Protein AF-A0A497CN53-F1 (afdb_monomer_lite)

Sequence (743 aa):
MKRIVLYFISVIVLCSIPRISYSQIAINSDGIKPDSSAMLDVQSATQGLLLPRLTTDQRDAIQQPADGLMIFNTDTKILEAFSGNTWTDLNRKKTSAIICGVSTIDFGGITYNTVMHNGRCWLDRNIGATQVATAINDSQGFGYYFQWGRADDGHQHPANGTTSTVANTSTPGHSSFILPSSPPYDWQDPQHVDLWGIHEYKNNPCPEGWKVPNIIEWNEAFSTWNNSTDAFDSPLKLPEGGHRSYIDGSFATNSAAYWTSSTNGSGSKMVFFDNASVGNYKKYRARGFPIRCIETVANEPFSFLSRAYGGTDDDRAFSLDQASDGSFVLAGMTASYGAGSNDFLLLKVDATGNLDFGKSYDEAAANNDCYSAKLTSDNGYILTGGTGTDVYNLKLDAQGNIDWEERTSYGGYEKNRDVIQDMDGGFVFVGYTDGFGLGGSDNLVTKRDASGNNVWGYAIGNTGNEYGYGIIKDTDGGYAICGASNSSGVGGYDLQFQKLDAGGNSLWGWYMGGTENDYGRDITLSHDSGYVIAGYTYSFGSGGADLYIRKVNKDGSTGWGSVLGGADEDFGFSIVLAEDHGFAIVGQTKSFGAGEGDVWLVKLDSTGNFEWSWAFGGTDHESGESVILGDDGCYYVAGYTRTFGGGGGTDDALFVKFAPDGSACLGYFVGLPDVSSNMTFAKDDQFTATPISKLSFQRARGKGKSTKMKNRRLPNPSGGSRGILTTTVTDITPTTTTICEEE

pLDDT: mean 82.18, std 18.32, range [23.27, 98.56]

Secondary structure (DSSP, 8-state):
--SHHHHHHHHHHHT---------EEEESS-PPPPTT-SEEEE-SS------EE-HHHHHT-SSPPTT-EEEETTT--EEEEETTEEEETT--------TTT-EEEETTEEEEEEEETTEEEESS-TT-SS--SSTT-TTTS---EETT--SSSTTSTTS-EE---BSSS--SS-PEE---STT--SBSS--S-TTSTTT-TT--SPTTEE---HHHHHHHTTT--SHHHHHHSTT----B-EE-TTT--EE-SBEEEEEEEEETTEEEEEEE-SS-EEEEEE-TTSEE----EESS---S---EEEEE--SS-EEEEEEEE-TTS-EEEEEEESSSSSSS-EEEEEEE-TT--EEEEEEE--TT--EEEEEEEE-TTS-EEEEEEETTEEEEEEE-TTS-EEEEEEE--SS-EEEEEEEE-TTS-EEEEEEESSSSSSS-EEEEEEE-TTS-EEEEEEEE-SS-EEEEEEEE-TTS-EEEEEEESSSSSSS-EEEEEEE-TTS-EEEEEEE--SS-EEEEEEEE-TTS-EEEEEEESSSSSSS-EEEEEEE-TTS-EEEEEEEE-SS-EEEEEEEE-TTS-EEEEEEESSSSSSSBEEEEEEE-TTS-EEEEEEEE-SSBEEEEEEEE-TTS-EEEEEEESSSSSSSSS-EEEEEEE-TTSS-------------SS----EE---EEEE-S--EEEE---PPEEEPPEEEEPPPSS------------------PPPPP--

Radius of gyration: 32.59 Å; chains: 1; bounding box: 115×66×93 Å

Structure (mmCIF, N/CA/C/O backbone):
data_AF-A0A497CN53-F1
#
_entry.id   AF-A0A497CN53-F1
#
loop_
_atom_site.group_PDB
_atom_site.id
_atom_site.type_symbol
_atom_site.label_atom_id
_atom_site.label_alt_id
_atom_site.label_comp_id
_atom_site.label_asym_id
_atom_site.label_entity_id
_atom_site.label_seq_id
_atom_site.pdbx_PDB_ins_code
_atom_site.Cartn_x
_atom_site.Cartn_y
_atom_site.Cartn_z
_atom_site.occupancy
_atom_site.B_iso_or_equiv
_atom_site.auth_seq_id
_atom_site.auth_comp_id
_atom_site.auth_asym_id
_atom_site.auth_atom_id
_atom_site.pdbx_PDB_model_num
ATOM 1 N N . MET A 1 1 ? -74.945 17.218 0.239 1.00 52.75 1 MET A N 1
ATOM 2 C CA . MET A 1 1 ? -74.466 15.937 -0.335 1.00 52.75 1 MET A CA 1
ATOM 3 C C . MET A 1 1 ? -73.908 16.002 -1.768 1.00 52.75 1 MET A C 1
ATOM 5 O O . MET A 1 1 ? -73.471 14.972 -2.248 1.00 52.75 1 MET A O 1
ATOM 9 N N . LYS A 1 2 ? -73.827 17.159 -2.458 1.00 48.75 2 LYS A N 1
ATOM 10 C CA . LYS A 1 2 ? -73.232 17.232 -3.819 1.00 48.75 2 LYS A CA 1
ATOM 11 C C . LYS A 1 2 ? -71.769 17.713 -3.889 1.00 48.75 2 LYS A C 1
ATOM 13 O O . LYS A 1 2 ? -71.146 17.559 -4.927 1.00 48.75 2 LYS A O 1
ATOM 18 N N . ARG A 1 3 ? -71.199 18.253 -2.800 1.00 51.62 3 ARG A N 1
ATOM 19 C CA . ARG A 1 3 ? -69.797 18.732 -2.763 1.00 51.62 3 ARG A CA 1
ATOM 20 C C . ARG A 1 3 ? -68.776 17.725 -2.207 1.00 51.62 3 ARG A C 1
ATOM 22 O O . ARG A 1 3 ? -67.594 17.894 -2.452 1.00 51.62 3 ARG A O 1
ATOM 29 N N . ILE A 1 4 ? -69.219 16.657 -1.536 1.00 54.59 4 ILE A N 1
ATOM 30 C CA . ILE A 1 4 ? -68.333 15.592 -1.015 1.00 54.59 4 ILE A CA 1
ATOM 31 C C . ILE A 1 4 ? -68.003 14.547 -2.098 1.00 54.59 4 ILE A C 1
ATOM 33 O O . ILE A 1 4 ? -66.915 13.987 -2.106 1.00 54.59 4 ILE A O 1
ATOM 37 N N . VAL A 1 5 ? -68.897 14.349 -3.074 1.00 54.84 5 VAL A N 1
ATOM 38 C CA . VAL A 1 5 ? -68.705 13.362 -4.151 1.00 54.84 5 VAL A CA 1
ATOM 39 C C . VAL A 1 5 ? -67.630 13.800 -5.157 1.00 54.84 5 VAL A C 1
ATOM 41 O O . VAL A 1 5 ? -66.913 12.951 -5.671 1.00 54.84 5 VAL A O 1
ATOM 44 N N . LEU A 1 6 ? -67.438 15.108 -5.388 1.00 47.69 6 LEU A N 1
ATOM 45 C CA . LEU A 1 6 ? -66.375 15.575 -6.290 1.00 47.69 6 LEU A CA 1
ATOM 46 C C . LEU A 1 6 ? -64.966 15.395 -5.704 1.00 47.69 6 LEU A C 1
ATOM 48 O O . LEU A 1 6 ? -64.064 15.042 -6.449 1.00 47.69 6 LEU A O 1
ATOM 52 N N . TYR A 1 7 ? -64.769 15.564 -4.392 1.00 51.06 7 TYR A N 1
ATOM 53 C CA . TYR A 1 7 ? -63.450 15.351 -3.778 1.00 51.06 7 TYR A CA 1
ATOM 54 C C . TYR A 1 7 ? -63.058 13.868 -3.720 1.00 51.06 7 TYR A C 1
ATOM 56 O O . TYR A 1 7 ? -61.887 13.542 -3.883 1.00 51.06 7 TYR A O 1
ATOM 64 N N . PHE A 1 8 ? -64.029 12.963 -3.568 1.00 51.97 8 PHE A N 1
ATOM 65 C CA . PHE A 1 8 ? -63.764 11.521 -3.577 1.00 51.97 8 PHE A CA 1
ATOM 66 C C . PHE A 1 8 ? -63.358 11.000 -4.967 1.00 51.97 8 PHE A C 1
ATOM 68 O O . PHE A 1 8 ? -62.525 10.104 -5.068 1.00 51.97 8 PHE A O 1
ATOM 75 N N . ILE A 1 9 ? -63.891 11.591 -6.042 1.00 53.06 9 ILE A N 1
ATOM 76 C CA . ILE A 1 9 ? -63.537 11.214 -7.419 1.00 53.06 9 ILE A CA 1
ATOM 77 C C . ILE A 1 9 ? -62.141 11.744 -7.794 1.00 53.06 9 ILE A C 1
ATOM 79 O O . ILE A 1 9 ? -61.382 11.035 -8.449 1.00 53.06 9 ILE A O 1
ATOM 83 N N . SER A 1 10 ? -61.742 12.923 -7.305 1.00 51.12 10 SER A N 1
ATOM 84 C CA . SER A 1 10 ? -60.396 13.469 -7.546 1.00 51.12 10 SER A CA 1
ATOM 85 C C . SER A 1 10 ? -59.278 12.681 -6.848 1.00 51.12 10 SER A C 1
ATOM 87 O O . SER A 1 10 ? -58.187 12.558 -7.398 1.00 51.12 10 SER A O 1
ATOM 89 N N . VAL A 1 11 ? -59.534 12.114 -5.662 1.00 53.16 11 VAL A N 1
ATOM 90 C CA . VAL A 1 11 ? -58.539 11.318 -4.911 1.00 53.16 11 VAL A CA 1
ATOM 91 C C . VAL A 1 11 ? -58.359 9.914 -5.506 1.00 53.16 11 VAL A C 1
ATOM 93 O O . VAL A 1 11 ? -57.248 9.389 -5.509 1.00 53.16 11 VAL A O 1
ATOM 96 N N . ILE A 1 12 ? -59.413 9.328 -6.084 1.00 52.78 12 ILE A N 1
ATOM 97 C CA . ILE A 1 12 ? -59.334 8.014 -6.745 1.00 52.78 12 ILE A CA 1
ATOM 98 C C . ILE A 1 12 ? -58.589 8.104 -8.086 1.00 52.78 12 ILE A C 1
ATOM 100 O O . ILE A 1 12 ? -57.832 7.195 -8.412 1.00 52.78 12 ILE A O 1
ATOM 104 N N . VAL A 1 13 ? -58.715 9.214 -8.823 1.00 49.62 13 VAL A N 1
ATOM 105 C CA . VAL A 1 13 ? -57.995 9.411 -10.098 1.00 49.62 13 VAL A CA 1
ATOM 106 C C . VAL A 1 13 ? -56.506 9.743 -9.889 1.00 49.62 13 VAL A C 1
ATOM 108 O O . VAL A 1 13 ? -55.690 9.395 -10.739 1.00 49.62 13 VAL A O 1
ATOM 111 N N . LEU A 1 14 ? -56.110 10.320 -8.743 1.00 46.00 14 LEU A N 1
ATOM 112 C CA . LEU A 1 14 ? -54.688 10.495 -8.391 1.00 46.00 14 LEU A CA 1
ATOM 113 C C . LEU A 1 14 ? -54.003 9.215 -7.867 1.00 46.00 14 LEU A C 1
ATOM 115 O O . LEU A 1 14 ? -52.777 9.152 -7.868 1.00 46.00 14 LEU A O 1
ATOM 119 N N . CYS A 1 15 ? -54.756 8.186 -7.457 1.00 46.94 15 CYS A N 1
ATOM 120 C CA . CYS A 1 15 ? -54.202 6.902 -6.990 1.00 46.94 15 CYS A CA 1
ATOM 121 C C . CYS A 1 15 ? -54.089 5.826 -8.086 1.00 46.94 15 CYS A C 1
ATOM 123 O O . CYS A 1 15 ? -53.661 4.710 -7.801 1.00 46.94 15 CYS A O 1
ATOM 125 N N . SER A 1 16 ? -54.453 6.139 -9.331 1.00 45.44 16 SER A N 1
ATOM 126 C CA . SER A 1 16 ? -54.412 5.208 -10.466 1.00 45.44 16 SER A CA 1
ATOM 127 C C . SER A 1 16 ? -53.434 5.644 -11.558 1.00 45.44 16 SER A C 1
ATOM 129 O O . SER A 1 16 ? -53.702 5.453 -12.743 1.00 45.44 16 SER A O 1
ATOM 131 N N . ILE A 1 17 ? -52.297 6.234 -11.179 1.00 53.75 17 ILE A N 1
ATOM 132 C CA . ILE A 1 17 ? -51.144 6.295 -12.081 1.00 53.75 17 ILE A CA 1
ATOM 133 C C . ILE A 1 17 ? -50.564 4.874 -12.100 1.00 53.75 17 ILE A C 1
ATOM 135 O O . ILE A 1 17 ? -50.122 4.408 -11.045 1.00 53.75 17 ILE A O 1
ATOM 139 N N . PRO A 1 18 ? -50.582 4.142 -13.230 1.00 47.97 18 PRO A N 1
ATOM 140 C CA . PRO A 1 18 ? -49.849 2.891 -13.308 1.00 47.97 18 PRO A CA 1
ATOM 141 C C . PRO A 1 18 ? -48.387 3.209 -13.000 1.00 47.97 18 PRO A C 1
ATOM 143 O O . PRO A 1 18 ? -47.751 3.986 -13.712 1.00 47.97 18 PRO A O 1
ATOM 146 N N . ARG A 1 19 ? -47.856 2.640 -11.912 1.00 47.94 19 ARG A N 1
ATOM 147 C CA . ARG A 1 19 ? -46.407 2.568 -11.743 1.00 47.94 19 ARG A CA 1
ATOM 148 C C . ARG A 1 19 ? -45.896 1.838 -12.976 1.00 47.94 19 ARG A C 1
ATOM 150 O O . ARG A 1 19 ? -46.278 0.692 -13.208 1.00 47.94 19 ARG A O 1
ATOM 157 N N . ILE A 1 20 ? -45.096 2.519 -13.787 1.00 48.03 20 ILE A N 1
ATOM 158 C CA . ILE A 1 20 ? -44.327 1.874 -14.844 1.00 48.03 20 ILE A CA 1
ATOM 159 C C . ILE A 1 20 ? -43.300 1.017 -14.106 1.00 48.03 20 ILE A C 1
ATOM 161 O O . ILE A 1 20 ? -42.240 1.489 -13.713 1.00 48.03 20 ILE A O 1
ATOM 165 N N . SER A 1 21 ? -43.667 -0.222 -13.799 1.00 52.97 21 SER A N 1
ATOM 166 C CA . SER A 1 21 ? -42.701 -1.233 -13.404 1.00 52.97 21 SER A CA 1
ATOM 167 C C . SER A 1 21 ? -41.930 -1.583 -14.668 1.00 52.97 21 SER A C 1
ATOM 169 O O . SER A 1 21 ? -42.497 -2.174 -15.586 1.00 52.97 21 SER A O 1
ATOM 171 N N . TYR A 1 22 ? -40.664 -1.176 -14.747 1.00 54.97 22 TYR A N 1
ATOM 172 C CA . TYR A 1 22 ? -39.763 -1.701 -15.765 1.00 54.97 22 TYR A CA 1
ATOM 173 C C . TYR A 1 22 ? -39.703 -3.217 -15.575 1.00 54.97 22 TYR A C 1
ATOM 175 O O . TYR A 1 22 ? -39.364 -3.696 -14.492 1.00 54.97 22 TYR A O 1
ATOM 183 N N . SER A 1 23 ? -40.130 -3.980 -16.579 1.00 67.62 23 SER A N 1
ATOM 184 C CA . SER A 1 23 ? -39.987 -5.429 -16.526 1.00 67.62 23 SER A CA 1
ATOM 185 C C . SER A 1 23 ? -38.511 -5.756 -16.705 1.00 67.62 23 SER A C 1
ATOM 187 O O . SER A 1 23 ? -37.974 -5.525 -17.789 1.00 67.62 23 SER A O 1
ATOM 189 N N . GLN A 1 24 ? -37.876 -6.299 -15.668 1.00 84.94 24 GLN A N 1
ATOM 190 C CA . GLN A 1 24 ? -36.592 -6.971 -15.827 1.00 84.94 24 GLN A CA 1
ATOM 191 C C . GLN A 1 24 ? -36.765 -8.113 -16.836 1.00 84.94 24 GLN A C 1
ATOM 193 O O . GLN A 1 24 ? -37.788 -8.809 -16.833 1.00 84.94 24 GLN A O 1
ATOM 198 N N . ILE A 1 25 ? -35.787 -8.288 -17.715 1.00 88.25 25 ILE A N 1
ATOM 199 C CA . ILE A 1 25 ? -35.811 -9.315 -18.754 1.00 88.25 25 ILE A CA 1
ATOM 200 C C . ILE A 1 25 ? -34.838 -10.414 -18.348 1.00 88.25 25 ILE A C 1
ATOM 202 O O . ILE A 1 25 ? -33.656 -10.148 -18.182 1.00 88.25 25 ILE A O 1
ATOM 206 N N . ALA A 1 26 ? -35.326 -11.648 -18.236 1.00 87.88 26 ALA A N 1
ATOM 207 C CA . ALA A 1 26 ? -34.471 -12.828 -18.188 1.00 87.88 26 ALA A CA 1
ATOM 208 C C . ALA A 1 26 ? -34.520 -13.563 -19.532 1.00 87.88 26 ALA A C 1
ATOM 210 O O . ALA A 1 26 ? -35.599 -13.781 -20.089 1.00 87.88 26 ALA A O 1
ATOM 211 N N . ILE A 1 27 ? -33.357 -13.959 -20.041 1.00 90.00 27 ILE A N 1
ATOM 212 C CA . ILE A 1 27 ? -33.194 -14.840 -21.197 1.00 90.00 27 ILE A CA 1
ATOM 213 C C . ILE A 1 27 ? -32.469 -16.089 -20.704 1.00 90.00 27 ILE A C 1
ATOM 215 O O . ILE A 1 27 ? -31.241 -16.145 -20.669 1.00 90.00 27 ILE A O 1
ATOM 219 N N . ASN A 1 28 ? -33.245 -17.088 -20.300 1.00 85.06 28 ASN A N 1
ATOM 220 C CA . ASN A 1 28 ? -32.740 -18.357 -19.795 1.00 85.06 28 ASN A CA 1
ATOM 221 C C . ASN A 1 28 ? -33.665 -19.515 -20.193 1.00 85.06 28 ASN A C 1
ATOM 223 O O . ASN A 1 28 ? -34.793 -19.317 -20.648 1.00 85.06 28 ASN A O 1
ATOM 227 N N . SER A 1 29 ? -33.156 -20.742 -20.086 1.00 83.00 29 SER A N 1
ATOM 228 C CA . SER A 1 29 ? -33.907 -21.961 -20.422 1.00 83.00 29 SER A CA 1
ATOM 229 C C . SER A 1 29 ? -34.581 -22.622 -19.217 1.00 83.00 29 SER A C 1
ATOM 231 O O . SER A 1 29 ? -35.341 -23.572 -19.392 1.00 83.00 29 SER A O 1
ATOM 233 N N . ASP A 1 30 ? -34.280 -22.163 -18.005 1.00 83.12 30 ASP A N 1
ATOM 234 C CA . ASP A 1 30 ? -34.751 -22.721 -16.732 1.00 83.12 30 ASP A CA 1
ATOM 235 C C . ASP A 1 30 ? -35.918 -21.931 -16.112 1.00 83.12 30 ASP A C 1
ATOM 237 O O . ASP A 1 30 ? -36.554 -22.413 -15.174 1.00 83.12 30 ASP A O 1
ATOM 241 N N . GLY A 1 31 ? -36.253 -20.759 -16.664 1.00 82.94 31 GLY A N 1
ATOM 242 C CA . GLY A 1 31 ? -37.384 -19.940 -16.230 1.00 82.94 31 GLY A CA 1
ATOM 243 C C . GLY A 1 31 ? -37.148 -19.219 -14.903 1.00 82.94 31 GLY A C 1
ATOM 244 O O . GLY A 1 31 ? -38.111 -18.759 -14.280 1.00 82.94 31 GLY A O 1
ATOM 245 N N . ILE A 1 32 ? -35.893 -19.132 -14.455 1.00 86.06 32 ILE A N 1
ATOM 246 C CA . ILE A 1 32 ? -35.519 -18.380 -13.259 1.00 86.06 32 ILE A CA 1
ATOM 247 C C . ILE A 1 32 ? -35.774 -16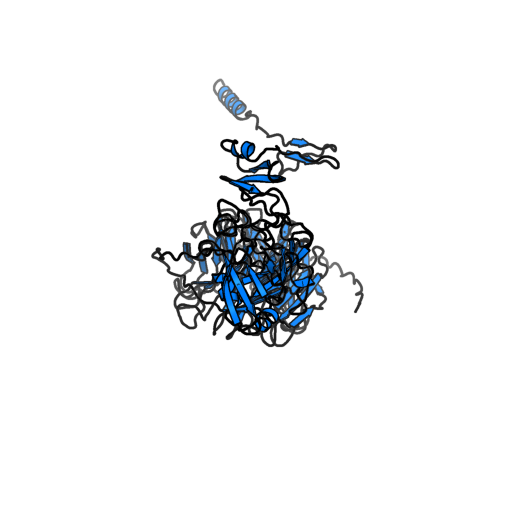.888 -13.515 1.00 86.06 32 ILE A C 1
ATOM 249 O O . ILE A 1 32 ? -35.581 -16.376 -14.619 1.00 86.06 32 ILE A O 1
ATOM 253 N N . LYS A 1 33 ? -36.281 -16.185 -12.500 1.00 85.44 33 LYS A N 1
ATOM 254 C CA . LYS A 1 33 ? -36.489 -14.735 -12.586 1.00 85.44 33 LYS A CA 1
ATOM 255 C C . LYS A 1 33 ? -35.134 -14.022 -12.634 1.00 85.44 33 LYS A C 1
ATOM 257 O O . LYS A 1 33 ? -34.220 -14.494 -11.968 1.00 85.44 33 LYS A O 1
ATOM 262 N N . PRO A 1 34 ? -35.031 -12.891 -13.349 1.00 85.62 34 PRO A N 1
ATOM 263 C CA . PRO A 1 34 ? -33.798 -12.113 -13.361 1.00 85.62 34 PRO A CA 1
ATOM 264 C C . PRO A 1 34 ? -33.431 -11.684 -11.938 1.00 85.62 34 PRO A C 1
ATOM 266 O O . PRO A 1 34 ? -34.327 -11.441 -11.117 1.00 85.62 34 PRO A O 1
ATOM 269 N N . ASP A 1 35 ? -32.133 -11.597 -11.653 1.00 84.00 35 ASP A N 1
ATOM 270 C CA . ASP A 1 35 ? -31.645 -11.089 -10.370 1.00 84.00 35 ASP A CA 1
ATOM 271 C C . ASP A 1 35 ? -32.262 -9.715 -10.044 1.00 84.00 35 ASP A C 1
ATOM 273 O O . ASP A 1 35 ? -32.482 -8.879 -10.922 1.00 84.00 35 ASP A O 1
ATOM 277 N N . SER A 1 36 ? -32.544 -9.453 -8.765 1.00 82.56 36 SER A N 1
ATOM 278 C CA . SER A 1 36 ? -33.167 -8.195 -8.325 1.00 82.56 36 SER A CA 1
ATOM 279 C C . SER A 1 36 ? -32.355 -6.932 -8.651 1.00 82.56 36 SER A C 1
ATOM 281 O O . SER A 1 36 ? -32.926 -5.844 -8.700 1.00 82.56 36 SER A O 1
ATOM 283 N N . SER A 1 37 ? -31.055 -7.076 -8.909 1.00 76.25 37 SER A N 1
ATOM 284 C CA . SER A 1 37 ? -30.150 -6.004 -9.328 1.00 76.25 37 SER A CA 1
ATOM 285 C C . SER A 1 37 ? -30.039 -5.840 -10.853 1.00 76.25 37 SER A C 1
ATOM 287 O O . SER A 1 37 ? -29.539 -4.817 -11.320 1.00 76.25 37 SER A O 1
ATOM 289 N N . ALA A 1 38 ? -30.530 -6.796 -11.653 1.00 76.94 38 ALA A N 1
ATOM 290 C CA . ALA A 1 38 ? -30.318 -6.833 -13.099 1.00 76.94 38 ALA A CA 1
ATOM 291 C C . ALA A 1 38 ? -31.556 -6.382 -13.891 1.00 76.94 38 ALA A C 1
ATOM 293 O O . ALA A 1 38 ? -32.663 -6.874 -13.688 1.00 76.94 38 ALA A O 1
ATOM 294 N N . MET A 1 39 ? -31.389 -5.470 -14.854 1.00 85.75 39 MET A N 1
ATOM 295 C CA . MET A 1 39 ? -32.465 -5.141 -15.807 1.00 85.75 39 MET A CA 1
ATOM 296 C C . MET A 1 39 ? -32.534 -6.147 -16.971 1.00 85.75 39 MET A C 1
ATOM 298 O O . MET A 1 39 ? -33.607 -6.378 -17.532 1.00 85.75 39 MET A O 1
ATOM 302 N N . LEU A 1 40 ? -31.398 -6.766 -17.303 1.00 87.94 40 LEU A N 1
ATOM 303 C CA . LEU A 1 40 ? -31.255 -7.853 -18.266 1.00 87.94 40 LEU A CA 1
ATOM 304 C C . LEU A 1 40 ? -30.369 -8.941 -17.645 1.00 87.94 40 LEU A C 1
ATOM 306 O O . LEU A 1 40 ? -29.230 -8.662 -17.286 1.00 87.94 40 LEU A O 1
ATOM 310 N N . ASP A 1 41 ? -30.888 -10.160 -17.556 1.00 87.44 41 ASP A N 1
ATOM 311 C CA . ASP A 1 41 ? -30.195 -11.347 -17.051 1.00 87.44 41 ASP A CA 1
ATOM 312 C C . ASP A 1 41 ? -30.183 -12.417 -18.152 1.00 87.44 41 ASP A C 1
ATOM 314 O O . ASP A 1 41 ? -31.230 -12.751 -18.713 1.00 87.44 41 ASP A O 1
ATOM 318 N N . VAL A 1 42 ? -29.007 -12.917 -18.529 1.00 90.44 42 VAL A N 1
ATOM 319 C CA . VAL A 1 42 ? -28.853 -13.906 -19.606 1.00 90.44 42 VAL A CA 1
ATOM 320 C C . VAL A 1 42 ? -28.090 -15.103 -19.064 1.00 90.44 42 VAL A C 1
ATOM 322 O O . VAL A 1 42 ? -26.903 -15.004 -18.766 1.00 90.44 42 VAL A O 1
ATOM 325 N N . GLN A 1 43 ? -28.752 -16.258 -19.011 1.00 84.88 43 GLN A N 1
ATOM 326 C CA . GLN A 1 43 ? -28.165 -17.493 -18.504 1.00 84.88 43 GLN A CA 1
ATOM 327 C C . GLN A 1 43 ? -28.316 -18.611 -19.537 1.00 84.88 43 GLN A C 1
ATOM 329 O O . GLN A 1 43 ? -29.419 -18.993 -19.929 1.00 84.88 43 GLN A O 1
ATOM 334 N N . SER A 1 44 ? -27.193 -19.171 -19.981 1.00 83.81 44 SER A N 1
ATOM 335 C CA . SER A 1 44 ? -27.173 -20.334 -20.865 1.00 83.81 44 SER A CA 1
ATOM 336 C C . SER A 1 44 ? -25.923 -21.171 -20.627 1.00 83.81 44 SER A C 1
ATOM 338 O O . SER A 1 44 ? -24.828 -20.644 -20.471 1.00 83.81 44 SER A O 1
ATOM 340 N N . ALA A 1 45 ? -26.086 -22.494 -20.629 1.00 82.44 45 ALA A N 1
ATOM 341 C CA . ALA A 1 45 ? -24.975 -23.438 -20.505 1.00 82.44 45 ALA A CA 1
ATOM 342 C C . ALA A 1 45 ? -24.277 -23.735 -21.847 1.00 82.44 45 ALA A C 1
ATOM 344 O O . ALA A 1 45 ? -23.256 -24.416 -21.872 1.00 82.44 45 ALA A O 1
ATOM 345 N N . THR A 1 46 ? -24.852 -23.294 -22.973 1.00 84.06 46 THR A N 1
ATOM 346 C CA . THR A 1 46 ? -24.392 -23.683 -24.324 1.00 84.06 46 THR A CA 1
ATOM 347 C C . THR A 1 46 ? -24.295 -22.523 -25.313 1.00 84.06 46 THR A C 1
ATOM 349 O O . THR A 1 46 ? -23.770 -22.700 -26.411 1.00 84.06 46 THR A O 1
ATOM 352 N N . GLN A 1 47 ? -24.799 -21.342 -24.956 1.00 81.69 47 GLN A N 1
ATOM 353 C CA . GLN A 1 47 ? -24.835 -20.161 -25.815 1.00 81.69 47 GLN A CA 1
ATOM 354 C C . GLN A 1 47 ? -24.334 -18.944 -25.031 1.00 81.69 47 GLN A C 1
ATOM 356 O O . GLN A 1 47 ? -24.476 -18.893 -23.815 1.00 81.69 47 GLN A O 1
ATOM 361 N N . GLY A 1 48 ? -23.748 -17.970 -25.725 1.00 80.06 48 GLY A N 1
ATOM 362 C CA . GLY A 1 48 ? -23.267 -16.721 -25.129 1.00 80.06 48 GLY A CA 1
ATOM 363 C C . GLY A 1 48 ? -24.034 -15.500 -25.632 1.00 80.06 48 GLY A C 1
ATOM 364 O O . GLY A 1 48 ? -24.859 -15.599 -26.543 1.00 80.06 48 GLY A O 1
ATOM 365 N N . LEU A 1 49 ? -23.727 -14.336 -25.061 1.00 87.62 49 LEU A N 1
ATOM 366 C CA . LEU A 1 49 ? -24.221 -13.046 -25.537 1.00 87.62 49 LEU A CA 1
ATOM 367 C C . LEU A 1 49 ? -23.300 -12.510 -26.639 1.00 87.62 49 LEU A C 1
ATOM 369 O O . LEU A 1 49 ? -22.093 -12.389 -26.443 1.00 87.62 49 LEU A O 1
ATOM 373 N N . LEU A 1 50 ? -23.869 -12.169 -27.795 1.00 85.31 50 LEU A N 1
ATOM 374 C CA . LEU A 1 50 ? -23.131 -11.539 -28.888 1.00 85.31 50 LEU A CA 1
ATOM 375 C C . LEU A 1 50 ? -23.423 -10.037 -28.896 1.00 85.31 50 LEU A C 1
ATOM 377 O O . LEU A 1 50 ? -24.539 -9.620 -29.201 1.00 85.31 50 LEU A O 1
ATOM 381 N N . LEU A 1 51 ? -22.415 -9.237 -28.554 1.00 88.94 51 LEU A N 1
ATOM 382 C CA . LEU A 1 51 ? -22.490 -7.775 -28.580 1.00 88.94 51 LEU A CA 1
ATOM 383 C C . LEU A 1 51 ? -22.409 -7.235 -30.020 1.00 88.94 51 LEU A C 1
ATOM 385 O O . LEU A 1 51 ? -21.925 -7.946 -30.911 1.00 88.94 51 LEU A O 1
ATOM 389 N N . PRO A 1 52 ? -22.864 -5.993 -30.284 1.00 95.62 52 PRO A N 1
ATOM 390 C CA . PRO A 1 52 ? -22.706 -5.365 -31.593 1.00 95.62 52 PRO A CA 1
ATOM 391 C C . PRO A 1 52 ? -21.251 -5.425 -32.073 1.00 95.62 52 PRO A C 1
ATOM 393 O O . PRO A 1 52 ? -20.333 -5.071 -31.339 1.00 95.62 52 PRO A O 1
ATOM 396 N N . ARG A 1 53 ? -21.046 -5.897 -33.308 1.00 95.00 53 ARG A N 1
ATOM 397 C CA . ARG A 1 53 ? -19.721 -6.059 -33.921 1.00 95.00 53 ARG A CA 1
ATOM 398 C C . ARG A 1 53 ? -19.506 -4.970 -34.955 1.00 95.00 53 ARG A C 1
ATOM 400 O O . ARG A 1 53 ? -20.221 -4.960 -35.955 1.00 95.00 53 ARG A O 1
ATOM 407 N N . LEU A 1 54 ? -18.548 -4.090 -34.708 1.00 95.06 54 LEU A N 1
ATOM 408 C CA . LEU A 1 54 ? -18.299 -2.904 -35.524 1.00 95.06 54 LEU A CA 1
ATOM 409 C C . LEU A 1 54 ? -16.822 -2.835 -35.906 1.00 95.06 54 LEU A C 1
ATOM 411 O O . LEU A 1 54 ? -15.972 -3.233 -35.116 1.00 95.06 54 LEU A O 1
ATOM 415 N N . THR A 1 55 ? -16.509 -2.316 -37.091 1.00 93.75 55 THR A N 1
ATOM 416 C CA . THR A 1 55 ? -15.148 -1.837 -37.382 1.00 93.75 55 THR A CA 1
ATOM 417 C C . THR A 1 55 ? -14.855 -0.573 -36.571 1.00 93.75 55 THR A C 1
ATOM 419 O O . THR A 1 55 ? -15.774 0.070 -36.056 1.00 93.75 55 THR A O 1
ATOM 422 N N . THR A 1 56 ? -13.588 -0.178 -36.491 1.00 85.75 56 THR A N 1
ATOM 423 C CA . THR A 1 56 ? -13.155 1.050 -35.804 1.00 85.75 56 THR A CA 1
ATOM 424 C C . THR A 1 56 ? -13.865 2.270 -36.396 1.00 85.75 56 THR A C 1
ATOM 426 O O . THR A 1 56 ? -14.500 3.030 -35.671 1.00 85.75 56 THR A O 1
ATOM 429 N N . ASP A 1 57 ? -13.904 2.370 -37.728 1.00 89.44 57 ASP A N 1
ATOM 430 C CA . ASP A 1 57 ? -14.618 3.440 -38.437 1.00 89.44 57 ASP A CA 1
ATOM 431 C C . ASP A 1 57 ? -16.129 3.454 -38.140 1.00 89.44 57 ASP A C 1
ATOM 433 O O . ASP A 1 57 ? -16.746 4.514 -38.042 1.00 89.44 57 ASP A O 1
ATOM 437 N N . GLN A 1 58 ? -16.757 2.280 -37.997 1.00 91.94 58 GLN A N 1
ATOM 438 C CA . GLN A 1 58 ? -18.188 2.170 -37.689 1.00 91.94 58 GLN A CA 1
ATOM 439 C C . GLN A 1 58 ? -18.502 2.547 -36.240 1.00 91.94 58 GLN A C 1
ATOM 441 O O . GLN A 1 58 ? -19.547 3.145 -35.985 1.00 91.94 58 GLN A O 1
ATOM 446 N N . ARG A 1 59 ? -17.615 2.205 -35.302 1.00 95.00 59 ARG A N 1
ATOM 447 C CA . ARG A 1 59 ? -17.696 2.622 -33.900 1.00 95.00 59 ARG A CA 1
ATOM 448 C C . ARG A 1 59 ? -17.539 4.138 -33.777 1.00 95.00 59 ARG A C 1
ATOM 450 O O . ARG A 1 59 ? -18.364 4.776 -33.129 1.00 95.00 59 ARG A O 1
ATOM 457 N N . ASP A 1 60 ? -16.541 4.719 -34.438 1.00 91.12 60 ASP A N 1
ATOM 458 C CA . ASP A 1 60 ? -16.261 6.163 -34.382 1.00 91.12 60 ASP A CA 1
ATOM 459 C C . ASP A 1 60 ? -17.334 7.004 -35.088 1.00 91.12 60 ASP A C 1
ATOM 461 O O . ASP A 1 60 ? -17.510 8.187 -34.799 1.00 91.12 60 ASP A O 1
ATOM 465 N N . ALA A 1 61 ? -18.115 6.383 -35.975 1.00 93.38 61 ALA A N 1
ATOM 466 C CA . ALA A 1 61 ? -19.285 6.999 -36.585 1.00 93.38 61 ALA A CA 1
ATOM 467 C C . ALA A 1 61 ? -20.506 7.098 -35.644 1.00 93.38 61 ALA A C 1
ATOM 469 O O . ALA A 1 61 ? -21.477 7.779 -35.994 1.00 93.38 61 ALA A O 1
ATOM 470 N N . ILE A 1 62 ? -20.495 6.453 -34.468 1.00 90.81 62 ILE A N 1
ATOM 471 C CA . ILE A 1 62 ? -21.585 6.556 -33.488 1.00 90.81 62 ILE A CA 1
ATOM 472 C C . ILE A 1 62 ? -21.601 7.975 -32.910 1.00 90.81 62 ILE A C 1
ATOM 474 O O . ILE A 1 62 ? -20.698 8.395 -32.193 1.00 90.81 62 ILE A O 1
ATOM 478 N N . GLN A 1 63 ? -22.658 8.725 -33.213 1.00 90.81 63 GLN A N 1
ATOM 479 C CA . GLN A 1 63 ? -22.869 10.063 -32.666 1.00 90.81 63 GLN A CA 1
ATOM 480 C C . GLN A 1 63 ? -23.441 9.960 -31.249 1.00 90.81 63 GLN A C 1
ATOM 482 O O . GLN A 1 63 ? -24.480 9.331 -31.065 1.00 90.81 63 GLN A O 1
ATOM 487 N N . GLN A 1 64 ? -22.792 10.613 -30.279 1.00 85.25 64 GLN A N 1
ATOM 488 C CA . GLN A 1 64 ? -23.221 10.661 -28.870 1.00 85.25 64 GLN A CA 1
ATOM 489 C C . GLN A 1 64 ? -23.496 9.267 -28.262 1.00 85.25 64 GLN A C 1
ATOM 491 O O . GLN A 1 64 ? -24.623 8.993 -27.841 1.00 85.25 64 GLN A O 1
ATOM 496 N N . PRO A 1 65 ? -22.501 8.360 -28.240 1.00 87.19 65 PRO A N 1
ATOM 497 C CA . PRO A 1 65 ? -22.652 7.077 -27.562 1.00 87.19 65 PRO A CA 1
ATOM 498 C C . PRO A 1 65 ? -22.993 7.292 -26.079 1.00 87.19 65 PRO A C 1
ATOM 500 O O . PRO A 1 65 ? -22.528 8.239 -25.450 1.00 87.19 65 PRO A O 1
ATOM 503 N N . ALA A 1 66 ? -23.848 6.425 -25.541 1.00 86.44 66 ALA A N 1
ATOM 504 C CA . ALA A 1 66 ? -24.225 6.466 -24.134 1.00 86.44 66 ALA A CA 1
ATOM 505 C C . ALA A 1 66 ? -23.128 5.846 -23.259 1.00 86.44 66 ALA A C 1
ATOM 507 O O . ALA A 1 66 ? -22.470 4.890 -23.676 1.00 86.44 66 ALA A O 1
ATOM 508 N N . ASP A 1 67 ? -22.986 6.342 -22.033 1.00 83.12 67 ASP A N 1
ATOM 509 C CA . ASP A 1 67 ? -22.095 5.746 -21.038 1.00 83.12 67 ASP A CA 1
ATOM 510 C C . ASP A 1 67 ? -22.466 4.281 -20.785 1.00 83.12 67 ASP A C 1
ATOM 512 O O . ASP A 1 67 ? -23.639 3.929 -20.631 1.00 83.12 67 ASP A O 1
ATOM 516 N N . GLY A 1 68 ? -21.455 3.412 -20.785 1.00 79.00 68 GLY A N 1
ATOM 517 C CA . GLY A 1 68 ? -21.616 1.965 -20.660 1.00 79.00 68 GLY A CA 1
ATOM 518 C C . GLY A 1 68 ? -22.017 1.250 -21.956 1.00 79.00 68 GLY A C 1
ATOM 519 O O . GLY A 1 68 ? -22.288 0.048 -21.921 1.00 79.00 68 GLY A O 1
ATOM 520 N N . LEU A 1 69 ? -22.056 1.935 -23.109 1.00 91.75 69 LEU A N 1
ATOM 521 C CA . LEU A 1 69 ? -22.299 1.283 -24.398 1.00 91.75 69 LEU A CA 1
ATOM 522 C C . LEU A 1 69 ? -21.148 0.328 -24.738 1.00 91.75 69 LEU A C 1
ATOM 524 O O . LEU A 1 69 ? -20.026 0.775 -24.941 1.00 91.75 69 LEU A O 1
ATOM 528 N N . MET A 1 70 ? -21.441 -0.970 -24.850 1.00 93.75 70 MET A N 1
ATOM 529 C CA . MET A 1 70 ? -20.455 -2.020 -25.131 1.00 93.75 70 MET A CA 1
ATOM 530 C C . MET A 1 70 ? -20.539 -2.542 -26.570 1.00 93.75 70 MET A C 1
ATOM 532 O O . MET A 1 70 ? -21.630 -2.838 -27.070 1.00 93.75 70 MET A O 1
ATOM 536 N N . ILE A 1 71 ? -19.386 -2.717 -27.218 1.00 94.69 71 ILE A N 1
ATOM 537 C CA . ILE A 1 71 ? -19.245 -3.268 -28.576 1.00 94.69 71 ILE A CA 1
ATOM 538 C C . ILE A 1 71 ? -18.050 -4.219 -28.658 1.00 94.69 71 ILE A C 1
ATOM 540 O O . ILE A 1 71 ? -17.127 -4.146 -27.858 1.00 94.69 71 ILE A O 1
ATOM 544 N N . PHE A 1 72 ? -18.037 -5.103 -29.653 1.00 91.19 72 PHE A N 1
ATOM 545 C CA . PHE A 1 72 ? -16.844 -5.863 -30.028 1.00 91.19 72 PHE A CA 1
ATOM 546 C C . PHE A 1 72 ? -16.252 -5.278 -31.312 1.00 91.19 72 PHE A C 1
ATOM 548 O O . PHE A 1 72 ? -16.883 -5.339 -32.373 1.00 91.19 72 PHE A O 1
ATOM 555 N N . ASN A 1 73 ? -15.046 -4.720 -31.232 1.00 89.62 73 ASN A N 1
ATOM 556 C CA . ASN A 1 73 ? -14.388 -4.110 -32.379 1.00 89.62 73 ASN A CA 1
ATOM 557 C C . ASN A 1 73 ? -13.751 -5.199 -33.254 1.00 89.62 73 ASN A C 1
ATOM 559 O O . ASN A 1 73 ? -12.916 -5.992 -32.818 1.00 89.62 73 ASN A O 1
ATOM 563 N N . THR A 1 74 ? -14.166 -5.279 -34.516 1.00 87.81 74 THR A N 1
ATOM 564 C CA . THR A 1 74 ? -13.741 -6.341 -35.428 1.00 87.81 74 THR A CA 1
ATOM 565 C C . THR A 1 74 ? -12.384 -6.106 -36.070 1.00 87.81 74 THR A C 1
ATOM 567 O O . THR A 1 74 ? -11.835 -7.078 -36.593 1.00 87.81 74 THR A O 1
ATOM 570 N N . ASP A 1 75 ? -11.848 -4.888 -36.044 1.00 77.12 75 ASP A N 1
ATOM 571 C CA . ASP A 1 75 ? -10.507 -4.604 -36.570 1.00 77.12 75 ASP A CA 1
ATOM 572 C C . ASP A 1 75 ? -9.454 -4.932 -35.514 1.00 77.12 75 ASP A C 1
ATOM 574 O O . ASP A 1 75 ? -8.506 -5.662 -35.794 1.00 77.12 75 ASP A O 1
ATOM 578 N N . THR A 1 76 ? -9.677 -4.468 -34.282 1.00 73.62 76 THR A N 1
ATOM 579 C CA . THR A 1 76 ? -8.774 -4.678 -33.140 1.00 73.62 76 THR A CA 1
ATOM 580 C C . THR A 1 76 ? -8.994 -6.017 -32.434 1.00 73.62 76 THR A C 1
ATOM 582 O O . THR A 1 76 ? -8.107 -6.489 -31.733 1.00 73.62 76 THR A O 1
ATOM 585 N N . LYS A 1 77 ? -10.143 -6.674 -32.653 1.00 78.06 77 LYS A N 1
ATOM 586 C CA . LYS A 1 77 ? -10.556 -7.939 -32.009 1.00 78.06 77 LYS A CA 1
ATOM 587 C C . LYS A 1 77 ? -10.734 -7.843 -30.489 1.00 78.06 77 LYS A C 1
ATOM 589 O O . LYS A 1 77 ? -10.637 -8.866 -29.809 1.00 78.06 77 LYS A O 1
ATOM 594 N N . ILE A 1 78 ? -11.037 -6.657 -29.967 1.00 81.38 78 ILE A N 1
ATOM 595 C CA . ILE A 1 78 ? -11.217 -6.421 -28.528 1.00 81.38 78 ILE A CA 1
ATOM 596 C C . ILE A 1 78 ? -12.659 -6.038 -28.180 1.00 81.38 78 ILE A C 1
ATOM 598 O O . ILE A 1 78 ? -13.440 -5.604 -29.031 1.00 81.38 78 ILE A O 1
ATOM 602 N N . LEU A 1 79 ? -13.013 -6.241 -26.912 1.00 86.69 79 LEU A N 1
ATOM 603 C CA . LEU A 1 79 ? -14.268 -5.783 -26.333 1.00 86.69 79 LEU A CA 1
ATOM 604 C C . LEU A 1 79 ? -14.077 -4.346 -25.839 1.00 86.69 79 LEU A C 1
ATOM 606 O O . LEU A 1 79 ? -13.163 -4.101 -25.066 1.00 86.69 79 LEU A O 1
ATOM 610 N N . GLU A 1 80 ? -14.927 -3.410 -26.249 1.00 90.75 80 GLU A N 1
ATOM 611 C CA . GLU A 1 80 ? -14.803 -1.992 -25.895 1.00 90.75 80 GLU A CA 1
ATOM 612 C C . GLU A 1 80 ? -16.083 -1.477 -25.221 1.00 90.75 80 GLU A C 1
ATOM 614 O O . GLU A 1 80 ? -17.185 -1.911 -25.568 1.00 90.75 80 GLU A O 1
ATOM 619 N N . ALA A 1 81 ? -15.951 -0.527 -24.293 1.00 91.12 81 ALA A N 1
ATOM 620 C CA . ALA A 1 81 ? -17.064 0.218 -23.704 1.00 91.12 81 ALA A CA 1
ATOM 621 C C . ALA A 1 81 ? -16.848 1.728 -23.803 1.00 91.12 81 ALA A C 1
ATOM 623 O O . ALA A 1 81 ? -15.724 2.203 -23.665 1.00 91.12 81 ALA A O 1
ATOM 624 N N . PHE A 1 82 ? -17.918 2.489 -24.015 1.00 88.19 82 PHE A N 1
ATOM 625 C CA . PHE A 1 82 ? -17.861 3.947 -23.981 1.00 88.19 82 PHE A CA 1
ATOM 626 C C . PHE A 1 82 ? -18.008 4.474 -22.547 1.00 88.19 82 PHE A C 1
ATOM 628 O O . PHE A 1 82 ? -18.925 4.073 -21.830 1.00 88.19 82 PHE A O 1
ATOM 635 N N . SER A 1 83 ? -17.127 5.385 -22.140 1.00 77.38 83 SER A N 1
ATOM 636 C CA . SER A 1 83 ? -17.144 6.051 -20.834 1.00 77.38 83 SER A CA 1
ATOM 637 C C . SER A 1 83 ? -17.008 7.557 -21.032 1.00 77.38 83 SER A C 1
ATOM 639 O O . SER A 1 83 ? -15.898 8.033 -21.270 1.00 77.38 83 SER A O 1
ATOM 641 N N . GLY A 1 84 ? -18.127 8.291 -20.997 1.00 73.88 84 GLY A N 1
ATOM 642 C CA . GLY A 1 84 ? -18.249 9.755 -21.042 1.00 73.88 84 GLY A CA 1
ATOM 643 C C . GLY A 1 84 ? -17.831 10.403 -22.361 1.00 73.88 84 GLY A C 1
ATOM 644 O O . GLY A 1 84 ? -18.572 11.150 -23.000 1.00 73.88 84 GLY A O 1
ATOM 645 N N . ASN A 1 85 ? -16.590 10.156 -22.749 1.00 75.62 85 ASN A N 1
ATOM 646 C CA . ASN A 1 85 ? -15.847 10.845 -23.787 1.00 75.62 85 ASN A CA 1
ATOM 647 C C . ASN A 1 85 ? -14.854 9.936 -24.532 1.00 75.62 85 ASN A C 1
ATOM 649 O O . ASN A 1 85 ? -14.267 10.394 -25.512 1.00 75.62 85 ASN A O 1
ATOM 653 N N . THR A 1 86 ? -14.676 8.669 -24.139 1.00 79.94 86 THR A N 1
ATOM 654 C CA . THR A 1 86 ? -13.751 7.749 -24.824 1.00 79.94 86 THR A CA 1
ATOM 655 C C . THR A 1 86 ? -14.263 6.310 -24.902 1.00 79.94 86 THR A C 1
ATOM 657 O O . THR A 1 86 ? -15.072 5.883 -24.082 1.00 79.94 86 THR A O 1
ATOM 660 N N . TRP A 1 87 ? -13.764 5.552 -25.884 1.00 83.88 87 TRP A N 1
ATOM 661 C CA . TRP A 1 87 ? -13.914 4.097 -25.957 1.00 83.88 87 TRP A CA 1
ATOM 662 C C . TRP A 1 87 ? -12.735 3.421 -25.243 1.00 83.88 87 TRP A C 1
ATOM 664 O O . TRP A 1 87 ? -11.575 3.719 -25.530 1.00 83.88 87 TRP A O 1
ATOM 674 N N . THR A 1 88 ? -13.027 2.510 -24.319 1.00 79.19 88 THR A N 1
ATOM 675 C CA . THR A 1 88 ? -12.053 1.816 -23.466 1.00 79.19 88 THR A CA 1
ATOM 676 C C . THR A 1 88 ? -12.071 0.316 -23.736 1.00 79.19 88 THR A C 1
ATOM 678 O O . THR A 1 88 ? -13.142 -0.281 -23.785 1.00 79.19 88 THR A O 1
ATOM 681 N N . ASP A 1 89 ? -10.894 -0.302 -23.870 1.00 80.38 89 ASP A N 1
ATOM 682 C CA . ASP A 1 89 ? -10.738 -1.759 -23.968 1.00 80.38 89 ASP A CA 1
ATOM 683 C C . ASP A 1 89 ? -11.043 -2.441 -22.623 1.00 80.38 89 ASP A C 1
ATOM 685 O O . ASP A 1 89 ? -10.383 -2.183 -21.617 1.00 80.38 89 ASP A O 1
ATOM 689 N N . LEU A 1 90 ? -12.030 -3.334 -22.622 1.00 71.75 90 LEU A N 1
ATOM 690 C CA . LEU A 1 90 ? -12.446 -4.135 -21.472 1.00 71.75 90 LEU A CA 1
ATOM 691 C C . LEU A 1 90 ? -11.650 -5.441 -21.324 1.00 71.75 90 LEU A C 1
ATOM 693 O O . LEU A 1 90 ? -11.702 -6.071 -20.271 1.00 71.75 90 LEU A O 1
ATOM 697 N N . ASN A 1 91 ? -10.910 -5.856 -22.357 1.00 59.28 91 ASN A N 1
ATOM 698 C CA . ASN A 1 91 ? -9.986 -6.992 -22.309 1.00 59.28 91 ASN A CA 1
ATOM 699 C C . ASN A 1 91 ? -8.584 -6.594 -21.861 1.00 59.28 91 ASN A C 1
ATOM 701 O O . ASN A 1 91 ? -7.693 -7.452 -21.827 1.00 59.28 91 ASN A O 1
ATOM 705 N N . ARG A 1 92 ? -8.374 -5.326 -21.500 1.00 48.25 92 ARG A N 1
ATOM 706 C CA . ARG A 1 92 ? -7.135 -4.896 -20.876 1.00 48.25 92 ARG A CA 1
ATOM 707 C C . ARG A 1 92 ? -7.004 -5.655 -19.555 1.00 48.25 92 ARG A C 1
ATOM 709 O O . ARG A 1 92 ? -7.463 -5.208 -18.509 1.00 48.25 92 ARG A O 1
ATOM 716 N N . LYS A 1 93 ? -6.309 -6.800 -19.580 1.00 39.59 93 LYS A N 1
ATOM 717 C CA . LYS A 1 93 ? -5.461 -7.146 -18.444 1.00 39.59 93 LYS A CA 1
ATOM 718 C C . LYS A 1 93 ? -4.662 -5.881 -18.222 1.00 39.59 93 LYS A C 1
ATOM 720 O O . LYS A 1 93 ? -3.991 -5.438 -19.156 1.00 39.59 93 LYS A O 1
ATOM 725 N N . LYS A 1 94 ? -4.788 -5.278 -17.040 1.00 40.78 94 LYS A N 1
ATOM 726 C CA . LYS A 1 94 ? -3.779 -4.344 -16.558 1.00 40.78 94 LYS A CA 1
ATOM 727 C C . LYS A 1 94 ? -2.463 -5.024 -16.907 1.00 40.78 94 LYS A C 1
ATOM 729 O O . LYS A 1 94 ? -2.239 -6.153 -16.467 1.00 40.78 94 LYS A O 1
ATOM 734 N N . THR A 1 95 ? -1.729 -4.484 -17.879 1.00 37.00 95 THR A N 1
ATOM 735 C CA . THR A 1 95 ? -0.451 -5.069 -18.261 1.00 37.00 95 THR A CA 1
ATOM 736 C C . THR A 1 95 ? 0.322 -5.051 -16.967 1.00 37.00 95 THR A C 1
ATOM 738 O O . THR A 1 95 ? 0.582 -3.962 -16.457 1.00 37.00 95 THR A O 1
ATOM 741 N N . SER A 1 96 ? 0.556 -6.229 -16.379 1.00 42.41 96 SER A N 1
ATOM 742 C CA . SER A 1 96 ? 1.446 -6.347 -15.237 1.00 42.41 96 SER A CA 1
ATOM 743 C C . SER A 1 96 ? 2.679 -5.552 -15.624 1.00 42.41 96 SER A C 1
ATOM 745 O O . SER A 1 96 ? 3.207 -5.770 -16.721 1.00 42.41 96 SER A O 1
ATOM 747 N N . ALA A 1 97 ? 3.031 -4.556 -14.811 1.00 48.69 97 ALA A N 1
ATOM 748 C CA . ALA A 1 97 ? 4.187 -3.727 -15.090 1.00 48.69 97 ALA A CA 1
ATOM 749 C C . ALA A 1 97 ? 5.366 -4.655 -15.408 1.00 48.69 97 ALA A C 1
ATOM 751 O O . ALA A 1 97 ? 5.504 -5.726 -14.803 1.00 48.69 97 ALA A O 1
ATOM 752 N N . ILE A 1 98 ? 6.144 -4.322 -16.436 1.00 51.72 98 ILE A N 1
ATOM 753 C CA . ILE A 1 98 ? 7.344 -5.086 -16.752 1.00 51.72 98 ILE A CA 1
ATOM 754 C C . ILE A 1 98 ? 8.303 -4.848 -15.585 1.00 51.72 98 ILE A C 1
ATOM 756 O O . ILE A 1 98 ? 8.980 -3.830 -15.510 1.00 51.72 98 ILE A O 1
ATOM 760 N N . ILE A 1 99 ? 8.350 -5.798 -14.655 1.00 56.50 99 ILE A N 1
ATOM 761 C CA . ILE A 1 99 ? 9.258 -5.768 -13.519 1.00 56.50 99 ILE A CA 1
ATOM 762 C C . ILE A 1 99 ? 10.623 -6.159 -14.053 1.00 56.50 99 ILE A C 1
ATOM 764 O O . ILE A 1 99 ? 10.902 -7.333 -14.320 1.00 56.50 99 ILE A O 1
ATOM 768 N N . CYS A 1 100 ? 11.480 -5.171 -14.253 1.00 64.44 100 CYS A N 1
ATOM 769 C CA . CYS A 1 100 ? 12.772 -5.439 -14.841 1.00 64.44 100 CYS A CA 1
ATOM 770 C C . CYS A 1 100 ? 13.622 -6.369 -13.962 1.00 64.44 100 CYS A C 1
ATOM 772 O O . CYS A 1 100 ? 13.858 -6.089 -12.789 1.00 64.44 100 CYS A O 1
ATOM 774 N N . GLY A 1 101 ? 14.110 -7.471 -14.531 1.00 65.44 101 GLY A N 1
ATOM 775 C CA . GLY A 1 101 ? 14.815 -8.525 -13.793 1.00 65.44 101 GLY A CA 1
ATOM 776 C C . GLY A 1 101 ? 13.928 -9.694 -13.361 1.00 65.44 101 GLY A C 1
ATOM 777 O O . GLY A 1 101 ? 14.459 -10.719 -12.939 1.00 65.44 101 GLY A O 1
ATOM 778 N N . VAL A 1 102 ? 12.602 -9.573 -13.487 1.00 66.12 102 VAL A N 1
ATOM 779 C CA . VAL A 1 102 ? 11.627 -10.600 -13.075 1.00 66.12 102 VAL A CA 1
ATOM 780 C C . VAL A 1 102 ? 10.701 -10.974 -14.231 1.00 66.12 102 VAL A C 1
ATOM 782 O O . VAL A 1 102 ? 10.476 -12.155 -14.493 1.00 66.12 102 VAL A O 1
ATOM 785 N N . SER A 1 103 ? 10.183 -9.981 -14.954 1.00 71.12 103 SER A N 1
ATOM 786 C CA . SER A 1 103 ? 9.277 -10.192 -16.078 1.00 71.12 103 SER A CA 1
ATOM 787 C C . SER A 1 103 ? 9.985 -10.836 -17.265 1.00 71.12 103 SER A C 1
ATOM 789 O O . SER A 1 103 ? 11.155 -10.561 -17.558 1.00 71.12 103 SER A O 1
ATOM 791 N N . THR A 1 104 ? 9.222 -11.654 -17.986 1.00 82.12 104 THR A N 1
ATOM 792 C CA . THR A 1 104 ? 9.614 -12.243 -19.266 1.00 82.12 104 THR A CA 1
ATOM 793 C C . THR A 1 104 ? 8.753 -11.685 -20.392 1.00 82.12 104 THR A C 1
ATOM 795 O O . THR A 1 104 ? 7.613 -11.279 -20.171 1.00 82.12 104 THR A O 1
ATOM 798 N N . ILE A 1 105 ? 9.319 -11.632 -21.597 1.00 83.31 105 ILE A N 1
ATOM 799 C CA . ILE A 1 105 ? 8.684 -11.087 -22.797 1.00 83.31 105 ILE A CA 1
ATOM 800 C C . ILE A 1 105 ? 8.718 -12.150 -23.889 1.00 83.31 105 ILE A C 1
ATOM 802 O O . ILE A 1 105 ? 9.794 -12.558 -24.324 1.00 83.31 105 ILE A O 1
ATOM 806 N N . ASP A 1 106 ? 7.550 -12.571 -24.364 1.00 86.00 106 ASP A N 1
ATOM 807 C CA . ASP A 1 106 ? 7.437 -13.478 -25.505 1.00 86.00 106 ASP A CA 1
ATOM 808 C C . ASP A 1 106 ? 7.416 -12.683 -26.813 1.00 86.00 106 ASP A C 1
ATOM 810 O O . ASP A 1 106 ? 6.503 -11.900 -27.075 1.00 86.00 106 ASP A O 1
ATOM 814 N N . PHE A 1 107 ? 8.423 -12.888 -27.662 1.00 87.06 107 PHE A N 1
ATOM 815 C CA . PHE A 1 107 ? 8.548 -12.183 -28.936 1.00 87.06 107 PHE A CA 1
ATOM 816 C C . PHE A 1 107 ? 9.219 -13.049 -30.005 1.00 87.06 107 PHE A C 1
ATOM 818 O O . PHE A 1 107 ? 10.244 -13.685 -29.767 1.00 87.06 107 PHE A O 1
ATOM 825 N N . GLY A 1 108 ? 8.639 -13.102 -31.208 1.00 80.69 108 GLY A N 1
ATOM 826 C CA . GLY A 1 108 ? 9.201 -13.883 -32.319 1.00 80.69 108 GLY A CA 1
ATOM 827 C C . GLY A 1 108 ? 9.355 -15.386 -32.026 1.00 80.69 108 GLY A C 1
ATOM 828 O O . GLY A 1 108 ? 10.236 -16.030 -32.590 1.00 80.69 108 GLY A O 1
ATOM 829 N N . GLY A 1 109 ? 8.533 -15.942 -31.124 1.00 82.69 109 GLY A N 1
ATOM 830 C CA . GLY A 1 109 ? 8.615 -17.343 -30.686 1.00 82.69 109 GLY A CA 1
ATOM 831 C C . GLY A 1 109 ? 9.730 -17.638 -29.674 1.00 82.69 109 GLY A C 1
ATOM 832 O O . GLY A 1 109 ? 10.032 -18.807 -29.439 1.00 82.69 109 GLY A O 1
ATOM 833 N N . ILE A 1 110 ? 10.345 -16.604 -29.094 1.00 85.31 110 ILE A N 1
ATOM 834 C CA . ILE A 1 110 ? 11.387 -16.701 -28.067 1.00 85.31 110 ILE A CA 1
ATOM 835 C C . ILE A 1 110 ? 10.911 -15.959 -26.815 1.00 85.31 110 ILE A C 1
ATOM 837 O O . ILE A 1 110 ? 10.395 -14.847 -26.915 1.00 85.31 110 ILE A O 1
ATOM 841 N N . THR A 1 111 ? 11.132 -16.557 -25.645 1.00 90.81 111 THR A N 1
ATOM 842 C CA . THR A 1 111 ? 10.925 -15.912 -24.343 1.00 90.81 111 THR A CA 1
ATOM 843 C C . THR A 1 111 ? 12.223 -15.242 -23.895 1.00 90.81 111 THR A C 1
ATOM 845 O O . THR A 1 111 ? 13.238 -15.908 -23.669 1.00 90.81 111 THR A O 1
ATOM 848 N N . TYR A 1 112 ? 12.198 -13.919 -23.784 1.00 93.00 112 TYR A N 1
ATOM 849 C CA . TYR A 1 112 ? 13.298 -13.091 -23.291 1.00 93.00 112 TYR A CA 1
ATOM 850 C C . TYR A 1 112 ? 13.096 -12.812 -21.805 1.00 93.00 112 TYR A C 1
ATOM 852 O O . TYR A 1 112 ? 11.972 -12.537 -21.390 1.00 93.00 112 TYR A O 1
ATOM 860 N N . ASN A 1 113 ? 14.166 -12.816 -21.008 1.00 91.69 113 ASN A N 1
ATOM 861 C CA . ASN A 1 113 ? 14.102 -12.188 -19.686 1.00 91.69 113 ASN A CA 1
ATOM 862 C C . ASN A 1 113 ? 14.456 -10.704 -19.808 1.00 91.69 113 ASN A C 1
ATOM 864 O O . ASN A 1 113 ? 14.969 -10.240 -20.833 1.00 91.69 113 ASN A O 1
ATOM 868 N N . THR A 1 114 ? 14.218 -9.967 -18.733 1.00 89.31 114 THR A N 1
ATOM 869 C CA . THR A 1 114 ? 14.573 -8.553 -18.616 1.00 89.31 114 THR A CA 1
ATOM 870 C C . THR A 1 114 ? 15.739 -8.368 -17.648 1.00 89.31 114 THR A C 1
ATOM 872 O O . THR A 1 114 ? 15.950 -9.187 -16.756 1.00 89.31 114 THR A O 1
ATOM 875 N N . VAL A 1 115 ? 16.540 -7.320 -17.838 1.00 87.31 115 VAL A N 1
ATOM 876 C CA . VAL A 1 115 ? 17.708 -7.017 -17.002 1.00 87.31 115 VAL A CA 1
ATOM 877 C C . VAL A 1 115 ? 17.870 -5.511 -16.806 1.00 87.31 115 VAL A C 1
ATOM 879 O O . VAL A 1 115 ? 17.817 -4.735 -17.762 1.00 87.31 115 VAL A O 1
ATOM 882 N N . MET A 1 116 ? 18.083 -5.096 -15.555 1.00 80.31 116 MET A N 1
ATOM 883 C CA . MET A 1 116 ? 18.369 -3.704 -15.207 1.00 80.31 116 MET A CA 1
ATOM 884 C C . MET A 1 116 ? 19.836 -3.366 -15.460 1.00 80.31 116 MET A C 1
ATOM 886 O O . MET A 1 116 ? 20.735 -4.093 -15.034 1.00 80.31 116 MET A O 1
ATOM 890 N N . HIS A 1 117 ? 20.083 -2.223 -16.100 1.00 80.31 117 HIS A N 1
ATOM 891 C CA . HIS A 1 117 ? 21.424 -1.663 -16.260 1.00 80.31 117 HIS A CA 1
ATOM 892 C C . HIS A 1 117 ? 21.371 -0.135 -16.328 1.00 80.31 117 HIS A C 1
ATOM 894 O O . HIS A 1 117 ? 20.676 0.428 -17.175 1.00 80.31 117 HIS A O 1
ATOM 900 N N . ASN A 1 118 ? 22.120 0.528 -15.440 1.00 72.88 118 ASN A N 1
ATOM 901 C CA . ASN A 1 118 ? 22.189 1.990 -15.304 1.00 72.88 118 ASN A CA 1
ATOM 902 C C . ASN A 1 118 ? 20.811 2.663 -15.256 1.00 72.88 118 ASN A C 1
ATOM 904 O O . ASN A 1 118 ? 20.524 3.588 -16.010 1.00 72.88 118 ASN A O 1
ATOM 908 N N . GLY A 1 119 ? 19.942 2.150 -14.386 1.00 63.75 119 GLY A N 1
ATOM 909 C CA . GLY A 1 119 ? 18.596 2.676 -14.196 1.00 63.75 119 GLY A CA 1
ATOM 910 C C . GLY A 1 119 ? 17.600 2.241 -15.261 1.00 63.75 119 GLY A C 1
ATOM 911 O O . GLY A 1 119 ? 16.426 2.315 -14.981 1.00 63.75 119 GLY A O 1
ATOM 912 N N . ARG A 1 120 ? 18.001 1.701 -16.419 1.00 74.25 120 ARG A N 1
ATOM 913 C CA . ARG A 1 120 ? 17.069 1.331 -17.502 1.00 74.25 120 ARG A CA 1
ATOM 914 C C . ARG A 1 120 ? 16.847 -0.172 -17.614 1.00 74.25 120 ARG A C 1
ATOM 916 O O . ARG A 1 120 ? 17.746 -0.956 -17.304 1.00 74.25 120 ARG A O 1
ATOM 923 N N . CYS A 1 121 ? 15.677 -0.559 -18.123 1.00 84.12 121 CYS A N 1
ATOM 924 C CA . CYS A 1 121 ? 15.360 -1.953 -18.397 1.00 84.12 121 CYS A CA 1
ATOM 925 C C . CYS A 1 121 ? 15.707 -2.376 -19.827 1.00 84.12 121 CYS A C 1
ATOM 927 O O . CYS A 1 121 ? 15.321 -1.723 -20.799 1.00 84.12 121 CYS A O 1
ATOM 929 N N . TRP A 1 122 ? 16.418 -3.495 -19.954 1.00 93.12 122 TRP A N 1
ATOM 930 C CA . TRP A 1 122 ? 16.899 -4.055 -21.216 1.00 93.12 122 TRP A CA 1
ATOM 931 C C . TRP A 1 122 ? 16.439 -5.503 -21.374 1.00 93.12 122 TRP A C 1
ATOM 933 O O . TRP A 1 122 ? 16.218 -6.205 -20.390 1.00 93.12 122 TRP A O 1
ATOM 943 N N . LEU A 1 123 ? 16.351 -5.986 -22.614 1.00 94.94 123 LEU A N 1
ATOM 944 C CA . LEU A 1 123 ? 16.248 -7.430 -22.839 1.00 94.94 123 LEU A CA 1
ATOM 945 C C . LEU A 1 123 ? 17.575 -8.114 -22.485 1.00 94.94 123 LEU A C 1
ATOM 947 O O . LEU A 1 123 ? 18.656 -7.600 -22.790 1.00 94.94 123 LEU A O 1
ATOM 951 N N . ASP A 1 124 ? 17.504 -9.303 -21.891 1.00 94.44 124 ASP A N 1
ATOM 952 C CA . ASP A 1 124 ? 18.670 -10.072 -21.433 1.00 94.44 124 ASP A CA 1
ATOM 953 C C . ASP A 1 124 ? 19.565 -10.597 -22.573 1.00 94.44 124 ASP A C 1
ATOM 955 O O . ASP A 1 124 ? 20.744 -10.895 -22.364 1.00 94.44 124 ASP A O 1
ATOM 959 N N . ARG A 1 125 ? 19.053 -10.632 -23.809 1.00 96.12 125 ARG A N 1
ATOM 960 C CA . ARG A 1 125 ? 19.784 -11.034 -25.023 1.00 96.12 125 ARG A CA 1
ATOM 961 C C . ARG A 1 125 ? 19.377 -10.223 -26.260 1.00 96.12 125 ARG A C 1
ATOM 963 O O . ARG A 1 125 ? 18.397 -9.482 -26.251 1.00 96.12 125 ARG A O 1
ATOM 970 N N . ASN A 1 126 ? 20.170 -10.339 -27.327 1.00 96.31 126 ASN A N 1
ATOM 971 C CA . ASN A 1 126 ? 19.881 -9.692 -28.611 1.00 96.31 126 ASN A CA 1
ATOM 972 C C . ASN A 1 126 ? 18.622 -10.297 -29.241 1.00 96.31 126 ASN A C 1
ATOM 974 O O . ASN A 1 126 ? 18.366 -11.490 -29.076 1.00 96.31 126 ASN A O 1
ATOM 978 N N . ILE A 1 127 ? 17.877 -9.514 -30.023 1.00 95.31 127 ILE A N 1
ATOM 979 C CA . ILE A 1 127 ? 16.716 -10.045 -30.750 1.00 95.31 127 ILE A CA 1
ATOM 980 C C . ILE A 1 127 ? 17.154 -11.188 -31.674 1.00 95.31 127 ILE A C 1
ATOM 982 O O . ILE A 1 127 ? 18.088 -11.047 -32.469 1.00 95.31 127 ILE A O 1
ATOM 986 N N . GLY A 1 128 ? 16.477 -12.329 -31.547 1.00 92.88 128 GLY A N 1
ATOM 987 C CA . GLY A 1 128 ? 16.760 -13.564 -32.276 1.00 92.88 128 GLY A CA 1
ATOM 988 C C . GLY A 1 128 ? 17.790 -14.486 -31.626 1.00 92.88 128 GLY A C 1
ATOM 989 O O . GLY A 1 128 ? 18.047 -15.560 -32.163 1.00 92.88 128 GLY A O 1
ATOM 990 N N . ALA A 1 129 ? 18.403 -14.095 -30.505 1.00 94.88 129 ALA A N 1
ATOM 991 C CA . ALA A 1 129 ? 19.329 -14.959 -29.779 1.00 94.88 129 ALA A CA 1
ATOM 992 C C . ALA A 1 129 ? 18.561 -16.033 -28.995 1.00 94.88 129 ALA A C 1
ATOM 994 O O . ALA A 1 129 ? 17.589 -15.737 -28.299 1.00 94.88 129 ALA A O 1
ATOM 995 N N . THR A 1 130 ? 19.015 -17.283 -29.067 1.00 93.12 130 THR A N 1
ATOM 996 C CA . THR A 1 130 ? 18.350 -18.413 -28.398 1.00 93.12 130 THR A CA 1
ATOM 997 C C . THR A 1 130 ? 18.723 -18.521 -26.920 1.00 93.12 130 THR A C 1
ATOM 999 O O . THR A 1 130 ? 17.981 -19.123 -26.146 1.00 93.12 130 THR A O 1
ATOM 1002 N N . GLN A 1 131 ? 19.828 -17.897 -26.500 1.00 94.50 131 GLN A N 1
ATOM 1003 C CA . GLN A 1 131 ? 20.279 -17.844 -25.107 1.00 94.50 131 GLN A CA 1
ATOM 1004 C C . GLN A 1 131 ? 20.954 -16.509 -24.768 1.00 94.50 131 GLN A C 1
ATOM 1006 O O . GLN A 1 131 ? 21.410 -15.787 -25.658 1.00 94.50 131 GLN A O 1
ATOM 1011 N N . VAL A 1 132 ? 21.039 -16.191 -23.473 1.00 96.25 132 VAL A N 1
ATOM 1012 C CA . VAL A 1 132 ? 21.986 -15.176 -22.986 1.00 96.25 132 VAL A CA 1
ATOM 1013 C C . VAL A 1 132 ? 23.395 -15.674 -23.289 1.00 96.25 132 VAL A C 1
ATOM 1015 O O . VAL A 1 132 ? 23.699 -16.841 -23.042 1.00 96.25 132 VAL A O 1
ATOM 1018 N N . ALA A 1 133 ? 24.246 -14.807 -23.836 1.00 96.19 133 ALA A N 1
ATOM 1019 C CA . ALA A 1 133 ? 25.591 -15.189 -24.238 1.00 96.19 133 ALA A CA 1
ATOM 1020 C C . ALA A 1 133 ? 26.398 -15.712 -23.038 1.00 96.19 133 ALA A C 1
ATOM 1022 O O . ALA A 1 133 ? 26.568 -15.012 -22.038 1.00 96.19 133 ALA A O 1
ATOM 1023 N N . THR A 1 134 ? 26.931 -16.931 -23.147 1.00 96.31 134 THR A N 1
ATOM 1024 C CA . THR A 1 134 ? 27.761 -17.536 -22.086 1.00 96.31 134 THR A CA 1
ATOM 1025 C C . THR A 1 134 ? 29.255 -17.270 -22.267 1.00 96.31 134 THR A C 1
ATOM 1027 O O . THR A 1 134 ? 30.046 -17.521 -21.363 1.00 96.31 134 THR A O 1
ATOM 1030 N N . ALA A 1 135 ? 29.651 -16.769 -23.437 1.00 95.12 135 ALA A N 1
ATOM 1031 C CA . ALA A 1 135 ? 31.001 -16.323 -23.762 1.00 95.12 135 ALA A CA 1
ATOM 1032 C C . ALA A 1 135 ? 30.933 -15.169 -24.772 1.00 95.12 135 ALA A C 1
ATOM 1034 O O . ALA A 1 135 ? 29.961 -15.051 -25.521 1.00 95.12 135 ALA A O 1
ATOM 1035 N N . ILE A 1 136 ? 31.985 -14.352 -24.844 1.00 92.25 136 ILE A N 1
ATOM 1036 C CA . ILE A 1 136 ? 32.035 -13.192 -25.748 1.00 92.25 136 ILE A CA 1
ATOM 1037 C C . ILE A 1 136 ? 31.844 -13.572 -27.228 1.00 92.25 136 ILE A C 1
ATOM 1039 O O . ILE A 1 136 ? 31.290 -12.803 -28.006 1.00 92.25 136 ILE A O 1
ATOM 1043 N N . ASN A 1 137 ? 32.237 -14.787 -27.613 1.00 92.44 137 ASN A N 1
ATOM 1044 C CA . ASN A 1 137 ? 32.122 -15.343 -28.962 1.00 92.44 137 ASN A CA 1
ATOM 1045 C C . ASN A 1 137 ? 31.003 -16.397 -29.095 1.00 92.44 137 ASN A C 1
ATOM 1047 O O . ASN A 1 137 ? 31.051 -17.242 -29.992 1.00 92.44 137 ASN A O 1
ATOM 1051 N N . ASP A 1 138 ? 30.006 -16.376 -28.209 1.00 94.62 138 ASP A N 1
ATOM 1052 C CA . ASP A 1 138 ? 28.886 -17.315 -28.233 1.00 94.62 138 ASP A CA 1
ATOM 1053 C C . ASP A 1 138 ? 27.910 -17.022 -29.381 1.00 94.62 138 ASP A C 1
ATOM 1055 O O . ASP A 1 138 ? 27.066 -16.127 -29.302 1.00 94.62 138 ASP A O 1
ATOM 1059 N N . SER A 1 139 ? 27.986 -17.839 -30.434 1.00 93.12 139 SER A N 1
ATOM 1060 C CA . SER A 1 139 ? 27.128 -17.710 -31.616 1.00 93.12 139 SER A CA 1
ATOM 1061 C C . SER A 1 139 ? 25.626 -17.803 -31.336 1.00 93.12 139 SER A C 1
ATOM 1063 O O . SER A 1 139 ? 24.841 -17.237 -32.095 1.00 93.12 139 SER A O 1
ATOM 1065 N N . GLN A 1 140 ? 25.211 -18.459 -30.246 1.00 94.12 140 GLN A N 1
ATOM 1066 C CA . GLN A 1 140 ? 23.797 -18.539 -29.863 1.00 94.12 140 GLN A CA 1
ATOM 1067 C C . GLN A 1 140 ? 23.293 -17.243 -29.205 1.00 94.12 140 GLN A C 1
ATOM 1069 O O . GLN A 1 140 ? 22.086 -17.004 -29.159 1.00 94.12 140 GLN A O 1
ATOM 1074 N N . GLY A 1 141 ? 24.213 -16.389 -28.743 1.00 93.12 141 GLY A N 1
ATOM 1075 C CA . GLY A 1 141 ? 23.938 -15.075 -28.162 1.00 93.12 141 GLY A CA 1
ATOM 1076 C C . GLY A 1 141 ? 23.973 -13.911 -29.161 1.00 93.12 141 GLY A C 1
ATOM 1077 O O . GLY A 1 141 ? 23.596 -12.794 -28.806 1.00 93.12 141 GLY A O 1
ATOM 1078 N N . PHE A 1 142 ? 24.426 -14.125 -30.404 1.00 93.69 142 PHE A N 1
ATOM 1079 C CA . PHE A 1 142 ? 24.636 -13.034 -31.372 1.00 93.69 142 PHE A CA 1
ATOM 1080 C C . PHE A 1 142 ? 23.334 -12.375 -31.835 1.00 93.69 142 PHE A C 1
ATOM 1082 O O . PHE A 1 142 ? 23.299 -11.156 -32.013 1.00 93.69 142 PHE A O 1
ATOM 1089 N N . GLY A 1 143 ? 22.266 -13.161 -31.977 1.00 94.12 143 GLY A N 1
ATOM 1090 C CA . GLY A 1 143 ? 20.984 -12.704 -32.508 1.00 94.12 143 GLY A CA 1
ATOM 1091 C C . GLY A 1 143 ? 20.997 -12.485 -34.023 1.00 94.12 143 GLY A C 1
ATOM 1092 O O . GLY A 1 143 ? 21.843 -13.015 -34.747 1.00 94.12 143 GLY A O 1
ATOM 1093 N N . TYR A 1 144 ? 20.019 -11.724 -34.510 1.00 94.88 144 TYR A N 1
ATOM 1094 C CA . TYR A 1 144 ? 19.834 -11.437 -35.934 1.00 94.88 144 TYR A CA 1
ATOM 1095 C C . TYR A 1 144 ? 20.456 -10.103 -36.375 1.00 94.88 144 TYR A C 1
ATOM 1097 O O . TYR A 1 144 ? 20.780 -9.252 -35.553 1.00 94.88 144 TYR A O 1
ATOM 1105 N N . TYR A 1 145 ? 20.607 -9.897 -37.691 1.00 96.06 145 TYR A N 1
ATOM 1106 C CA . TYR A 1 145 ? 21.335 -8.752 -38.261 1.00 96.06 145 TYR A CA 1
ATOM 1107 C C . TYR A 1 145 ? 20.431 -7.824 -39.073 1.00 96.06 145 TYR A C 1
ATOM 1109 O O . TYR A 1 145 ? 20.201 -8.046 -40.261 1.00 96.06 145 TYR A O 1
ATOM 1117 N N . PHE A 1 146 ? 19.978 -6.741 -38.454 1.00 96.81 146 PHE A N 1
ATOM 1118 C CA . PHE A 1 146 ? 18.985 -5.836 -39.025 1.00 96.81 146 PHE A CA 1
ATOM 1119 C C . PHE A 1 146 ? 19.621 -4.725 -39.864 1.00 96.81 146 PHE A C 1
ATOM 1121 O O . PHE A 1 146 ? 20.645 -4.158 -39.473 1.00 96.81 146 PHE A O 1
ATOM 1128 N N . GLN A 1 147 ? 19.001 -4.367 -40.989 1.00 96.75 147 GLN A N 1
ATOM 1129 C CA . GLN A 1 147 ? 19.298 -3.122 -41.706 1.00 96.75 147 GLN A CA 1
ATOM 1130 C C . GLN A 1 147 ? 18.569 -1.968 -41.013 1.00 96.75 147 GLN A C 1
ATOM 1132 O O . GLN A 1 147 ? 17.416 -2.104 -40.602 1.00 96.75 147 GLN A O 1
ATOM 1137 N N . TRP A 1 148 ? 19.244 -0.832 -40.854 1.00 95.38 148 TRP A N 1
ATOM 1138 C CA . TRP A 1 148 ? 18.734 0.259 -40.025 1.00 95.38 148 TRP A CA 1
ATOM 1139 C C . TRP A 1 148 ? 17.398 0.793 -40.548 1.00 95.38 148 TRP A C 1
ATOM 1141 O O . TRP A 1 148 ? 17.308 1.156 -41.716 1.00 95.38 148 TRP A O 1
ATOM 1151 N N . GLY A 1 149 ? 16.384 0.901 -39.693 1.00 91.44 149 GLY A N 1
ATOM 1152 C CA . GLY A 1 149 ? 15.062 1.422 -40.055 1.00 91.44 149 GLY A CA 1
ATOM 1153 C C . GLY A 1 149 ? 14.093 0.388 -40.639 1.00 91.44 149 GLY A C 1
ATOM 1154 O O . GLY A 1 149 ? 12.957 0.739 -40.954 1.00 91.44 149 GLY A O 1
ATOM 1155 N N . ARG A 1 150 ? 14.494 -0.878 -40.793 1.00 92.50 150 ARG A N 1
ATOM 1156 C CA . ARG A 1 150 ? 13.573 -1.952 -41.188 1.00 92.50 150 ARG A CA 1
ATOM 1157 C C . ARG A 1 150 ? 12.833 -2.541 -39.994 1.00 92.50 150 ARG A C 1
ATOM 1159 O O . ARG A 1 150 ? 13.397 -2.629 -38.906 1.00 92.50 150 ARG A O 1
ATOM 1166 N N . ALA A 1 151 ? 11.599 -2.977 -40.234 1.00 90.12 151 ALA A N 1
ATOM 1167 C CA . ALA A 1 151 ? 10.851 -3.806 -39.296 1.00 90.12 151 ALA A CA 1
ATOM 1168 C C . ALA A 1 151 ? 11.421 -5.237 -39.254 1.00 90.12 151 ALA A C 1
ATOM 1170 O O . ALA A 1 151 ? 12.243 -5.619 -40.096 1.00 90.12 151 ALA A O 1
ATOM 1171 N N . ASP A 1 152 ? 10.956 -6.039 -38.296 1.00 89.25 152 ASP A N 1
ATOM 1172 C CA . ASP A 1 152 ? 11.158 -7.490 -38.304 1.00 89.25 152 ASP A CA 1
ATOM 1173 C C . ASP A 1 152 ? 10.307 -8.131 -39.425 1.00 89.25 152 ASP A C 1
ATOM 1175 O O . ASP A 1 152 ? 9.192 -8.601 -39.213 1.00 89.25 152 ASP A O 1
ATOM 1179 N N . ASP A 1 153 ? 10.815 -8.068 -40.660 1.00 89.00 153 ASP A N 1
ATOM 1180 C CA . ASP A 1 153 ? 10.191 -8.624 -41.875 1.00 89.00 153 ASP A CA 1
ATOM 1181 C C . ASP A 1 153 ? 10.884 -9.914 -42.368 1.00 89.00 153 ASP A C 1
ATOM 1183 O O . ASP A 1 153 ? 10.600 -10.430 -43.454 1.00 89.00 153 ASP A O 1
ATOM 1187 N N . GLY A 1 154 ? 11.828 -10.431 -41.577 1.00 90.94 154 GLY A N 1
ATOM 1188 C CA . GLY A 1 154 ? 12.630 -11.614 -41.868 1.00 90.94 154 GLY A CA 1
ATOM 1189 C C . GLY A 1 154 ? 13.986 -11.340 -42.527 1.00 90.94 154 GLY A C 1
ATOM 1190 O O . GLY A 1 154 ? 14.828 -12.241 -42.529 1.00 90.94 154 GLY A O 1
ATOM 1191 N N . HIS A 1 155 ? 14.270 -10.143 -43.054 1.00 94.38 155 HIS A N 1
ATOM 1192 C CA . HIS A 1 155 ? 15.573 -9.831 -43.681 1.00 94.38 155 HIS A CA 1
ATOM 1193 C C . HIS A 1 155 ? 16.787 -10.071 -42.776 1.00 94.38 155 HIS A C 1
ATOM 1195 O O . HIS A 1 155 ? 17.884 -10.386 -43.251 1.00 94.38 155 HIS A O 1
ATOM 1201 N N . GLN A 1 156 ? 16.589 -9.930 -41.470 1.00 94.25 156 GLN A N 1
ATOM 1202 C CA . GLN A 1 156 ? 17.612 -10.074 -40.449 1.00 94.25 156 GLN A CA 1
ATOM 1203 C C . GLN A 1 156 ? 18.098 -11.518 -40.273 1.00 94.25 156 GLN A C 1
ATOM 1205 O O . GLN A 1 156 ? 19.197 -11.740 -39.754 1.00 94.25 156 GLN A O 1
ATOM 1210 N N . HIS A 1 157 ? 17.287 -12.499 -40.691 1.00 91.12 157 HIS A N 1
ATOM 1211 C CA . HIS A 1 157 ? 17.563 -13.910 -40.469 1.00 91.12 157 HIS A CA 1
ATOM 1212 C C . HIS A 1 157 ? 18.683 -14.399 -41.411 1.00 91.12 157 HIS A C 1
ATOM 1214 O O . HIS A 1 157 ? 18.564 -14.250 -42.634 1.00 91.12 157 HIS A O 1
ATOM 1220 N N . PRO A 1 158 ? 19.755 -15.039 -40.901 1.00 82.12 158 PRO A N 1
ATOM 1221 C CA . PRO A 1 158 ? 20.899 -15.448 -41.722 1.00 82.12 158 PRO A CA 1
ATOM 1222 C C . PRO A 1 158 ? 20.565 -16.416 -42.862 1.00 82.12 158 PRO A C 1
ATOM 1224 O O . PRO A 1 158 ? 21.225 -16.394 -43.897 1.00 82.12 158 PRO A O 1
ATOM 1227 N N . ALA A 1 159 ? 19.531 -17.246 -42.685 1.00 85.50 159 ALA A N 1
ATOM 1228 C CA . ALA A 1 159 ? 19.082 -18.192 -43.711 1.00 85.50 159 ALA A CA 1
ATOM 1229 C C . ALA A 1 159 ? 18.350 -17.533 -44.894 1.00 85.50 159 ALA A C 1
ATOM 1231 O O . ALA A 1 159 ? 18.184 -18.173 -45.932 1.00 85.50 159 ALA A O 1
ATOM 1232 N N . ASN A 1 160 ? 17.909 -16.277 -44.759 1.00 88.88 160 ASN A N 1
ATOM 1233 C CA . ASN A 1 160 ? 17.208 -15.581 -45.831 1.00 88.88 160 ASN A CA 1
ATOM 1234 C C . ASN A 1 160 ? 18.198 -14.964 -46.830 1.00 88.88 160 ASN A C 1
ATOM 1236 O O . ASN A 1 160 ? 19.261 -14.443 -46.467 1.00 88.88 160 ASN A O 1
ATOM 1240 N N . GLY A 1 161 ? 17.836 -15.060 -48.113 1.00 92.38 161 GLY A N 1
ATOM 1241 C CA . GLY A 1 161 ? 18.675 -14.658 -49.241 1.00 92.38 161 GLY A CA 1
ATOM 1242 C C . GLY A 1 161 ? 18.932 -13.152 -49.328 1.00 92.38 161 GLY A C 1
ATOM 1243 O O . GLY A 1 161 ? 18.424 -12.352 -48.541 1.00 92.38 161 GLY A O 1
ATOM 1244 N N . THR A 1 162 ? 19.728 -12.759 -50.318 1.00 96.19 162 THR A N 1
ATOM 1245 C CA . THR A 1 162 ? 20.068 -11.360 -50.594 1.00 96.19 162 THR A CA 1
ATOM 1246 C C . THR A 1 162 ? 19.433 -10.884 -51.899 1.00 96.19 162 THR A C 1
ATOM 1248 O O . THR A 1 162 ? 19.100 -11.683 -52.774 1.00 96.19 162 THR A O 1
ATOM 1251 N N . THR A 1 163 ? 19.266 -9.572 -52.042 1.00 96.00 163 THR A N 1
ATOM 1252 C CA . THR A 1 163 ? 18.843 -8.931 -53.295 1.00 96.00 163 THR A CA 1
ATOM 1253 C C . THR A 1 163 ? 19.608 -7.630 -53.502 1.00 96.00 163 THR A C 1
ATOM 1255 O O . THR A 1 163 ? 19.952 -6.958 -52.537 1.00 96.00 163 THR A O 1
ATOM 1258 N N . SER A 1 164 ? 19.883 -7.252 -54.747 1.00 95.19 164 SER A N 1
ATOM 1259 C CA . SER A 1 164 ? 20.450 -5.937 -55.082 1.00 95.19 164 SER A CA 1
ATOM 1260 C C . SER A 1 164 ? 19.379 -4.895 -55.426 1.00 95.19 164 SER A C 1
ATOM 1262 O O . SER A 1 164 ? 19.701 -3.728 -55.648 1.00 95.19 164 SER A O 1
ATOM 1264 N N . THR A 1 165 ? 18.104 -5.292 -55.477 1.00 95.50 165 THR A N 1
ATOM 1265 C CA . THR A 1 165 ? 16.983 -4.386 -55.745 1.00 95.50 165 THR A CA 1
ATOM 1266 C C . THR A 1 165 ? 16.691 -3.542 -54.511 1.00 95.50 165 THR A C 1
ATOM 1268 O O . THR A 1 165 ? 16.229 -4.071 -53.507 1.00 95.50 165 THR A O 1
ATOM 1271 N N . VAL A 1 166 ? 16.957 -2.237 -54.596 1.00 95.38 166 VAL A N 1
ATOM 1272 C CA . VAL A 1 166 ? 16.661 -1.252 -53.542 1.00 95.38 166 VAL A CA 1
ATOM 1273 C C . VAL A 1 166 ? 15.148 -1.048 -53.427 1.00 95.38 166 VAL A C 1
ATOM 1275 O O . VAL A 1 166 ? 14.452 -0.968 -54.440 1.00 95.38 166 VAL A O 1
ATOM 1278 N N . ALA A 1 167 ? 14.637 -0.980 -52.197 1.00 94.56 167 ALA A N 1
ATOM 1279 C CA . ALA A 1 167 ? 13.216 -0.776 -51.938 1.00 94.56 167 ALA A CA 1
ATOM 1280 C C . ALA A 1 167 ? 12.800 0.673 -52.227 1.00 94.56 167 ALA A C 1
ATOM 1282 O O . ALA A 1 167 ? 13.563 1.604 -51.990 1.00 94.56 167 ALA A O 1
ATOM 1283 N N . ASN A 1 168 ? 11.566 0.874 -52.684 1.00 93.31 168 ASN A N 1
ATOM 1284 C CA . ASN A 1 168 ? 10.969 2.201 -52.880 1.00 93.31 168 ASN A CA 1
ATOM 1285 C C . ASN A 1 168 ? 9.918 2.555 -51.810 1.00 93.31 168 ASN A C 1
ATOM 1287 O O . ASN A 1 168 ? 9.350 3.644 -51.834 1.00 93.31 168 ASN A O 1
ATOM 1291 N N . THR A 1 169 ? 9.664 1.646 -50.866 1.00 90.81 169 THR A N 1
ATOM 1292 C CA . THR A 1 169 ? 8.747 1.813 -49.733 1.00 90.81 169 THR A CA 1
ATOM 1293 C C . THR A 1 169 ? 9.416 1.337 -48.446 1.00 90.81 169 THR A C 1
ATOM 1295 O O . THR A 1 169 ? 10.352 0.533 -48.475 1.00 90.81 169 THR A O 1
ATOM 1298 N N . SER A 1 170 ? 8.898 1.786 -47.301 1.00 88.69 170 SER A N 1
ATOM 1299 C CA . SER A 1 170 ? 9.383 1.357 -45.982 1.00 88.69 170 SER A CA 1
ATOM 1300 C C . SER A 1 170 ? 8.954 -0.074 -45.614 1.00 88.69 170 SER A C 1
ATOM 1302 O O . SER A 1 170 ? 9.319 -0.567 -44.549 1.00 88.69 170 SER A O 1
ATOM 1304 N N . THR A 1 171 ? 8.194 -0.733 -46.498 1.00 88.38 171 THR A N 1
ATOM 1305 C CA . THR A 1 171 ? 7.680 -2.106 -46.397 1.00 88.38 171 THR A CA 1
ATOM 1306 C C . THR A 1 171 ? 7.906 -2.841 -47.733 1.00 88.38 171 THR A C 1
ATOM 1308 O O . THR A 1 171 ? 7.010 -2.924 -48.574 1.00 88.38 171 THR A O 1
ATOM 1311 N N . PRO A 1 172 ? 9.113 -3.386 -47.963 1.00 88.56 172 PRO A N 1
ATOM 1312 C CA . PRO A 1 172 ? 9.526 -3.975 -49.248 1.00 88.56 172 PRO A CA 1
ATOM 1313 C C . PRO A 1 172 ? 8.713 -5.195 -49.709 1.00 88.56 172 PRO A C 1
ATOM 1315 O O . PRO A 1 172 ? 8.820 -5.601 -50.865 1.00 88.56 172 PRO A O 1
ATOM 1318 N N . GLY A 1 173 ? 7.947 -5.820 -48.808 1.00 88.94 173 GLY A N 1
ATOM 1319 C CA . GLY A 1 173 ? 7.121 -6.995 -49.106 1.00 88.94 173 GLY A CA 1
ATOM 1320 C C . GLY A 1 173 ? 7.903 -8.304 -49.275 1.00 88.94 173 GLY A C 1
ATOM 1321 O O . GLY A 1 173 ? 7.355 -9.274 -49.794 1.00 88.94 173 GLY A O 1
ATOM 1322 N N . HIS A 1 174 ? 9.173 -8.350 -48.862 1.00 91.38 174 HIS A N 1
ATOM 1323 C CA . HIS A 1 174 ? 10.012 -9.546 -48.922 1.00 91.38 174 HIS A CA 1
ATOM 1324 C C . HIS A 1 174 ? 11.035 -9.590 -47.780 1.00 91.38 174 HIS A C 1
ATOM 1326 O O . HIS A 1 174 ? 11.501 -8.554 -47.311 1.00 91.38 174 HIS A O 1
ATOM 1332 N N . SER A 1 175 ? 11.498 -10.793 -47.442 1.00 94.38 175 SER A N 1
ATOM 1333 C CA . SER A 1 175 ? 12.485 -11.048 -46.384 1.00 94.38 175 SER A CA 1
ATOM 1334 C C . SER A 1 175 ? 13.940 -11.101 -46.877 1.00 94.38 175 SER A C 1
ATOM 1336 O O . SER A 1 175 ? 14.810 -11.623 -46.189 1.00 94.38 175 SER A O 1
ATOM 1338 N N . SER A 1 176 ? 14.249 -10.633 -48.092 1.00 96.25 176 SER A N 1
ATOM 1339 C CA . SER A 1 176 ? 15.636 -10.580 -48.581 1.00 96.25 176 SER A CA 1
ATOM 1340 C C . SER A 1 176 ? 16.420 -9.390 -48.023 1.00 96.25 176 SER A C 1
ATOM 1342 O O . SER A 1 176 ? 15.918 -8.265 -47.995 1.00 96.25 176 SER A O 1
ATOM 1344 N N . PHE A 1 177 ? 17.683 -9.628 -47.663 1.00 97.25 177 PHE A N 1
ATOM 1345 C CA . PHE A 1 177 ? 18.628 -8.597 -47.228 1.00 97.25 177 PHE A CA 1
ATOM 1346 C C . PHE A 1 177 ? 19.147 -7.792 -48.432 1.00 97.25 177 PHE A C 1
ATOM 1348 O O . PHE A 1 177 ? 19.655 -8.378 -49.393 1.00 97.25 177 PHE A O 1
ATOM 1355 N N . ILE A 1 178 ? 19.023 -6.462 -48.405 1.00 97.56 178 ILE A N 1
ATOM 1356 C CA . ILE A 1 178 ? 19.315 -5.616 -49.576 1.00 97.56 178 ILE A CA 1
ATOM 1357 C C . ILE A 1 178 ? 20.790 -5.200 -49.629 1.00 97.56 178 ILE A C 1
ATOM 1359 O O . ILE A 1 178 ? 21.318 -4.637 -48.673 1.00 97.56 178 ILE A O 1
ATOM 1363 N N . LEU A 1 179 ? 21.433 -5.417 -50.776 1.00 97.12 179 LEU A N 1
ATOM 1364 C CA . LEU A 1 179 ? 22.832 -5.106 -51.077 1.00 97.12 179 LEU A CA 1
ATOM 1365 C C . LEU A 1 179 ? 22.915 -3.964 -52.115 1.00 97.12 179 LEU A C 1
ATOM 1367 O O . LEU A 1 179 ? 23.059 -4.230 -53.313 1.00 97.12 179 LEU A O 1
ATOM 1371 N N . PRO A 1 180 ? 22.774 -2.687 -51.709 1.00 95.44 180 PRO A N 1
ATOM 1372 C CA . PRO A 1 180 ? 22.815 -1.564 -52.643 1.00 95.44 180 PRO A CA 1
ATOM 1373 C C . PRO A 1 180 ? 24.218 -1.380 -53.238 1.00 95.44 180 PRO A C 1
ATOM 1375 O O . PRO A 1 180 ? 25.220 -1.392 -52.523 1.00 95.44 180 PRO A O 1
ATOM 1378 N N . SER A 1 181 ? 24.290 -1.129 -54.547 1.00 93.19 181 SER A N 1
ATOM 1379 C CA . SER A 1 181 ? 25.555 -0.959 -55.279 1.00 93.19 181 SER A CA 1
ATOM 1380 C C . SER A 1 181 ? 26.021 0.495 -55.421 1.00 93.19 181 SER A C 1
ATOM 1382 O O . SER A 1 181 ? 27.067 0.741 -56.021 1.00 93.19 181 SER A O 1
ATOM 1384 N N . SER A 1 182 ? 25.263 1.471 -54.910 1.00 91.50 182 SER A N 1
ATOM 1385 C CA . SER A 1 182 ? 25.566 2.902 -55.050 1.00 91.50 182 SER A CA 1
ATOM 1386 C C . SER A 1 182 ? 25.277 3.713 -53.777 1.00 91.50 182 SER A C 1
ATOM 1388 O O . SER A 1 182 ? 24.382 3.355 -53.006 1.00 91.50 182 SER A O 1
ATOM 1390 N N . PRO A 1 183 ? 26.000 4.832 -53.548 1.00 89.81 183 PRO A N 1
ATOM 1391 C CA . PRO A 1 183 ? 25.709 5.765 -52.459 1.00 89.81 183 PRO A CA 1
ATOM 1392 C C . PRO A 1 183 ? 24.252 6.271 -52.499 1.00 89.81 183 PRO A C 1
ATOM 1394 O O . PRO A 1 183 ? 23.731 6.466 -53.596 1.00 89.81 183 PRO A O 1
ATOM 1397 N N . PRO A 1 184 ? 23.607 6.524 -51.340 1.00 92.81 184 PRO A N 1
ATOM 1398 C CA . PRO A 1 184 ? 24.177 6.578 -49.987 1.00 92.81 184 PRO A CA 1
ATOM 1399 C C . PRO A 1 184 ? 24.342 5.219 -49.274 1.00 92.81 184 PRO A C 1
ATOM 1401 O O . PRO A 1 184 ? 24.668 5.214 -48.087 1.00 92.81 184 PRO A O 1
ATOM 1404 N N . TYR A 1 185 ? 24.182 4.092 -49.982 1.00 94.94 185 TYR A N 1
ATOM 1405 C CA . TYR A 1 185 ? 24.199 2.731 -49.424 1.00 94.94 185 TYR A CA 1
ATOM 1406 C C . TYR A 1 185 ? 23.115 2.530 -48.358 1.00 94.94 185 TYR A C 1
ATOM 1408 O O . TYR A 1 185 ? 23.366 2.163 -47.205 1.00 94.94 185 TYR A O 1
ATOM 1416 N N . ASP A 1 186 ? 21.887 2.797 -48.783 1.00 94.62 186 ASP A N 1
ATOM 1417 C CA . ASP A 1 186 ? 20.667 2.525 -48.040 1.00 94.62 186 ASP A CA 1
ATOM 1418 C C . ASP A 1 186 ? 19.911 1.368 -48.706 1.00 94.62 186 ASP A C 1
ATOM 1420 O O . ASP A 1 186 ? 20.053 1.129 -49.905 1.00 94.62 186 ASP A O 1
ATOM 1424 N N . TRP A 1 187 ? 19.137 0.625 -47.924 1.00 94.50 187 TRP A N 1
ATOM 1425 C CA . TRP A 1 187 ? 18.254 -0.413 -48.443 1.00 94.50 187 TRP A CA 1
ATOM 1426 C C . TRP A 1 187 ? 17.004 0.179 -49.112 1.00 94.50 187 TRP A C 1
ATOM 1428 O O . TRP A 1 187 ? 16.309 -0.557 -49.816 1.00 94.50 187 TRP A O 1
ATOM 1438 N N . GLN A 1 188 ? 16.731 1.477 -48.921 1.00 93.31 188 GLN A N 1
ATOM 1439 C CA . GLN A 1 188 ? 15.603 2.199 -49.515 1.00 93.31 188 GLN A CA 1
ATOM 1440 C C . GLN A 1 188 ? 16.028 3.469 -50.275 1.00 93.31 188 GLN A C 1
ATOM 1442 O O . GLN A 1 188 ? 16.929 4.191 -49.845 1.00 93.31 188 GLN A O 1
ATOM 1447 N N . ASP A 1 189 ? 15.321 3.772 -51.367 1.00 92.06 189 ASP A N 1
ATOM 1448 C CA . ASP A 1 189 ? 15.364 5.045 -52.095 1.00 92.06 189 ASP A CA 1
ATOM 1449 C C . ASP A 1 189 ? 13.923 5.508 -52.427 1.00 92.06 189 ASP A C 1
ATOM 1451 O O . ASP A 1 189 ? 13.225 4.807 -53.168 1.00 92.06 189 ASP A O 1
ATOM 1455 N N . PRO A 1 190 ? 13.428 6.642 -51.884 1.00 91.44 190 PRO A N 1
ATOM 1456 C CA . PRO A 1 190 ? 14.149 7.639 -51.087 1.00 91.44 190 PRO A CA 1
ATOM 1457 C C . PRO A 1 190 ? 14.496 7.173 -49.666 1.00 91.44 190 PRO A C 1
ATOM 1459 O O . PRO A 1 190 ? 13.794 6.373 -49.053 1.00 91.44 190 PRO A O 1
ATOM 1462 N N . GLN A 1 191 ? 15.592 7.717 -49.132 1.00 89.31 191 GLN A N 1
ATOM 1463 C CA . GLN A 1 191 ? 16.063 7.451 -47.772 1.00 89.31 191 GLN A CA 1
ATOM 1464 C C . GLN A 1 191 ? 15.152 8.116 -46.719 1.00 89.31 191 GLN A C 1
ATOM 1466 O O . GLN A 1 191 ? 14.906 9.321 -46.781 1.00 89.31 191 GLN A O 1
ATOM 1471 N N . HIS A 1 192 ? 14.752 7.361 -45.691 1.00 87.12 192 HIS A N 1
ATOM 1472 C CA . HIS A 1 192 ? 13.973 7.851 -44.544 1.00 87.12 192 HIS A CA 1
ATOM 1473 C C . HIS A 1 192 ? 14.784 7.841 -43.241 1.00 87.12 192 HIS A C 1
ATOM 1475 O O . HIS A 1 192 ? 15.631 6.974 -43.025 1.00 87.12 192 HIS A O 1
ATOM 1481 N N . VAL A 1 193 ? 14.545 8.828 -42.372 1.00 83.94 193 VAL A N 1
ATOM 1482 C CA . VAL A 1 193 ? 15.301 9.060 -41.119 1.00 83.94 193 VAL A CA 1
ATOM 1483 C C . VAL A 1 193 ? 14.470 8.835 -39.854 1.00 83.94 193 VAL A C 1
ATOM 1485 O O . VAL A 1 193 ? 15.015 8.852 -38.757 1.00 83.94 193 VAL A O 1
ATOM 1488 N N . ASP A 1 194 ? 13.165 8.620 -39.992 1.00 81.62 194 ASP A N 1
ATOM 1489 C CA . ASP A 1 194 ? 12.179 8.569 -38.907 1.00 81.62 194 ASP A CA 1
ATOM 1490 C C . ASP A 1 194 ? 11.670 7.148 -38.605 1.00 81.62 194 ASP A C 1
ATOM 1492 O O . ASP A 1 194 ? 10.798 6.972 -37.763 1.00 81.62 194 ASP A O 1
ATOM 1496 N N . LEU A 1 195 ? 12.232 6.117 -39.248 1.00 85.56 195 LEU A N 1
ATOM 1497 C CA . LEU A 1 195 ? 11.688 4.752 -39.208 1.00 85.56 195 LEU A CA 1
ATOM 1498 C C . LEU A 1 195 ? 11.803 4.052 -37.837 1.00 85.56 195 LEU A C 1
ATOM 1500 O O . LEU A 1 195 ? 10.906 3.302 -37.463 1.00 85.56 195 LEU A O 1
ATOM 1504 N N . TRP A 1 196 ? 12.870 4.317 -37.076 1.00 86.88 196 TRP A N 1
ATOM 1505 C CA . TRP A 1 196 ? 13.042 3.855 -35.684 1.00 86.88 196 TRP A CA 1
ATOM 1506 C C . TRP A 1 196 ? 12.937 5.005 -34.654 1.00 86.88 196 TRP A C 1
ATOM 1508 O O . TRP A 1 196 ? 13.270 4.815 -33.489 1.00 86.88 196 TRP A O 1
ATOM 1518 N N . GLY A 1 197 ? 12.543 6.214 -35.083 1.00 62.03 197 GLY A N 1
ATOM 1519 C CA . GLY A 1 197 ? 12.616 7.452 -34.292 1.00 62.03 197 GLY A CA 1
ATOM 1520 C C . GLY A 1 197 ? 11.470 7.693 -33.292 1.00 62.03 197 GLY A C 1
ATOM 1521 O O . GLY A 1 197 ? 10.482 6.967 -33.247 1.00 62.03 197 GLY A O 1
ATOM 1522 N N . ILE A 1 198 ? 11.613 8.778 -32.517 1.00 46.62 198 ILE A N 1
ATOM 1523 C CA . ILE A 1 198 ? 10.907 9.102 -31.256 1.00 46.62 198 ILE A CA 1
ATOM 1524 C C . ILE A 1 198 ? 9.405 9.442 -31.332 1.00 46.62 198 ILE A C 1
ATOM 1526 O O . ILE A 1 198 ? 8.822 9.718 -30.289 1.00 46.62 198 ILE A O 1
ATOM 1530 N N . HIS A 1 199 ? 8.766 9.451 -32.506 1.00 42.50 199 HIS A N 1
ATOM 1531 C CA . HIS A 1 199 ? 7.392 9.971 -32.615 1.00 42.50 199 HIS A CA 1
ATOM 1532 C C . HIS A 1 199 ? 6.338 9.069 -33.247 1.00 42.50 199 HIS A C 1
ATOM 1534 O O . HIS A 1 199 ? 5.218 9.527 -33.363 1.00 42.50 199 HIS A O 1
ATOM 1540 N N . GLU A 1 200 ? 6.623 7.803 -33.570 1.00 49.22 200 GLU A N 1
ATOM 1541 C CA . GLU A 1 200 ? 5.559 6.860 -33.992 1.00 49.22 200 GLU A CA 1
ATOM 1542 C C . GLU A 1 200 ? 6.016 5.389 -34.108 1.00 49.22 200 GLU A C 1
ATOM 1544 O O . GLU A 1 200 ? 5.210 4.538 -34.463 1.00 49.22 200 GLU A O 1
ATOM 1549 N N . TYR A 1 201 ? 7.294 5.060 -33.844 1.00 61.84 201 TYR A N 1
ATOM 1550 C CA . TYR A 1 201 ? 7.822 3.681 -33.889 1.00 61.84 201 TYR A CA 1
ATOM 1551 C C . TYR A 1 201 ? 7.485 2.891 -35.176 1.00 61.84 201 TYR A C 1
ATOM 1553 O O . TYR A 1 201 ? 7.360 1.669 -35.136 1.00 61.84 201 TYR A O 1
ATOM 1561 N N . LYS A 1 202 ? 7.372 3.572 -36.329 1.00 70.50 202 LYS A N 1
ATOM 1562 C CA . LYS A 1 202 ? 6.783 3.033 -37.575 1.00 70.50 202 LYS A CA 1
ATOM 1563 C C . LYS A 1 202 ? 7.305 1.656 -38.004 1.00 70.50 202 LYS A C 1
ATOM 1565 O O . LYS A 1 202 ? 6.523 0.849 -38.487 1.00 70.50 202 LYS A O 1
ATOM 1570 N N . ASN A 1 203 ? 8.603 1.397 -37.836 1.00 87.25 203 ASN A N 1
ATOM 1571 C CA . ASN A 1 203 ? 9.254 0.129 -38.185 1.00 87.25 203 ASN A CA 1
ATOM 1572 C C . ASN A 1 203 ? 10.022 -0.473 -36.995 1.00 87.25 203 ASN A C 1
ATOM 1574 O O . ASN A 1 203 ? 11.102 -1.038 -37.174 1.00 87.25 203 ASN A O 1
ATOM 1578 N N . ASN A 1 204 ? 9.522 -0.308 -35.770 1.00 87.31 204 ASN A N 1
ATOM 1579 C CA . ASN A 1 204 ? 10.183 -0.829 -34.576 1.00 87.31 204 ASN A CA 1
ATOM 1580 C C . ASN A 1 204 ? 10.348 -2.365 -34.640 1.00 87.31 204 ASN A C 1
ATOM 1582 O O . ASN A 1 204 ? 9.350 -3.073 -34.741 1.00 87.31 204 ASN A O 1
ATOM 1586 N N . PRO A 1 205 ? 11.586 -2.892 -34.590 1.00 91.75 205 PRO A N 1
ATOM 1587 C CA . PRO A 1 205 ? 11.852 -4.328 -34.616 1.00 91.75 205 PRO A CA 1
ATOM 1588 C C . PRO A 1 205 ? 11.826 -4.964 -33.215 1.00 91.75 205 PRO A C 1
ATOM 1590 O O . PRO A 1 205 ? 12.068 -6.161 -33.089 1.00 91.75 205 PRO A O 1
ATOM 1593 N N . CYS A 1 206 ? 11.607 -4.172 -32.162 1.00 91.56 206 CYS A N 1
ATOM 1594 C CA . CYS A 1 206 ? 11.502 -4.643 -30.785 1.00 91.56 206 CYS A CA 1
ATOM 1595 C C . CYS A 1 206 ? 10.051 -5.020 -30.424 1.00 91.56 206 CYS A C 1
ATOM 1597 O O . CYS A 1 206 ? 9.124 -4.575 -31.105 1.00 91.56 206 CYS A O 1
ATOM 1599 N N . PRO A 1 207 ? 9.844 -5.804 -29.347 1.00 88.25 207 PRO A N 1
ATOM 1600 C CA . PRO A 1 207 ? 8.509 -6.084 -28.821 1.00 88.25 207 PRO A CA 1
ATOM 1601 C C . PRO A 1 207 ? 7.724 -4.802 -28.497 1.00 88.25 207 PRO A C 1
ATOM 1603 O O . PRO A 1 207 ? 8.306 -3.741 -28.267 1.00 88.25 207 PRO A O 1
ATOM 1606 N N . GLU A 1 208 ? 6.397 -4.902 -28.428 1.00 80.31 208 GLU A N 1
ATOM 1607 C CA . GLU A 1 208 ? 5.549 -3.798 -27.966 1.00 80.31 208 GLU A CA 1
ATOM 1608 C C . GLU A 1 208 ? 5.965 -3.344 -26.554 1.00 80.31 208 GLU A C 1
ATOM 1610 O O . GLU A 1 208 ? 6.252 -4.171 -25.692 1.00 80.31 208 GLU A O 1
ATOM 1615 N N . GLY A 1 209 ? 6.061 -2.028 -26.330 1.00 77.31 209 GLY A N 1
ATOM 1616 C CA . GLY A 1 209 ? 6.606 -1.446 -25.093 1.00 77.31 209 GLY A CA 1
ATOM 1617 C C . GLY A 1 209 ? 8.137 -1.313 -25.062 1.00 77.31 209 GLY A C 1
ATOM 1618 O O . GLY A 1 209 ? 8.671 -0.625 -24.191 1.00 77.31 209 GLY A O 1
ATOM 1619 N N . TRP A 1 210 ? 8.847 -1.863 -26.051 1.00 87.44 210 TRP A N 1
ATOM 1620 C CA . TRP A 1 210 ? 10.308 -1.818 -26.182 1.00 87.44 210 TRP A CA 1
ATOM 1621 C C . TRP A 1 210 ? 10.731 -1.103 -27.463 1.00 87.44 210 TRP A C 1
ATOM 1623 O O . TRP A 1 210 ? 9.977 -1.035 -28.426 1.00 87.44 210 TRP A O 1
ATOM 1633 N N . LYS A 1 211 ? 11.954 -0.575 -27.514 1.00 89.75 211 LYS A N 1
ATOM 1634 C CA . LYS A 1 211 ? 12.495 0.152 -28.672 1.00 89.75 211 LYS A CA 1
ATOM 1635 C C . LYS A 1 211 ? 13.976 -0.127 -28.898 1.00 89.75 211 LYS A C 1
ATOM 1637 O O . LYS A 1 211 ? 14.686 -0.616 -28.019 1.00 89.75 211 LYS A O 1
ATOM 1642 N N . VAL A 1 212 ? 14.458 0.253 -30.083 1.00 93.12 212 VAL A N 1
ATOM 1643 C CA . VAL A 1 212 ? 15.897 0.340 -30.364 1.00 93.12 212 VAL A CA 1
ATOM 1644 C C . VAL A 1 212 ? 16.474 1.545 -29.602 1.00 93.12 212 VAL A C 1
ATOM 1646 O O . VAL A 1 212 ? 16.023 2.674 -29.843 1.00 93.12 212 VAL A O 1
ATOM 1649 N N . PRO A 1 213 ? 17.480 1.353 -28.729 1.00 91.81 213 PRO A N 1
ATOM 1650 C CA . PRO A 1 213 ? 18.018 2.431 -27.915 1.00 91.81 213 PRO A CA 1
ATOM 1651 C C . PRO A 1 213 ? 18.626 3.539 -28.774 1.00 91.81 213 PRO A C 1
ATOM 1653 O O . PRO A 1 213 ? 19.271 3.287 -29.799 1.00 91.81 213 PRO A O 1
ATOM 1656 N N . ASN A 1 214 ? 18.431 4.786 -28.366 1.00 88.81 214 ASN A N 1
ATOM 1657 C CA . ASN A 1 214 ? 19.066 5.938 -28.992 1.00 88.81 214 ASN A CA 1
ATOM 1658 C C . ASN A 1 214 ? 20.515 6.101 -28.494 1.00 88.81 214 ASN A C 1
ATOM 1660 O O . ASN A 1 214 ? 20.997 5.361 -27.639 1.00 88.81 214 ASN A O 1
ATOM 1664 N N . ILE A 1 215 ? 21.259 7.053 -29.062 1.00 87.94 215 ILE A N 1
ATOM 1665 C CA . ILE A 1 215 ? 22.669 7.227 -28.698 1.00 87.94 215 ILE A CA 1
ATOM 1666 C C . ILE A 1 215 ? 22.881 7.731 -27.263 1.00 87.94 215 ILE A C 1
ATOM 1668 O O . ILE A 1 215 ? 23.919 7.438 -26.686 1.00 87.94 215 ILE A O 1
ATOM 1672 N N . ILE A 1 216 ? 21.936 8.480 -26.695 1.00 84.50 216 ILE A N 1
ATOM 1673 C CA . ILE A 1 216 ? 22.019 8.968 -25.311 1.00 84.50 216 ILE A CA 1
ATOM 1674 C C . ILE A 1 216 ? 21.905 7.775 -24.357 1.00 84.50 216 ILE A C 1
ATOM 1676 O O . ILE A 1 216 ? 22.804 7.563 -23.553 1.00 84.50 216 ILE A O 1
ATOM 1680 N N . GLU A 1 217 ? 20.890 6.930 -24.552 1.00 87.81 217 GLU A N 1
ATOM 1681 C CA . GLU A 1 217 ? 20.659 5.704 -23.767 1.00 87.81 217 GLU A CA 1
ATOM 1682 C C . GLU A 1 217 ? 21.850 4.735 -23.852 1.00 87.81 217 GLU A C 1
ATOM 1684 O O . GLU A 1 217 ? 22.266 4.135 -22.864 1.00 87.81 217 GLU A O 1
ATOM 1689 N N . TRP A 1 218 ? 22.460 4.616 -25.033 1.00 91.69 218 TRP A N 1
ATOM 1690 C CA . TRP A 1 218 ? 23.683 3.837 -25.190 1.00 91.69 218 TRP A CA 1
ATOM 1691 C C . TRP A 1 218 ? 24.883 4.454 -24.461 1.00 91.69 218 TRP A C 1
ATOM 1693 O O . TRP A 1 218 ? 25.608 3.724 -23.789 1.00 91.69 218 TRP A O 1
ATOM 1703 N N . ASN A 1 219 ? 25.100 5.769 -24.573 1.00 87.88 219 ASN A N 1
ATOM 1704 C CA . ASN A 1 219 ? 26.195 6.451 -23.872 1.00 87.88 219 ASN A CA 1
ATOM 1705 C C . ASN A 1 219 ? 26.078 6.291 -22.347 1.00 87.88 219 ASN A C 1
ATOM 1707 O O . ASN A 1 219 ? 27.095 6.158 -21.672 1.00 87.88 219 ASN A O 1
ATOM 1711 N N . GLU A 1 220 ? 24.854 6.282 -21.814 1.00 85.50 220 GLU A N 1
ATOM 1712 C CA . GLU A 1 220 ? 24.586 5.966 -20.407 1.00 85.50 220 GLU A CA 1
ATOM 1713 C C . GLU A 1 220 ? 25.017 4.531 -20.080 1.00 85.50 220 GLU A C 1
ATOM 1715 O O . GLU A 1 220 ? 25.759 4.320 -19.117 1.00 85.50 220 GLU A O 1
ATOM 1720 N N . ALA A 1 221 ? 24.624 3.553 -20.904 1.00 86.69 221 ALA A N 1
ATOM 1721 C CA . ALA A 1 221 ? 24.929 2.138 -20.692 1.00 86.69 221 ALA A CA 1
ATOM 1722 C C . ALA A 1 221 ? 26.436 1.837 -20.646 1.00 86.69 221 ALA A C 1
ATOM 1724 O O . ALA A 1 221 ? 26.876 1.097 -19.768 1.00 86.69 221 ALA A O 1
ATOM 1725 N N . PHE A 1 222 ? 27.236 2.414 -21.546 1.00 87.44 222 PHE A N 1
ATOM 1726 C CA . PHE A 1 222 ? 28.673 2.121 -21.627 1.00 87.44 222 PHE A CA 1
ATOM 1727 C C . PHE A 1 222 ? 29.577 3.145 -20.929 1.00 87.44 222 PHE A C 1
ATOM 1729 O O . PHE A 1 222 ? 30.791 3.111 -21.111 1.00 87.44 222 PHE A O 1
ATOM 1736 N N . SER A 1 223 ? 29.018 4.043 -20.113 1.00 85.12 223 SER A N 1
ATOM 1737 C CA . SER A 1 223 ? 29.764 5.119 -19.437 1.00 85.12 223 SER A CA 1
ATOM 1738 C C . SER A 1 223 ? 30.960 4.646 -18.592 1.00 85.12 223 SER A C 1
ATOM 1740 O O . SER A 1 223 ? 31.898 5.415 -18.385 1.00 85.12 223 SER A O 1
ATOM 1742 N N . THR A 1 224 ? 30.958 3.389 -18.138 1.00 83.94 224 THR A N 1
ATOM 1743 C CA . THR A 1 224 ? 32.029 2.767 -17.340 1.00 83.94 224 THR A CA 1
ATOM 1744 C C . THR A 1 224 ? 32.867 1.736 -18.105 1.00 83.94 224 THR A C 1
ATOM 1746 O O . THR A 1 224 ? 33.784 1.155 -17.526 1.00 83.94 224 THR A O 1
ATOM 1749 N N . TRP A 1 225 ? 32.575 1.485 -19.385 1.00 91.56 225 TRP A N 1
ATOM 1750 C CA . TRP A 1 225 ? 33.218 0.429 -20.173 1.00 91.56 225 TRP A CA 1
ATOM 1751 C C . TRP A 1 225 ? 34.386 0.965 -21.000 1.00 91.56 225 TRP A C 1
ATOM 1753 O O . TRP A 1 225 ? 34.291 2.015 -21.634 1.00 91.56 225 TRP A O 1
ATOM 1763 N N . ASN A 1 226 ? 35.467 0.193 -21.067 1.00 91.62 226 ASN A N 1
ATOM 1764 C CA . ASN A 1 226 ? 36.678 0.527 -21.815 1.00 91.62 226 ASN A CA 1
ATOM 1765 C C . ASN A 1 226 ? 36.903 -0.384 -23.027 1.00 91.62 226 ASN A C 1
ATOM 1767 O O . ASN A 1 226 ? 37.637 -0.008 -23.939 1.00 91.62 226 ASN A O 1
ATOM 1771 N N . ASN A 1 227 ? 36.299 -1.573 -23.051 1.00 91.88 227 ASN A N 1
ATOM 1772 C CA . ASN A 1 227 ? 36.493 -2.579 -24.098 1.00 91.88 227 ASN A CA 1
ATOM 1773 C C . ASN A 1 227 ? 35.311 -3.575 -24.159 1.00 91.88 227 ASN A C 1
ATOM 1775 O O . ASN A 1 227 ? 34.349 -3.478 -23.393 1.00 91.88 227 ASN A O 1
ATOM 1779 N N . SER A 1 228 ? 35.384 -4.541 -25.077 1.00 91.25 228 SER A N 1
ATOM 1780 C CA . SER A 1 228 ? 34.364 -5.579 -25.269 1.00 91.25 228 SER A CA 1
ATOM 1781 C C . SER A 1 228 ? 34.242 -6.567 -24.099 1.00 91.25 228 SER A C 1
ATOM 1783 O O . SER A 1 228 ? 33.153 -7.098 -23.883 1.00 91.25 228 SER A O 1
ATOM 1785 N N . THR A 1 229 ? 35.296 -6.764 -23.300 1.00 92.62 229 THR A N 1
ATOM 1786 C CA . THR A 1 229 ? 35.228 -7.559 -22.061 1.00 92.62 229 THR A CA 1
ATOM 1787 C C . THR A 1 229 ? 34.333 -6.878 -21.032 1.00 92.62 229 THR A C 1
ATOM 1789 O O . THR A 1 229 ? 33.446 -7.530 -20.500 1.00 92.62 229 THR A O 1
ATOM 1792 N N . ASP A 1 230 ? 34.473 -5.565 -20.820 1.00 93.06 230 ASP A N 1
ATOM 1793 C CA . ASP A 1 230 ? 33.623 -4.818 -19.876 1.00 93.06 230 ASP A CA 1
ATOM 1794 C C . ASP A 1 230 ? 32.138 -4.885 -20.286 1.00 93.06 230 ASP A C 1
ATOM 1796 O O . ASP A 1 230 ? 31.252 -5.099 -19.454 1.00 93.06 230 ASP A O 1
ATOM 1800 N N . ALA A 1 231 ? 31.861 -4.771 -21.590 1.00 91.75 231 ALA A N 1
ATOM 1801 C CA . ALA A 1 231 ? 30.513 -4.906 -22.141 1.00 91.75 231 ALA A CA 1
ATOM 1802 C C . ALA A 1 231 ? 29.928 -6.318 -21.928 1.00 91.75 231 ALA A C 1
ATOM 1804 O O . ALA A 1 231 ? 28.738 -6.459 -21.627 1.00 91.75 231 ALA A O 1
ATOM 1805 N N . PHE A 1 232 ? 30.752 -7.362 -22.059 1.00 94.06 232 PHE A N 1
ATOM 1806 C CA . PHE A 1 232 ? 30.351 -8.747 -21.815 1.00 94.06 232 PHE A CA 1
ATOM 1807 C C . PHE A 1 232 ? 30.219 -9.077 -20.321 1.00 94.06 232 PHE A C 1
ATOM 1809 O O . PHE A 1 232 ? 29.337 -9.842 -19.935 1.00 94.06 232 PHE A O 1
ATOM 1816 N N . ASP A 1 233 ? 31.056 -8.505 -19.463 1.00 93.19 233 ASP A N 1
ATOM 1817 C CA . ASP A 1 233 ? 31.008 -8.745 -18.021 1.00 93.19 233 ASP A CA 1
ATOM 1818 C C . ASP A 1 233 ? 29.845 -8.004 -17.352 1.00 93.19 233 ASP A C 1
ATOM 1820 O O . ASP A 1 233 ? 29.335 -8.476 -16.332 1.00 93.19 233 ASP A O 1
ATOM 1824 N N . SER A 1 234 ? 29.349 -6.931 -17.977 1.00 91.94 234 SER A N 1
ATOM 1825 C CA . SER A 1 234 ? 28.146 -6.206 -17.559 1.00 91.94 234 SER A CA 1
ATOM 1826 C C . SER A 1 234 ? 26.887 -7.093 -17.466 1.00 91.94 234 SER A C 1
ATOM 1828 O O . SER A 1 234 ? 26.829 -8.169 -18.076 1.00 91.94 234 SER A O 1
ATOM 1830 N N . PRO A 1 235 ? 25.823 -6.631 -16.779 1.00 89.88 235 PRO A N 1
ATOM 1831 C CA . PRO A 1 235 ? 24.526 -7.313 -16.774 1.00 89.88 235 PRO A CA 1
ATOM 1832 C C . PRO A 1 235 ? 23.945 -7.573 -18.174 1.00 89.88 235 PRO A C 1
ATOM 1834 O O . PRO A 1 235 ? 23.200 -8.531 -18.355 1.00 89.88 235 PRO A O 1
ATOM 1837 N N . LEU A 1 236 ? 24.309 -6.766 -19.180 1.00 93.38 236 LEU A N 1
ATOM 1838 C CA . LEU A 1 236 ? 23.784 -6.889 -20.545 1.00 93.38 236 LEU A CA 1
ATOM 1839 C C . LEU A 1 236 ? 24.381 -8.060 -21.343 1.00 93.38 236 LEU A C 1
ATOM 1841 O O . LEU A 1 236 ? 23.826 -8.417 -22.387 1.00 93.38 236 LEU A O 1
ATOM 1845 N N . LYS A 1 237 ? 25.495 -8.654 -20.882 1.00 94.94 237 LYS A N 1
ATOM 1846 C CA . LYS A 1 237 ? 26.170 -9.799 -21.526 1.00 94.94 237 LYS A CA 1
ATOM 1847 C C . LYS A 1 237 ? 26.317 -9.631 -23.042 1.00 94.94 237 LYS A C 1
ATOM 1849 O O . LYS A 1 237 ? 25.906 -10.504 -23.804 1.00 94.94 237 LYS A O 1
ATOM 1854 N N . LEU A 1 238 ? 26.848 -8.494 -23.504 1.00 94.56 238 LEU A N 1
ATOM 1855 C CA . LEU A 1 238 ? 26.919 -8.177 -24.937 1.00 94.56 238 LEU A CA 1
ATOM 1856 C C . LEU A 1 238 ? 28.036 -8.977 -25.640 1.00 94.56 238 LEU A C 1
ATOM 1858 O O . LEU A 1 238 ? 29.209 -8.727 -25.362 1.00 94.56 238 LEU A O 1
ATOM 1862 N N . PRO A 1 239 ? 27.724 -9.901 -26.573 1.00 94.81 239 PRO A N 1
ATOM 1863 C CA . PRO A 1 239 ? 28.751 -10.644 -27.304 1.00 94.81 239 PRO A CA 1
ATOM 1864 C C . PRO A 1 239 ? 29.310 -9.873 -28.513 1.00 94.81 239 PRO A C 1
ATOM 1866 O O . PRO A 1 239 ? 28.713 -8.912 -29.012 1.00 94.81 239 PRO A O 1
ATOM 1869 N N . GLU A 1 240 ? 30.421 -10.363 -29.064 1.00 93.19 240 GLU A N 1
ATOM 1870 C CA . GLU A 1 240 ? 31.047 -9.912 -30.315 1.00 93.19 240 GLU A CA 1
ATOM 1871 C C . GLU A 1 240 ? 30.341 -10.478 -31.563 1.00 93.19 240 GLU A C 1
ATOM 1873 O O . GLU A 1 240 ? 30.946 -11.071 -32.457 1.00 93.19 240 GLU A O 1
ATOM 1878 N N . GLY A 1 241 ? 29.023 -10.265 -31.651 1.00 87.75 241 GLY A N 1
ATOM 1879 C CA . GLY A 1 241 ? 28.203 -10.752 -32.767 1.00 87.75 241 GLY A CA 1
ATOM 1880 C C . GLY A 1 241 ? 28.512 -10.101 -34.120 1.00 87.75 241 GLY A C 1
ATOM 1881 O O . GLY A 1 241 ? 28.147 -10.639 -35.161 1.00 87.75 241 GLY A O 1
ATOM 1882 N N . GLY A 1 242 ? 29.217 -8.971 -34.141 1.00 91.50 242 GLY A N 1
ATOM 1883 C CA . GLY A 1 242 ? 29.704 -8.311 -35.347 1.00 91.50 242 GLY A CA 1
ATOM 1884 C C . GLY A 1 242 ? 28.608 -7.870 -36.321 1.00 91.50 242 GLY A C 1
ATOM 1885 O O . GLY A 1 242 ? 27.674 -7.183 -35.918 1.00 91.50 242 GLY A O 1
ATOM 1886 N N . HIS A 1 243 ? 28.743 -8.155 -37.622 1.00 93.88 243 HIS A N 1
ATOM 1887 C CA . HIS A 1 243 ? 27.853 -7.590 -38.648 1.00 93.88 243 HIS A CA 1
ATOM 1888 C C . HIS A 1 243 ? 27.654 -8.460 -39.892 1.00 93.88 243 HIS A C 1
ATOM 1890 O O . HIS A 1 243 ? 28.510 -9.274 -40.238 1.00 93.88 243 HIS A O 1
ATOM 1896 N N . ARG A 1 244 ? 26.565 -8.180 -40.622 1.00 95.00 244 ARG A N 1
ATOM 1897 C CA . ARG A 1 244 ? 26.304 -8.658 -41.988 1.00 95.00 244 ARG A CA 1
ATOM 1898 C C . ARG A 1 244 ? 26.645 -7.567 -43.007 1.00 95.00 244 ARG A C 1
ATOM 1900 O O . ARG A 1 244 ? 26.191 -6.423 -42.907 1.00 95.00 244 ARG A O 1
ATOM 1907 N N . SER A 1 245 ? 27.489 -7.902 -43.972 1.00 94.56 245 SER A N 1
ATOM 1908 C CA . SER A 1 245 ? 28.009 -7.001 -45.001 1.00 94.56 245 SER A CA 1
ATOM 1909 C C . SER A 1 245 ? 26.942 -6.649 -46.041 1.00 94.56 245 SER A C 1
ATOM 1911 O O . SER A 1 245 ? 26.275 -7.524 -46.579 1.00 94.56 245 SER A O 1
ATOM 1913 N N . TYR A 1 246 ? 26.823 -5.361 -46.381 1.00 93.69 246 TYR A N 1
ATOM 1914 C CA . TYR A 1 246 ? 25.946 -4.891 -47.464 1.00 93.69 246 TYR A CA 1
ATOM 1915 C C . TYR A 1 246 ? 26.563 -5.060 -48.865 1.00 93.69 246 TYR A C 1
ATOM 1917 O O . TYR A 1 246 ? 25.904 -4.767 -49.855 1.00 93.69 246 TYR A O 1
ATOM 1925 N N . ILE A 1 247 ? 27.826 -5.497 -48.952 1.00 94.75 247 ILE A N 1
ATOM 1926 C CA . ILE A 1 247 ? 28.538 -5.688 -50.225 1.00 94.75 247 ILE A CA 1
ATOM 1927 C C . ILE A 1 247 ? 28.197 -7.058 -50.817 1.00 94.75 247 ILE A C 1
ATOM 1929 O O . ILE A 1 247 ? 27.930 -7.179 -52.007 1.00 94.75 247 ILE A O 1
ATOM 1933 N N . ASP A 1 248 ? 28.216 -8.089 -49.976 1.00 93.88 248 ASP A N 1
ATOM 1934 C CA . ASP A 1 248 ? 28.161 -9.493 -50.389 1.00 93.88 248 ASP A CA 1
ATOM 1935 C C . ASP A 1 248 ? 27.297 -10.370 -49.466 1.00 93.88 248 ASP A C 1
ATOM 1937 O O . ASP A 1 248 ? 27.146 -11.563 -49.712 1.00 93.88 248 ASP A O 1
ATOM 1941 N N . GLY A 1 249 ? 26.716 -9.803 -48.403 1.00 92.88 249 GLY A N 1
ATOM 1942 C CA . GLY A 1 249 ? 25.907 -10.539 -47.432 1.00 92.88 249 GLY A CA 1
ATOM 1943 C C . GLY A 1 249 ? 26.703 -11.394 -46.442 1.00 92.88 249 GLY A C 1
ATOM 1944 O O . GLY A 1 249 ? 26.072 -12.105 -45.658 1.00 92.88 249 GLY A O 1
ATOM 1945 N N . SER A 1 250 ? 28.043 -11.338 -46.462 1.00 94.25 250 SER A N 1
ATOM 1946 C CA . SER A 1 250 ? 28.917 -12.109 -45.564 1.00 94.25 250 SER A CA 1
ATOM 1947 C C . SER A 1 250 ? 28.826 -11.648 -44.104 1.00 94.25 250 SER A C 1
ATOM 1949 O O . SER A 1 250 ? 28.480 -10.498 -43.826 1.00 94.25 250 SER A O 1
ATOM 1951 N N . PHE A 1 251 ? 29.144 -12.541 -43.162 1.00 91.56 251 PHE A N 1
ATOM 1952 C CA . PHE A 1 251 ? 29.143 -12.260 -41.723 1.00 91.56 251 PHE A CA 1
ATOM 1953 C C . PHE A 1 251 ? 30.573 -12.123 -41.190 1.00 91.56 251 PHE A C 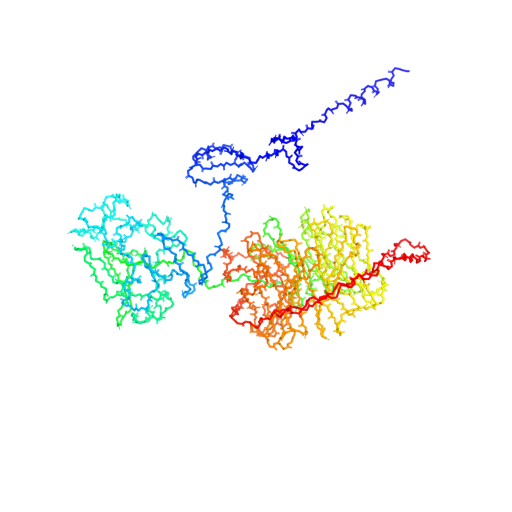1
ATOM 1955 O O . PHE A 1 251 ? 31.450 -12.905 -41.557 1.00 91.56 251 PHE A O 1
ATOM 1962 N N . ALA A 1 252 ? 30.799 -11.167 -40.291 1.00 88.69 252 ALA A N 1
ATOM 1963 C CA . ALA A 1 252 ? 32.054 -11.011 -39.553 1.00 88.69 252 ALA A CA 1
ATOM 1964 C C . ALA A 1 252 ? 31.753 -10.829 -38.061 1.00 88.69 252 ALA A C 1
ATOM 1966 O O . ALA A 1 252 ? 30.959 -9.954 -37.738 1.00 88.69 252 ALA A O 1
ATOM 1967 N N . THR A 1 253 ? 32.387 -11.615 -37.180 1.00 79.75 253 THR A N 1
ATOM 1968 C CA . THR A 1 253 ? 32.023 -11.785 -35.749 1.00 79.75 253 THR A CA 1
ATOM 1969 C C . THR A 1 253 ? 33.198 -11.530 -34.791 1.00 79.75 253 THR A C 1
ATOM 1971 O O . THR A 1 253 ? 33.428 -12.277 -33.848 1.00 79.75 253 THR A O 1
ATOM 1974 N N . ASN A 1 254 ? 34.034 -10.541 -35.093 1.00 77.00 254 ASN A N 1
ATOM 1975 C CA . ASN A 1 254 ? 35.252 -10.217 -34.334 1.00 77.00 254 ASN A CA 1
ATOM 1976 C C . ASN A 1 254 ? 35.151 -8.878 -33.587 1.00 77.00 254 ASN A C 1
ATOM 1978 O O . ASN A 1 254 ? 36.162 -8.227 -33.339 1.00 77.00 254 ASN A O 1
ATOM 1982 N N . SER A 1 255 ? 33.929 -8.390 -33.384 1.00 80.19 255 SER A N 1
ATOM 1983 C CA . SER A 1 255 ? 33.660 -7.113 -32.727 1.00 80.19 255 SER A CA 1
ATOM 1984 C C . SER A 1 255 ? 32.223 -7.062 -32.238 1.00 80.19 255 SER A C 1
ATOM 1986 O O . SER A 1 255 ? 31.339 -7.701 -32.810 1.00 80.19 255 SER A O 1
ATOM 1988 N N . ALA A 1 256 ? 31.968 -6.287 -31.194 1.00 86.12 256 ALA A N 1
ATOM 1989 C CA . ALA A 1 256 ? 30.629 -6.076 -30.675 1.00 86.12 256 ALA A CA 1
ATOM 1990 C C . ALA A 1 256 ? 30.087 -4.780 -31.286 1.00 86.12 256 ALA A C 1
ATOM 1992 O O . ALA A 1 256 ? 30.654 -3.705 -31.104 1.00 86.12 256 ALA A O 1
ATOM 1993 N N . ALA A 1 257 ? 29.033 -4.888 -32.091 1.00 92.38 257 ALA A N 1
ATOM 1994 C CA . ALA A 1 257 ? 28.521 -3.785 -32.890 1.00 92.38 257 ALA A CA 1
ATOM 1995 C C . ALA A 1 257 ? 26.995 -3.786 -32.866 1.00 92.38 257 ALA A C 1
ATOM 1997 O O . ALA A 1 257 ? 26.387 -4.769 -33.271 1.00 92.38 257 ALA A O 1
ATOM 1998 N N . TYR A 1 258 ? 26.380 -2.689 -32.426 1.00 95.94 258 TYR A N 1
ATOM 1999 C CA . TYR A 1 258 ? 24.929 -2.613 -32.244 1.00 95.94 258 TYR A CA 1
ATOM 2000 C C . TYR A 1 258 ? 24.359 -1.361 -32.878 1.00 95.94 258 TYR A C 1
ATOM 2002 O O . TYR A 1 258 ? 24.972 -0.287 -32.858 1.00 95.94 258 TYR A O 1
ATOM 2010 N N . TRP A 1 259 ? 23.160 -1.488 -33.435 1.00 96.25 259 TRP A N 1
ATOM 2011 C CA . TRP A 1 259 ? 22.449 -0.321 -33.925 1.00 96.25 259 TRP A CA 1
ATOM 2012 C C . TRP A 1 259 ? 21.975 0.585 -32.788 1.00 96.25 259 TRP A C 1
ATOM 2014 O O . TRP A 1 259 ? 21.602 0.127 -31.708 1.00 96.25 259 TRP A O 1
ATOM 2024 N N . THR A 1 260 ? 21.931 1.886 -33.078 1.00 94.19 260 THR A N 1
ATOM 2025 C CA . THR A 1 260 ? 21.125 2.840 -32.315 1.00 94.19 260 THR A CA 1
ATOM 2026 C C . THR A 1 260 ? 19.989 3.361 -33.192 1.00 94.19 260 THR A C 1
ATOM 2028 O O . THR A 1 260 ? 20.089 3.355 -34.422 1.00 94.19 260 THR A O 1
ATOM 2031 N N . SER A 1 261 ? 18.915 3.869 -32.591 1.00 91.69 261 SER A N 1
ATOM 2032 C CA . SER A 1 261 ? 17.840 4.563 -33.319 1.00 91.69 261 SER A CA 1
ATOM 2033 C C . SER A 1 261 ? 18.242 5.965 -33.803 1.00 91.69 261 SER A C 1
ATOM 2035 O O . SER A 1 261 ? 17.480 6.627 -34.500 1.00 91.69 261 SER A O 1
ATOM 2037 N N . SER A 1 262 ? 19.449 6.445 -33.483 1.00 89.81 262 SER A N 1
ATOM 2038 C CA . SER A 1 262 ? 19.899 7.792 -33.847 1.00 89.81 262 SER A CA 1
ATOM 2039 C C . SER A 1 262 ? 20.516 7.857 -35.246 1.00 89.81 262 SER A C 1
ATOM 2041 O O . SER A 1 262 ? 21.428 7.107 -35.595 1.00 89.81 262 SER A O 1
ATOM 2043 N N . THR A 1 263 ? 20.091 8.835 -36.042 1.00 89.69 263 THR A N 1
ATOM 2044 C CA . THR A 1 263 ? 20.627 9.078 -37.391 1.00 89.69 263 THR A CA 1
ATOM 2045 C C . THR A 1 263 ? 21.885 9.955 -37.396 1.00 89.69 263 THR A C 1
ATOM 2047 O O . THR A 1 263 ? 22.126 10.723 -36.466 1.00 89.69 263 THR A O 1
ATOM 2050 N N . ASN A 1 264 ? 22.687 9.886 -38.466 1.00 87.56 264 ASN A N 1
ATOM 2051 C CA . ASN A 1 264 ? 23.818 10.792 -38.708 1.00 87.56 264 ASN A CA 1
ATOM 2052 C C . ASN A 1 264 ? 23.999 11.061 -40.217 1.00 87.56 264 ASN A C 1
ATOM 2054 O O . ASN A 1 264 ? 24.685 10.318 -40.934 1.00 87.56 264 ASN A O 1
ATOM 2058 N N . GLY A 1 265 ? 23.375 12.141 -40.700 1.00 86.88 265 GLY A N 1
ATOM 2059 C CA . GLY A 1 265 ? 23.349 12.508 -42.118 1.00 86.88 265 GLY A CA 1
ATOM 2060 C C . GLY A 1 265 ? 22.812 11.365 -42.984 1.00 86.88 265 GLY A C 1
ATOM 2061 O O . GLY A 1 265 ? 21.798 10.758 -42.655 1.00 86.88 265 GLY A O 1
ATOM 2062 N N . SER A 1 266 ? 23.547 11.021 -44.045 1.00 88.00 266 SER A N 1
ATOM 2063 C CA . SER A 1 266 ? 23.224 9.912 -44.960 1.00 88.00 266 SER A CA 1
ATOM 2064 C C . SER A 1 266 ? 23.327 8.495 -44.367 1.00 88.00 266 SER A C 1
ATOM 2066 O O . SER A 1 266 ? 23.142 7.516 -45.083 1.00 88.00 266 SER A O 1
ATOM 2068 N N . GLY A 1 267 ? 23.683 8.363 -43.087 1.00 90.69 267 GLY A N 1
ATOM 2069 C CA . GLY A 1 267 ? 23.801 7.082 -42.392 1.00 90.69 267 GLY A CA 1
ATOM 2070 C C . GLY A 1 267 ? 23.161 7.127 -41.009 1.00 90.69 267 GLY A C 1
ATOM 2071 O O . GLY A 1 267 ? 22.403 8.047 -40.686 1.00 90.69 267 GLY A O 1
ATOM 2072 N N . SER A 1 268 ? 23.494 6.148 -40.178 1.00 93.56 268 SER A N 1
ATOM 2073 C CA . SER A 1 268 ? 23.011 6.050 -38.798 1.00 93.56 268 SER A CA 1
ATOM 2074 C C . SER A 1 268 ? 24.147 5.779 -37.828 1.00 93.56 268 SER A C 1
ATOM 2076 O O . SER A 1 268 ? 25.235 5.352 -38.232 1.00 93.56 268 SER A O 1
ATOM 2078 N N . LYS A 1 269 ? 23.921 6.097 -36.554 1.00 93.38 269 LYS A N 1
ATOM 2079 C CA . LYS A 1 269 ? 24.879 5.810 -35.494 1.00 93.38 269 LYS A CA 1
ATOM 2080 C C . LYS A 1 269 ? 24.798 4.336 -35.112 1.00 93.38 269 LYS A C 1
ATOM 2082 O O . LYS A 1 269 ? 23.723 3.751 -35.055 1.00 93.38 269 LYS A O 1
ATOM 2087 N N . MET A 1 270 ? 25.955 3.759 -34.839 1.00 93.25 270 MET A N 1
ATOM 2088 C CA . MET A 1 270 ? 26.098 2.454 -34.209 1.00 93.25 270 MET A CA 1
ATOM 2089 C C . MET A 1 270 ? 27.092 2.568 -33.063 1.00 93.25 270 MET A C 1
ATOM 2091 O O . MET A 1 270 ? 27.978 3.428 -33.112 1.00 93.25 270 MET A O 1
ATOM 2095 N N . VAL A 1 271 ? 26.922 1.733 -32.047 1.00 93.94 271 VAL A N 1
ATOM 2096 C CA . VAL A 1 271 ? 27.906 1.562 -30.975 1.00 93.94 271 VAL A CA 1
ATOM 2097 C C . VAL A 1 271 ? 28.812 0.392 -31.306 1.00 93.94 271 VAL A C 1
ATOM 2099 O O . VAL A 1 271 ? 28.375 -0.595 -31.900 1.00 93.94 271 VAL A O 1
ATOM 2102 N N . PHE A 1 272 ? 30.083 0.537 -30.966 1.00 92.19 272 PHE A N 1
ATOM 2103 C CA . PHE A 1 272 ? 31.133 -0.412 -31.281 1.00 92.19 272 PHE A CA 1
ATOM 2104 C C . PHE A 1 272 ? 32.045 -0.591 -30.075 1.00 92.19 272 PHE A C 1
ATOM 2106 O O . PHE A 1 272 ? 32.474 0.396 -29.470 1.00 92.19 272 PHE A O 1
ATOM 2113 N N . PHE A 1 273 ? 32.357 -1.847 -29.781 1.00 89.19 273 PHE A N 1
ATOM 2114 C CA . PHE A 1 273 ? 33.270 -2.250 -28.727 1.00 89.19 273 PHE A CA 1
ATOM 2115 C C . PHE A 1 273 ? 34.256 -3.274 -29.302 1.00 89.19 273 PHE A C 1
ATOM 2117 O O . PHE A 1 273 ? 33.849 -4.254 -29.939 1.00 89.19 273 PHE A O 1
ATOM 2124 N N . ASP A 1 274 ? 35.545 -3.037 -29.083 1.00 87.31 274 ASP A N 1
ATOM 2125 C CA . ASP A 1 274 ? 36.622 -3.984 -29.370 1.00 87.31 274 ASP A CA 1
ATOM 2126 C C . ASP A 1 274 ? 37.516 -4.175 -28.140 1.00 87.31 274 ASP A C 1
ATOM 2128 O O . ASP A 1 274 ? 37.232 -3.668 -27.054 1.00 87.31 274 ASP A O 1
ATOM 2132 N N . ASN A 1 275 ? 38.607 -4.921 -28.294 1.00 85.44 275 ASN A N 1
ATOM 2133 C CA . ASN A 1 275 ? 39.519 -5.221 -27.192 1.00 85.44 275 ASN A CA 1
ATOM 2134 C C . ASN A 1 275 ? 40.271 -3.996 -26.631 1.00 85.44 275 ASN A C 1
ATOM 2136 O O . ASN A 1 275 ? 40.991 -4.144 -25.644 1.00 85.44 275 ASN A O 1
ATOM 2140 N N . ALA A 1 276 ? 40.145 -2.819 -27.248 1.00 85.56 276 ALA A N 1
ATOM 2141 C CA . ALA A 1 276 ? 40.919 -1.631 -26.907 1.00 85.56 276 ALA A CA 1
ATOM 2142 C C . ALA A 1 276 ? 40.067 -0.373 -26.686 1.00 85.56 276 ALA A C 1
ATOM 2144 O O . ALA A 1 276 ? 40.586 0.610 -26.155 1.00 85.56 276 ALA A O 1
ATOM 2145 N N . SER A 1 277 ? 38.809 -0.357 -27.130 1.00 86.19 277 SER A N 1
ATOM 2146 C CA . SER A 1 277 ? 38.008 0.860 -27.160 1.00 86.19 277 SER A CA 1
ATOM 2147 C C . SER A 1 277 ? 36.498 0.628 -27.177 1.00 86.19 277 SER A C 1
ATOM 2149 O O . SER A 1 277 ? 35.983 -0.393 -27.640 1.00 86.19 277 SER A O 1
ATOM 2151 N N . VAL A 1 278 ? 35.791 1.661 -26.718 1.00 88.56 278 VAL A N 1
ATOM 2152 C CA . VAL A 1 278 ? 34.339 1.819 -26.785 1.00 88.56 278 VAL A CA 1
ATOM 2153 C C . VAL A 1 278 ? 34.037 3.132 -27.500 1.00 88.56 278 VAL A C 1
ATOM 2155 O O . VAL A 1 278 ? 34.623 4.171 -27.191 1.00 88.56 278 VAL A O 1
ATOM 2158 N N . GLY A 1 279 ? 33.123 3.110 -28.468 1.00 88.44 279 GLY A N 1
ATOM 2159 C CA . GLY A 1 279 ? 32.761 4.318 -29.200 1.00 88.44 279 GLY A CA 1
ATOM 2160 C C . GLY A 1 279 ? 31.476 4.199 -30.003 1.00 88.44 279 GLY A C 1
ATOM 2161 O O . GLY A 1 279 ? 30.870 3.137 -30.117 1.00 88.44 279 GLY A O 1
ATOM 2162 N N . ASN A 1 280 ? 31.063 5.318 -30.599 1.00 91.06 280 ASN A N 1
ATOM 2163 C CA . ASN A 1 280 ? 29.966 5.344 -31.559 1.00 91.06 280 ASN A CA 1
ATOM 2164 C C . ASN A 1 280 ? 30.407 5.959 -32.883 1.00 91.06 280 ASN A C 1
ATOM 2166 O O . ASN A 1 280 ? 31.118 6.963 -32.923 1.00 91.06 280 ASN A O 1
ATOM 2170 N N . TYR A 1 281 ? 29.960 5.358 -33.981 1.00 91.75 281 TYR A N 1
ATOM 2171 C CA . TYR A 1 281 ? 30.404 5.709 -35.324 1.00 91.75 281 TYR A CA 1
ATOM 2172 C C . TYR A 1 281 ? 29.226 5.824 -36.281 1.00 91.75 281 TYR A C 1
ATOM 2174 O O . TYR A 1 281 ? 28.175 5.211 -36.104 1.00 91.75 281 TYR A O 1
ATOM 2182 N N . LYS A 1 282 ? 29.420 6.595 -37.352 1.00 94.69 282 LYS A N 1
ATOM 2183 C CA . LYS A 1 282 ? 28.495 6.613 -38.486 1.00 94.69 282 LYS A CA 1
ATOM 2184 C C . LYS A 1 282 ? 28.708 5.362 -39.345 1.00 94.69 282 LYS A C 1
ATOM 2186 O O . LYS A 1 282 ? 29.834 5.094 -39.772 1.00 94.69 282 LYS A O 1
ATOM 2191 N N . LYS A 1 283 ? 27.628 4.650 -39.676 1.00 94.75 283 LYS A N 1
ATOM 2192 C CA . LYS A 1 283 ? 27.615 3.559 -40.666 1.00 94.75 283 LYS A CA 1
ATOM 2193 C C . LYS A 1 283 ? 26.451 3.689 -41.651 1.00 94.75 283 LYS A C 1
ATOM 2195 O O . LYS A 1 283 ? 25.478 4.398 -41.404 1.00 94.75 283 LYS A O 1
ATOM 2200 N N . TYR A 1 284 ? 26.601 3.028 -42.798 1.00 95.75 284 TYR A N 1
ATOM 2201 C CA . TYR A 1 284 ? 25.576 2.945 -43.839 1.00 95.75 284 TYR A CA 1
ATOM 2202 C C . TYR A 1 284 ? 24.402 2.080 -43.376 1.00 95.75 284 TYR A C 1
ATOM 2204 O O . TYR A 1 284 ? 24.621 1.022 -42.783 1.00 95.75 284 TYR A O 1
ATOM 2212 N N . ARG A 1 285 ? 23.174 2.519 -43.666 1.00 94.81 285 ARG A N 1
ATOM 2213 C CA . ARG A 1 285 ? 21.933 1.888 -43.183 1.00 94.81 285 ARG A CA 1
ATOM 2214 C C . ARG A 1 285 ? 21.693 0.501 -43.772 1.00 94.81 285 ARG A C 1
ATOM 2216 O O . ARG A 1 285 ? 21.033 -0.314 -43.140 1.00 94.81 285 ARG A O 1
ATOM 2223 N N . ALA A 1 286 ? 22.298 0.198 -44.921 1.00 96.00 286 ALA A N 1
ATOM 2224 C CA . ALA A 1 286 ? 22.231 -1.128 -45.525 1.00 96.00 286 ALA A CA 1
ATOM 2225 C C . ALA A 1 286 ? 23.046 -2.208 -44.788 1.00 96.00 286 ALA A C 1
ATOM 2227 O O . ALA A 1 286 ? 22.881 -3.391 -45.078 1.00 96.00 286 ALA A O 1
ATOM 2228 N N . ARG A 1 287 ? 23.946 -1.847 -43.863 1.00 96.00 287 ARG A N 1
ATOM 2229 C CA . ARG A 1 287 ? 24.712 -2.835 -43.088 1.00 96.00 287 ARG A CA 1
ATOM 2230 C C . ARG A 1 287 ? 23.821 -3.501 -42.033 1.00 96.00 287 ARG A C 1
ATOM 2232 O O . ARG A 1 287 ? 22.969 -2.844 -41.449 1.00 96.00 287 ARG A O 1
ATOM 2239 N N . GLY A 1 288 ? 24.045 -4.789 -41.782 1.00 96.31 288 GLY A N 1
ATOM 2240 C CA . GLY A 1 288 ? 23.295 -5.557 -40.794 1.00 96.31 288 GLY A CA 1
ATOM 2241 C C . GLY A 1 288 ? 24.007 -5.567 -39.448 1.00 96.31 288 GLY A C 1
ATOM 2242 O O . GLY A 1 288 ? 25.145 -6.028 -39.399 1.00 96.31 288 GLY A O 1
ATOM 2243 N N . PHE A 1 289 ? 23.363 -5.112 -38.376 1.00 96.56 289 PHE A N 1
ATOM 2244 C CA . PHE A 1 289 ? 23.890 -5.234 -37.009 1.00 96.56 289 PHE A CA 1
ATOM 2245 C C . PHE A 1 289 ? 22.838 -5.832 -36.061 1.00 96.56 289 PHE A C 1
ATOM 2247 O O . PHE A 1 289 ? 21.639 -5.650 -36.300 1.00 96.56 289 PHE A O 1
ATOM 2254 N N . PRO A 1 290 ? 23.275 -6.519 -34.992 1.00 96.06 290 PRO A N 1
ATOM 2255 C CA . PRO A 1 290 ? 22.426 -6.888 -33.869 1.00 96.06 290 PRO A CA 1
ATOM 2256 C C . PRO A 1 290 ? 21.682 -5.709 -33.240 1.00 96.06 290 PRO A C 1
ATOM 2258 O O . PRO A 1 290 ? 22.149 -4.563 -33.239 1.00 96.06 290 PRO A O 1
ATOM 2261 N N . ILE A 1 291 ? 20.527 -6.027 -32.657 1.00 95.50 291 ILE A N 1
ATOM 2262 C CA . ILE A 1 291 ? 19.703 -5.105 -31.876 1.00 95.50 291 ILE A CA 1
ATOM 2263 C C . ILE A 1 291 ? 19.557 -5.653 -30.461 1.00 95.50 291 ILE A C 1
ATOM 2265 O O . ILE A 1 291 ? 19.180 -6.809 -30.258 1.00 95.50 291 ILE A O 1
ATOM 2269 N N . ARG A 1 292 ? 19.829 -4.783 -29.489 1.00 95.25 292 ARG A N 1
ATOM 2270 C CA . ARG A 1 292 ? 19.502 -4.967 -28.080 1.00 95.25 292 ARG A CA 1
ATOM 2271 C C . ARG A 1 292 ? 18.399 -3.974 -27.734 1.00 95.25 292 ARG A C 1
ATOM 2273 O O . ARG A 1 292 ? 18.621 -2.780 -27.897 1.00 95.25 292 ARG A O 1
ATOM 2280 N N . CYS A 1 293 ? 17.230 -4.455 -27.323 1.00 94.44 293 CYS A N 1
ATOM 2281 C CA . CYS A 1 293 ? 16.090 -3.586 -27.041 1.00 94.44 293 CYS A CA 1
ATOM 2282 C C . CYS A 1 293 ? 16.129 -3.047 -25.611 1.00 94.44 293 CYS A C 1
ATOM 2284 O O . CYS A 1 293 ? 16.602 -3.723 -24.694 1.00 94.44 293 CYS A O 1
ATOM 2286 N N . ILE A 1 294 ? 15.597 -1.839 -25.459 1.00 90.69 294 ILE A N 1
ATOM 2287 C CA . ILE A 1 294 ? 15.404 -1.136 -24.193 1.00 90.69 294 ILE A CA 1
ATOM 2288 C C . ILE A 1 294 ? 13.929 -0.782 -24.048 1.00 90.69 294 ILE A C 1
ATOM 2290 O O . ILE A 1 294 ? 13.240 -0.588 -25.053 1.00 90.69 294 ILE A O 1
ATOM 2294 N N . GLU A 1 295 ? 13.430 -0.719 -22.827 1.00 86.44 295 GLU A N 1
ATOM 2295 C CA . GLU A 1 295 ? 12.056 -0.307 -22.571 1.00 86.44 295 GLU A CA 1
ATOM 2296 C C . GLU A 1 295 ? 11.808 1.137 -23.054 1.00 86.44 295 GLU A C 1
ATOM 2298 O O . GLU A 1 295 ? 12.697 1.995 -23.054 1.00 86.44 295 GLU A O 1
ATOM 2303 N N . THR A 1 296 ? 10.603 1.402 -23.565 1.00 72.62 296 THR A N 1
ATOM 2304 C CA . THR A 1 296 ? 10.239 2.717 -24.124 1.00 72.62 296 THR A CA 1
ATOM 2305 C C . THR A 1 296 ? 10.123 3.801 -23.061 1.00 72.62 296 THR A C 1
ATOM 2307 O O . THR A 1 296 ? 10.378 4.971 -23.367 1.00 72.62 296 THR A O 1
ATOM 2310 N N . VAL A 1 297 ? 9.804 3.403 -21.831 1.00 57.12 297 VAL A N 1
ATOM 2311 C CA . VAL A 1 297 ? 9.779 4.258 -20.651 1.00 57.12 297 VAL A CA 1
ATOM 2312 C C . VAL A 1 297 ? 11.188 4.290 -20.066 1.00 57.12 297 VAL A C 1
ATOM 2314 O O . VAL A 1 297 ? 11.813 3.255 -19.841 1.00 57.12 297 VAL A O 1
ATOM 2317 N N . ALA A 1 298 ? 11.731 5.489 -19.862 1.00 41.66 298 ALA A N 1
ATOM 2318 C CA . ALA A 1 298 ? 12.899 5.616 -19.015 1.00 41.66 298 ALA A CA 1
ATOM 2319 C C . ALA A 1 298 ? 12.464 5.221 -17.602 1.00 41.66 298 ALA A C 1
ATOM 2321 O O . ALA A 1 298 ? 11.647 5.917 -17.005 1.00 41.66 298 ALA A O 1
ATOM 2322 N N . ASN A 1 299 ? 13.015 4.133 -17.072 1.00 41.38 299 ASN A N 1
ATOM 2323 C CA . ASN A 1 299 ? 13.178 4.019 -15.632 1.00 41.38 299 ASN A CA 1
ATOM 2324 C C . ASN A 1 299 ? 14.188 5.120 -15.258 1.00 41.38 299 ASN A C 1
ATOM 2326 O O . ASN A 1 299 ? 15.403 4.932 -15.283 1.00 41.38 299 ASN A O 1
ATOM 2330 N N . GLU A 1 300 ? 13.689 6.340 -15.073 1.00 32.88 300 GLU A N 1
ATOM 2331 C CA . GLU A 1 300 ? 14.444 7.382 -14.385 1.00 32.88 300 GLU A CA 1
ATOM 2332 C C . GLU A 1 300 ? 14.809 6.842 -12.990 1.00 32.88 300 GLU A C 1
ATOM 2334 O O . GLU A 1 300 ? 14.072 6.000 -12.458 1.00 32.88 300 GLU A O 1
ATOM 2339 N N . PRO A 1 301 ? 15.936 7.263 -12.383 1.00 37.16 301 PRO A N 1
ATOM 2340 C CA . PRO A 1 301 ? 16.215 6.919 -10.993 1.00 37.16 301 PRO A CA 1
ATOM 2341 C C . PRO A 1 301 ? 14.983 7.293 -10.171 1.00 37.16 301 PRO A C 1
ATOM 2343 O O . PRO A 1 301 ? 14.568 8.447 -10.206 1.00 37.16 301 PRO A O 1
ATOM 2346 N N . PHE A 1 302 ? 14.378 6.284 -9.541 1.00 41.00 302 PHE A N 1
ATOM 2347 C CA . PHE A 1 302 ? 13.111 6.318 -8.812 1.00 41.00 302 PHE A CA 1
ATOM 2348 C C . PHE A 1 302 ? 12.700 7.731 -8.369 1.00 41.00 302 PHE A C 1
ATOM 2350 O O . PHE A 1 302 ? 13.144 8.215 -7.331 1.00 41.00 302 PHE A O 1
ATOM 2357 N N . SER A 1 303 ? 11.846 8.408 -9.145 1.00 43.53 303 SER A N 1
ATOM 2358 C CA . SER A 1 303 ? 11.158 9.604 -8.655 1.00 43.53 303 SER A CA 1
ATOM 2359 C C . SER A 1 303 ? 9.985 9.138 -7.799 1.00 43.53 303 SER A C 1
ATOM 2361 O O . SER A 1 303 ? 8.840 9.081 -8.247 1.00 43.53 303 SER A O 1
ATOM 2363 N N . PHE A 1 304 ? 10.293 8.690 -6.591 1.00 58.78 304 PHE A N 1
ATOM 2364 C CA . PHE A 1 304 ? 9.290 8.387 -5.587 1.00 58.78 304 PHE A CA 1
ATOM 2365 C C . PHE A 1 304 ? 8.615 9.697 -5.167 1.00 58.78 304 PHE A C 1
ATOM 2367 O O . PHE A 1 304 ? 9.297 10.685 -4.892 1.00 58.78 304 PHE A O 1
ATOM 2374 N N . LEU A 1 305 ? 7.280 9.735 -5.180 1.00 71.81 305 LEU A N 1
ATOM 2375 C CA . LEU A 1 305 ? 6.551 10.892 -4.673 1.00 71.81 305 LEU A CA 1
ATOM 2376 C C . LEU A 1 305 ? 6.477 10.762 -3.155 1.00 71.81 305 LEU A C 1
ATOM 2378 O O . LEU A 1 305 ? 5.802 9.869 -2.644 1.00 71.81 305 LEU A O 1
ATOM 2382 N N . SER A 1 306 ? 7.116 11.701 -2.472 1.00 77.62 306 SER A N 1
ATOM 2383 C CA . SER A 1 306 ? 6.940 11.956 -1.049 1.00 77.62 306 SER A CA 1
ATOM 2384 C C . SER A 1 306 ? 6.587 13.415 -0.807 1.00 77.62 306 SER A C 1
ATOM 2386 O O . SER A 1 306 ? 7.092 14.324 -1.480 1.00 77.62 306 SER A O 1
ATOM 2388 N N . ARG A 1 307 ? 5.709 13.626 0.170 1.00 85.00 307 ARG A N 1
ATOM 2389 C CA . ARG A 1 307 ? 5.309 14.940 0.667 1.00 85.00 307 ARG A CA 1
ATOM 2390 C C . ARG A 1 307 ? 5.196 14.882 2.182 1.00 85.00 307 ARG A C 1
ATOM 2392 O O . ARG A 1 307 ? 4.507 14.000 2.697 1.00 85.00 307 ARG A O 1
ATOM 2399 N N . ALA A 1 308 ? 5.839 15.821 2.863 1.00 87.94 308 ALA A N 1
ATOM 2400 C CA . ALA A 1 308 ? 5.607 16.078 4.276 1.00 87.94 308 ALA A CA 1
ATOM 2401 C C . ALA A 1 308 ? 4.674 17.286 4.454 1.00 87.94 308 ALA A C 1
ATOM 2403 O O . ALA A 1 308 ? 4.840 18.295 3.762 1.00 87.94 308 ALA A O 1
ATOM 2404 N N . TYR A 1 309 ? 3.727 17.173 5.387 1.00 87.81 309 TYR A N 1
ATOM 2405 C CA . TYR A 1 309 ? 2.758 18.193 5.780 1.00 87.81 309 TYR A CA 1
ATOM 2406 C C . TYR A 1 309 ? 2.825 18.376 7.296 1.00 87.81 309 TYR A C 1
ATOM 2408 O O . TYR A 1 309 ? 2.387 17.520 8.058 1.00 87.81 309 TYR A O 1
ATOM 2416 N N . GLY A 1 310 ? 3.329 19.517 7.740 1.00 84.62 310 GLY A N 1
ATOM 2417 C CA . GLY A 1 310 ? 3.309 19.888 9.145 1.00 84.62 310 GLY A CA 1
ATOM 2418 C C . GLY A 1 310 ? 3.810 21.305 9.372 1.00 84.62 310 GLY A C 1
ATOM 2419 O O . GLY A 1 310 ? 4.075 22.056 8.423 1.00 84.62 310 GLY A O 1
ATOM 2420 N N . GLY A 1 311 ? 3.864 21.677 10.643 1.00 83.56 311 GLY A N 1
ATOM 2421 C CA . GLY A 1 311 ? 4.226 22.998 11.126 1.00 83.56 311 GLY A CA 1
ATOM 2422 C C . GLY A 1 311 ? 5.497 22.980 11.962 1.00 83.56 311 GLY A C 1
ATOM 2423 O O . GLY A 1 311 ? 6.557 22.554 11.510 1.00 83.56 311 GLY A O 1
ATOM 2424 N N . THR A 1 312 ? 5.424 23.584 13.147 1.00 83.44 312 THR A N 1
ATOM 2425 C CA . THR A 1 312 ? 6.565 23.694 14.071 1.00 83.44 312 THR A CA 1
ATOM 2426 C C . THR A 1 312 ? 6.579 22.626 15.155 1.00 83.44 312 THR A C 1
ATOM 2428 O O . THR A 1 312 ? 7.580 22.529 15.859 1.00 83.44 312 THR A O 1
ATOM 2431 N N . ASP A 1 313 ? 5.489 21.880 15.296 1.00 88.31 313 ASP A N 1
ATOM 2432 C CA . ASP A 1 313 ? 5.228 20.864 16.312 1.00 88.31 313 ASP A CA 1
ATOM 2433 C C . ASP A 1 313 ? 4.760 19.561 15.630 1.00 88.31 313 ASP A C 1
ATOM 2435 O O . ASP A 1 313 ? 4.763 19.470 14.407 1.00 88.31 313 ASP A O 1
ATOM 2439 N N . ASP A 1 314 ? 4.407 18.529 16.403 1.00 90.56 314 ASP A N 1
ATOM 2440 C CA . ASP A 1 314 ? 4.096 17.202 15.855 1.00 90.56 314 ASP A CA 1
ATOM 2441 C C . ASP A 1 314 ? 2.797 17.177 15.026 1.00 90.56 314 ASP A C 1
ATOM 2443 O O . ASP A 1 314 ? 1.704 17.434 15.527 1.00 90.56 314 ASP A O 1
ATOM 2447 N N . ASP A 1 315 ? 2.899 16.731 13.783 1.00 92.25 315 ASP A N 1
ATOM 2448 C CA . ASP A 1 315 ? 1.828 16.452 12.842 1.00 92.25 315 ASP A CA 1
ATOM 2449 C C . ASP A 1 315 ? 1.978 15.009 12.337 1.00 92.25 315 ASP A C 1
ATOM 2451 O O . ASP A 1 315 ? 3.047 14.583 11.906 1.00 92.25 315 ASP A O 1
ATOM 2455 N N . ARG A 1 316 ? 0.920 14.198 12.412 1.00 94.62 316 ARG A N 1
ATOM 2456 C CA . ARG A 1 316 ? 0.976 12.783 12.002 1.00 94.62 316 ARG A CA 1
ATOM 2457 C C . ARG A 1 316 ? -0.273 12.385 11.242 1.00 94.62 316 ARG A C 1
ATOM 2459 O O . ARG A 1 316 ? -1.378 12.705 11.673 1.00 94.62 316 ARG A O 1
ATOM 2466 N N . ALA A 1 317 ? -0.110 11.620 10.165 1.00 96.19 317 ALA A N 1
ATOM 2467 C CA . ALA A 1 317 ? -1.215 10.950 9.490 1.00 96.19 317 ALA A CA 1
ATOM 2468 C C . ALA A 1 317 ? -1.243 9.466 9.877 1.00 96.19 317 ALA A C 1
ATOM 2470 O O . ALA A 1 317 ? -0.275 8.742 9.667 1.00 96.19 317 ALA A O 1
ATOM 2471 N N . PHE A 1 318 ? -2.366 9.017 10.435 1.00 97.12 318 PHE A N 1
ATOM 2472 C CA . PHE A 1 318 ? -2.589 7.628 10.849 1.00 97.12 318 PHE A CA 1
ATOM 2473 C C . PHE A 1 318 ? -3.503 6.859 9.895 1.00 97.12 318 PHE A C 1
ATOM 2475 O O . PHE A 1 318 ? -3.544 5.635 9.941 1.00 97.12 318 PHE A O 1
ATOM 2482 N N . SER A 1 319 ? -4.232 7.564 9.029 1.00 97.31 319 SER A N 1
ATOM 2483 C CA . SER A 1 319 ? -5.192 6.971 8.103 1.00 97.31 319 SER A CA 1
ATOM 2484 C C . SER A 1 319 ? -5.101 7.609 6.733 1.00 97.31 319 SER A C 1
ATOM 2486 O O . SER A 1 319 ? -4.895 8.819 6.618 1.00 97.31 319 SER A O 1
ATOM 2488 N N . LEU A 1 320 ? -5.324 6.786 5.714 1.00 96.56 320 LEU A N 1
ATOM 2489 C CA . LEU A 1 320 ? -5.350 7.165 4.313 1.00 96.56 320 LEU A CA 1
ATOM 2490 C C . LEU A 1 320 ? -6.560 6.541 3.619 1.00 96.56 320 LEU A C 1
ATOM 2492 O O . LEU A 1 320 ? -6.909 5.391 3.887 1.00 96.56 320 LEU A O 1
ATOM 2496 N N . ASP A 1 321 ? -7.176 7.296 2.715 1.00 95.06 321 ASP A N 1
ATOM 2497 C CA . ASP A 1 321 ? -8.221 6.798 1.824 1.00 95.06 321 ASP A CA 1
ATOM 2498 C C . ASP A 1 321 ? -8.187 7.524 0.466 1.00 95.06 321 ASP A C 1
ATOM 2500 O O . ASP A 1 321 ? -7.682 8.651 0.380 1.00 95.06 321 ASP A O 1
ATOM 2504 N N . GLN A 1 322 ? -8.707 6.893 -0.592 1.00 90.38 322 GLN A N 1
ATOM 2505 C CA . GLN A 1 322 ? -8.750 7.460 -1.948 1.00 90.38 322 GLN A CA 1
ATOM 2506 C C . GLN A 1 322 ? -10.178 7.831 -2.357 1.00 90.38 322 GLN A C 1
ATOM 2508 O O . GLN A 1 322 ? -11.101 7.020 -2.295 1.00 90.38 322 GLN A O 1
ATOM 2513 N N . ALA A 1 323 ? -10.355 9.067 -2.821 1.00 82.94 323 ALA A N 1
ATOM 2514 C CA . ALA A 1 323 ? -11.617 9.569 -3.343 1.00 82.94 323 ALA A CA 1
ATOM 2515 C C . ALA A 1 323 ? -11.815 9.192 -4.813 1.00 82.94 323 ALA A C 1
ATOM 2517 O O . ALA A 1 323 ? -10.869 9.030 -5.579 1.00 82.94 323 ALA A O 1
ATOM 2518 N N . SER A 1 324 ? -13.082 9.129 -5.229 1.00 77.50 324 SER A N 1
ATOM 2519 C CA . SER A 1 324 ? -13.478 8.770 -6.600 1.00 77.50 324 SER A CA 1
ATOM 2520 C C . SER A 1 324 ? -13.004 9.753 -7.681 1.00 77.50 324 SER A C 1
ATOM 2522 O O . SER A 1 324 ? -12.998 9.415 -8.863 1.00 77.50 324 SER A O 1
ATOM 2524 N N . ASP A 1 325 ? -12.602 10.966 -7.293 1.00 75.06 325 ASP A N 1
ATOM 2525 C CA . ASP A 1 325 ? -11.976 11.961 -8.170 1.00 75.06 325 ASP A CA 1
ATOM 2526 C C . ASP A 1 325 ? -10.454 11.746 -8.335 1.00 75.06 325 ASP A C 1
ATOM 2528 O O . ASP A 1 325 ? -9.799 12.507 -9.049 1.00 75.06 325 ASP A O 1
ATOM 2532 N N . GLY A 1 326 ? -9.890 10.712 -7.698 1.00 79.12 326 GLY A N 1
ATOM 2533 C CA . GLY A 1 326 ? -8.465 10.384 -7.695 1.00 79.12 326 GLY A CA 1
ATOM 2534 C C . GLY A 1 326 ? -7.636 11.149 -6.658 1.00 79.12 326 GLY A C 1
ATOM 2535 O O . GLY A 1 326 ? -6.420 10.962 -6.616 1.00 79.12 326 GLY A O 1
ATOM 2536 N N . SER A 1 327 ? -8.258 12.006 -5.840 1.00 85.25 327 SER A N 1
ATOM 2537 C CA . SER A 1 327 ? -7.606 12.661 -4.700 1.00 85.25 327 SER A CA 1
ATOM 2538 C C . SER A 1 327 ? -7.493 11.727 -3.493 1.00 85.25 327 SER A C 1
ATOM 2540 O O . SER A 1 327 ? -8.122 10.671 -3.437 1.00 85.25 327 SER A O 1
ATOM 2542 N N . PHE A 1 328 ? -6.683 12.119 -2.515 1.00 92.25 328 PHE A N 1
ATOM 2543 C CA . PHE A 1 328 ? -6.406 11.341 -1.314 1.00 92.25 328 PHE A CA 1
ATOM 2544 C C . PHE A 1 328 ? -6.738 12.139 -0.065 1.00 92.25 328 PHE A C 1
ATOM 2546 O O . PHE A 1 328 ? -6.594 13.362 -0.024 1.00 92.25 328 PHE A O 1
ATOM 2553 N N . VAL A 1 329 ? -7.170 11.423 0.964 1.00 94.62 329 VAL A N 1
ATOM 2554 C CA . VAL A 1 329 ? -7.530 11.979 2.262 1.00 94.62 329 VAL A CA 1
ATOM 2555 C C . VAL A 1 329 ? -6.615 11.382 3.309 1.00 94.62 329 VAL A C 1
ATOM 2557 O O . VAL A 1 329 ? -6.581 10.165 3.472 1.00 94.62 329 VAL A O 1
ATOM 2560 N N . LEU A 1 330 ? -5.896 12.237 4.028 1.00 95.81 330 LEU A N 1
ATOM 2561 C CA . LEU A 1 330 ? -5.073 11.848 5.162 1.00 95.81 330 LEU A CA 1
ATOM 2562 C C . LEU A 1 330 ? -5.721 12.372 6.435 1.00 95.81 330 LEU A C 1
ATOM 2564 O O . LEU A 1 330 ? -6.168 13.518 6.485 1.00 95.81 330 LEU A O 1
ATOM 2568 N N . ALA A 1 331 ? -5.748 11.547 7.475 1.00 95.88 331 ALA A N 1
ATOM 2569 C CA . ALA A 1 331 ? -6.240 11.964 8.778 1.00 95.88 331 ALA A CA 1
ATOM 2570 C C . ALA A 1 331 ? -5.326 11.496 9.902 1.00 95.88 331 ALA A C 1
ATOM 2572 O O . ALA A 1 331 ? -4.716 10.427 9.830 1.00 95.88 331 ALA A O 1
ATOM 2573 N N . GLY A 1 332 ? -5.263 12.294 10.958 1.00 95.06 332 GLY A N 1
ATOM 2574 C CA . GLY A 1 332 ? -4.490 11.979 12.147 1.00 95.06 332 GLY A CA 1
ATOM 2575 C C . GLY A 1 332 ? -4.494 13.144 13.119 1.00 95.06 332 GLY A C 1
ATOM 2576 O O . GLY A 1 332 ? -5.555 13.705 13.390 1.00 95.06 332 GLY A O 1
ATOM 2577 N N . MET A 1 333 ? -3.336 13.504 13.653 1.00 93.12 333 MET A N 1
ATOM 2578 C CA . MET A 1 333 ? -3.236 14.526 14.691 1.00 93.12 333 MET A CA 1
ATOM 2579 C C . MET A 1 333 ? -2.331 15.683 14.270 1.00 93.12 333 MET A C 1
ATOM 2581 O O . MET A 1 333 ? -1.405 15.485 13.486 1.00 93.12 333 MET A O 1
ATOM 2585 N N . THR A 1 334 ? -2.578 16.865 14.823 1.00 91.94 334 THR A N 1
ATOM 2586 C CA . THR A 1 334 ? -1.724 18.048 14.677 1.00 91.94 334 THR A CA 1
ATOM 2587 C C . THR A 1 334 ? -1.560 18.756 16.015 1.00 91.94 334 THR A C 1
ATOM 2589 O O . THR A 1 334 ? -2.547 19.046 16.674 1.00 91.94 334 THR A O 1
ATOM 2592 N N . ALA A 1 335 ? -0.329 19.034 16.429 1.00 90.25 335 ALA A N 1
ATOM 2593 C CA . ALA A 1 335 ? -0.006 19.940 17.533 1.00 90.25 335 ALA A CA 1
ATOM 2594 C C . ALA A 1 335 ? 0.403 21.333 17.022 1.00 90.25 335 ALA A C 1
ATOM 2596 O O . ALA A 1 335 ? 0.508 22.282 17.796 1.00 90.25 335 ALA A O 1
ATOM 2597 N N . SER A 1 336 ? 0.621 21.459 15.711 1.00 87.06 336 SER A N 1
ATOM 2598 C CA . SER A 1 336 ? 1.008 22.706 15.056 1.00 87.06 336 SER A CA 1
ATOM 2599 C C . SER A 1 336 ? -0.182 23.624 14.754 1.00 87.06 336 SER A C 1
ATOM 2601 O O . SER A 1 336 ? -0.013 24.845 14.676 1.00 87.06 336 SER A O 1
ATOM 2603 N N . TYR A 1 337 ? -1.381 23.065 14.539 1.00 85.44 337 TYR A N 1
ATOM 2604 C CA . TYR A 1 337 ? -2.537 23.807 14.026 1.00 85.44 337 TYR A CA 1
ATOM 2605 C C . TYR A 1 337 ? -3.807 23.556 14.831 1.00 85.44 337 TYR A C 1
ATOM 2607 O O . TYR A 1 337 ? -4.437 22.513 14.722 1.00 85.44 337 TYR A O 1
ATOM 2615 N N . GLY A 1 338 ? -4.280 24.596 15.505 1.00 78.00 338 GLY A N 1
ATOM 2616 C CA . GLY A 1 338 ? -5.457 24.538 16.367 1.00 78.00 338 GLY A CA 1
ATOM 2617 C C . GLY A 1 338 ? -5.122 25.141 17.726 1.00 78.00 338 GLY A C 1
ATOM 2618 O O . GLY A 1 338 ? -4.172 25.927 17.823 1.00 78.00 338 GLY A O 1
ATOM 2619 N N . ALA A 1 339 ? -5.939 24.904 18.749 1.00 70.06 339 ALA A N 1
ATOM 2620 C CA . ALA A 1 339 ? -5.826 25.603 20.023 1.00 70.06 339 ALA A CA 1
ATOM 2621 C C . ALA A 1 339 ? -5.620 24.648 21.202 1.00 70.06 339 ALA A C 1
ATOM 2623 O O . ALA A 1 339 ? -6.485 24.482 22.055 1.00 70.06 339 ALA A O 1
ATOM 2624 N N . GLY A 1 340 ? -4.398 24.162 21.392 1.00 74.12 340 GLY A N 1
ATOM 2625 C CA . GLY A 1 340 ? -4.078 23.408 22.596 1.00 74.12 340 GLY A CA 1
ATOM 2626 C C . GLY A 1 340 ? -2.924 22.454 22.389 1.00 74.12 340 GLY A C 1
ATOM 2627 O O . GLY A 1 340 ? -1.811 22.890 22.111 1.00 74.12 340 GLY A O 1
ATOM 2628 N N . SER A 1 341 ? -3.193 21.177 22.649 1.00 83.50 341 SER A N 1
ATOM 2629 C CA . SER A 1 341 ? -2.273 20.066 22.393 1.00 83.50 341 SER A CA 1
ATOM 2630 C C . SER A 1 341 ? -2.572 19.453 21.020 1.00 83.50 341 SER A C 1
ATOM 2632 O O . SER A 1 341 ? -2.743 20.209 20.076 1.00 83.50 341 SER A O 1
ATOM 2634 N N . ASN A 1 342 ? -2.623 18.122 20.887 1.00 89.00 342 ASN A N 1
ATOM 2635 C CA . ASN A 1 342 ? -2.958 17.509 19.606 1.00 89.00 342 ASN A CA 1
ATOM 2636 C C . ASN A 1 342 ? -4.444 17.708 19.288 1.00 89.00 342 ASN A C 1
ATOM 2638 O O . ASN A 1 342 ? -5.283 17.486 20.161 1.00 89.00 342 ASN A O 1
ATOM 2642 N N . ASP A 1 343 ? -4.730 18.015 18.029 1.00 90.19 343 ASP A N 1
ATOM 2643 C CA . ASP A 1 343 ? -6.051 18.225 17.449 1.00 90.19 343 ASP A CA 1
ATOM 2644 C C . ASP A 1 343 ? -6.292 17.236 16.300 1.00 90.19 343 ASP A C 1
ATOM 2646 O O . ASP A 1 343 ? -5.344 16.765 15.667 1.00 90.19 343 ASP A O 1
ATOM 2650 N N . PHE A 1 344 ? -7.553 16.924 15.975 1.00 93.31 344 PHE A N 1
ATOM 2651 C CA . PHE A 1 344 ? -7.850 16.102 14.793 1.00 93.31 344 PHE A CA 1
ATOM 2652 C C . PHE A 1 344 ? -7.422 16.853 13.534 1.00 93.31 344 PHE A C 1
ATOM 2654 O O . PHE A 1 344 ? -7.883 17.968 13.307 1.00 93.31 344 PHE A O 1
ATOM 2661 N N . LEU A 1 345 ? -6.619 16.220 12.684 1.00 93.38 345 LEU A N 1
ATOM 2662 C CA . LEU A 1 345 ? -6.177 16.739 11.394 1.00 93.38 345 LEU A CA 1
ATOM 2663 C C . LEU A 1 345 ? -6.881 15.997 10.255 1.00 93.38 345 LEU A C 1
ATOM 2665 O O . LEU A 1 345 ? -6.924 14.765 10.250 1.00 93.38 345 LEU A O 1
ATOM 2669 N N . LEU A 1 346 ? -7.375 16.746 9.270 1.00 94.69 346 LEU A N 1
ATOM 2670 C CA . LEU A 1 346 ? -7.818 16.242 7.972 1.00 94.69 346 LEU A CA 1
ATOM 2671 C C . LEU A 1 346 ? -7.094 17.002 6.861 1.00 94.69 346 LEU A C 1
ATOM 2673 O O . LEU A 1 346 ? -7.180 18.228 6.794 1.00 94.69 346 LEU A O 1
ATOM 2677 N N . LEU A 1 347 ? -6.440 16.278 5.962 1.00 93.81 347 LEU A N 1
ATOM 2678 C CA . LEU A 1 347 ? -5.817 16.809 4.754 1.00 93.81 347 LEU A CA 1
ATOM 2679 C C . LEU A 1 347 ? -6.465 16.161 3.533 1.00 93.81 347 LEU A C 1
ATOM 2681 O O . LEU A 1 347 ? -6.668 14.948 3.511 1.00 93.81 347 LEU A O 1
ATOM 2685 N N . LYS A 1 348 ? -6.738 16.955 2.501 1.00 92.44 348 LYS A N 1
ATOM 2686 C CA . LYS A 1 348 ? -7.081 16.471 1.166 1.00 92.44 348 LYS A CA 1
ATOM 2687 C C . LYS A 1 348 ? -5.980 16.879 0.200 1.00 92.44 348 LYS A C 1
ATOM 2689 O O . LYS A 1 348 ? -5.628 18.058 0.132 1.00 92.44 348 LYS A O 1
ATOM 2694 N N . VAL A 1 349 ? -5.448 15.917 -0.543 1.00 90.50 349 VAL A N 1
ATOM 2695 C CA . VAL A 1 349 ? -4.339 16.116 -1.482 1.00 90.50 349 VAL A CA 1
ATOM 2696 C C . VAL A 1 349 ? -4.688 15.556 -2.855 1.00 90.50 349 VAL A C 1
ATOM 2698 O O . VAL A 1 349 ? -5.436 14.588 -2.971 1.00 90.50 349 VAL A O 1
ATOM 2701 N N . ASP A 1 350 ? -4.165 16.159 -3.917 1.00 83.94 350 ASP A N 1
ATOM 2702 C CA . ASP A 1 350 ? -4.312 15.619 -5.268 1.00 83.94 350 ASP A CA 1
ATOM 2703 C C . ASP A 1 350 ? -3.440 14.363 -5.487 1.00 83.94 350 ASP A C 1
ATOM 2705 O O . ASP A 1 350 ? -2.651 13.958 -4.631 1.00 83.94 350 ASP A O 1
ATOM 2709 N N . ALA A 1 351 ? -3.549 13.737 -6.662 1.00 77.50 351 ALA A N 1
ATOM 2710 C CA . ALA A 1 351 ? -2.781 12.535 -7.002 1.00 77.50 351 ALA A CA 1
ATOM 2711 C C . ALA A 1 351 ? -1.252 12.738 -7.057 1.00 77.50 351 ALA A C 1
ATOM 2713 O O . ALA A 1 351 ? -0.501 11.761 -7.127 1.00 77.50 351 ALA A O 1
ATOM 2714 N N . THR A 1 352 ? -0.790 13.990 -7.044 1.00 75.50 352 THR A N 1
ATOM 2715 C CA . THR A 1 352 ? 0.625 14.380 -6.967 1.00 75.50 352 THR A CA 1
ATOM 2716 C C . THR A 1 352 ? 1.029 14.845 -5.566 1.00 75.50 352 THR A C 1
ATOM 2718 O O . THR A 1 352 ? 2.161 15.279 -5.365 1.00 75.50 352 THR A O 1
ATOM 2721 N N . GLY A 1 353 ? 0.127 14.738 -4.588 1.00 81.00 353 GLY A N 1
ATOM 2722 C CA . GLY A 1 353 ? 0.357 15.134 -3.208 1.00 81.00 353 GLY A CA 1
ATOM 2723 C C . GLY A 1 353 ? 0.331 16.649 -2.979 1.00 81.00 353 GLY A C 1
ATOM 2724 O O . GLY A 1 353 ? 0.773 17.108 -1.928 1.00 81.00 353 GLY A O 1
ATOM 2725 N N . ASN A 1 354 ? -0.168 17.468 -3.907 1.00 82.75 354 ASN A N 1
ATOM 2726 C CA . ASN A 1 354 ? -0.383 18.880 -3.578 1.00 82.75 354 ASN A CA 1
ATOM 2727 C C . ASN A 1 354 ? -1.623 19.009 -2.697 1.00 82.75 354 ASN A C 1
ATOM 2729 O O . ASN A 1 354 ? -2.636 18.357 -2.949 1.00 82.75 354 ASN A O 1
ATOM 2733 N N . LEU A 1 355 ? -1.546 19.859 -1.675 1.00 84.88 355 LEU A N 1
ATOM 2734 C CA . LEU A 1 355 ? -2.668 20.104 -0.777 1.00 84.88 355 LEU A CA 1
ATOM 2735 C C . LEU A 1 355 ? -3.795 20.848 -1.512 1.00 84.88 355 LEU A C 1
ATOM 2737 O O . LEU A 1 355 ? -3.574 21.931 -2.049 1.00 84.88 355 LEU A O 1
ATOM 2741 N N . ASP A 1 356 ? -5.002 20.288 -1.484 1.00 87.81 356 ASP A N 1
ATOM 2742 C CA . ASP A 1 356 ? -6.242 20.976 -1.866 1.00 87.81 356 ASP A CA 1
ATOM 2743 C C . ASP A 1 356 ? -6.767 21.785 -0.671 1.00 87.81 356 ASP A C 1
ATOM 2745 O O . ASP A 1 356 ? -6.915 23.007 -0.726 1.00 87.81 356 ASP A O 1
ATOM 2749 N N . PHE A 1 357 ? -6.957 21.113 0.469 1.00 88.50 357 PHE A N 1
ATOM 2750 C CA . PHE A 1 357 ? -7.237 21.772 1.740 1.00 88.50 357 PHE A CA 1
ATOM 2751 C C . PHE A 1 357 ? -6.699 20.970 2.923 1.00 88.50 357 PHE A C 1
ATOM 2753 O O . PHE A 1 357 ? -6.549 19.753 2.856 1.00 88.50 357 PHE A O 1
ATOM 2760 N N . GLY A 1 358 ? -6.494 21.653 4.046 1.00 90.12 358 GLY A N 1
ATOM 2761 C CA . GLY A 1 358 ? -6.328 21.015 5.343 1.00 90.12 358 GLY A CA 1
ATOM 2762 C C . GLY A 1 358 ? -7.166 21.725 6.400 1.00 90.12 358 GLY A C 1
ATOM 2763 O O . GLY A 1 358 ? -7.431 22.926 6.287 1.00 90.12 358 GLY A O 1
ATOM 2764 N N . LYS A 1 359 ? -7.634 20.971 7.392 1.00 91.25 359 LYS A N 1
ATOM 2765 C CA . LYS A 1 359 ? -8.449 21.465 8.504 1.00 91.25 359 LYS A CA 1
ATOM 2766 C C . LYS A 1 359 ? -8.063 20.754 9.793 1.00 91.25 359 LYS A C 1
ATOM 2768 O O . LYS A 1 359 ? -7.851 19.543 9.779 1.00 91.25 359 LYS A O 1
ATOM 2773 N N . SER A 1 360 ? -8.041 21.506 10.889 1.00 91.62 360 SER A N 1
ATOM 2774 C CA . SER A 1 360 ? -7.987 20.950 12.235 1.00 91.62 360 SER A CA 1
ATOM 2775 C C . SER A 1 360 ? -9.315 21.124 12.971 1.00 91.62 360 SER A C 1
ATOM 2777 O O . SER A 1 360 ? -10.076 22.059 12.692 1.00 91.62 360 SER A O 1
ATOM 2779 N N . TYR A 1 361 ? -9.617 20.193 13.878 1.00 90.31 361 TYR A N 1
ATOM 2780 C CA . TYR A 1 361 ? -10.849 20.170 14.666 1.00 90.31 361 TYR A CA 1
ATOM 2781 C C . TYR A 1 361 ? -10.522 19.966 16.146 1.00 90.31 361 TYR A C 1
ATOM 2783 O O . TYR A 1 361 ? -9.939 18.948 16.521 1.00 90.31 361 TYR A O 1
ATOM 2791 N N . ASP A 1 362 ? -10.944 20.929 16.963 1.00 79.12 362 ASP A N 1
ATOM 2792 C CA . ASP A 1 362 ? -10.532 21.101 18.360 1.00 79.12 362 ASP A CA 1
ATOM 2793 C C . ASP A 1 362 ? -11.661 21.717 19.215 1.00 79.12 362 ASP A C 1
ATOM 2795 O O . ASP A 1 362 ? -12.555 22.394 18.693 1.00 79.12 362 ASP A O 1
ATOM 2799 N N . GLU A 1 363 ? -11.566 21.525 20.535 1.00 62.19 363 GLU A N 1
ATOM 2800 C CA . GLU A 1 363 ? -12.000 22.488 21.549 1.00 62.19 363 GLU A CA 1
ATOM 2801 C C . GLU A 1 363 ? -10.921 22.702 22.640 1.00 62.19 363 GLU A C 1
ATOM 2803 O O . GLU A 1 363 ? -10.435 21.755 23.260 1.00 62.19 363 GLU A O 1
ATOM 2808 N N . ALA A 1 364 ? -10.657 23.973 22.969 1.00 56.75 364 ALA A N 1
ATOM 2809 C CA . ALA A 1 364 ? -9.592 24.407 23.873 1.00 56.75 364 ALA A CA 1
ATOM 2810 C C . ALA A 1 364 ? -9.349 23.511 25.116 1.00 56.75 364 ALA A C 1
ATOM 2812 O O . ALA A 1 364 ? -10.168 23.457 26.041 1.00 56.75 364 ALA A O 1
ATOM 2813 N N . ALA A 1 365 ? -8.121 22.973 25.170 1.00 59.19 365 ALA A N 1
ATOM 2814 C CA . ALA A 1 365 ? -7.428 22.286 26.274 1.00 59.19 365 ALA A CA 1
ATOM 2815 C C . ALA A 1 365 ? -7.585 20.756 26.418 1.00 59.19 365 ALA A C 1
ATOM 2817 O O . ALA A 1 365 ? -7.030 20.204 27.376 1.00 59.19 365 ALA A O 1
ATOM 2818 N N . ALA A 1 366 ? -8.266 20.056 25.506 1.00 68.25 366 ALA A N 1
ATOM 2819 C CA . ALA A 1 366 ? -8.255 18.588 25.470 1.00 68.25 366 ALA A CA 1
ATOM 2820 C C . ALA A 1 366 ? -7.219 18.055 24.464 1.00 68.25 366 ALA A C 1
ATOM 2822 O O . ALA A 1 366 ? -6.897 18.713 23.488 1.00 68.25 366 ALA A O 1
ATOM 2823 N N . ASN A 1 367 ? -6.681 16.857 24.714 1.00 81.12 367 ASN A N 1
ATOM 2824 C CA . ASN A 1 367 ? -5.837 16.162 23.741 1.00 81.12 367 ASN A CA 1
ATOM 2825 C C . ASN A 1 367 ? -6.723 15.283 22.847 1.00 81.12 367 ASN A C 1
ATOM 2827 O O . ASN A 1 367 ? -7.423 14.402 23.364 1.00 81.12 367 ASN A O 1
ATOM 2831 N N . ASN A 1 368 ? -6.716 15.550 21.544 1.00 85.50 368 ASN A N 1
ATOM 2832 C CA . ASN A 1 368 ? -7.540 14.931 20.519 1.00 85.50 368 ASN A CA 1
ATOM 2833 C C . ASN A 1 368 ? -6.681 14.103 19.548 1.00 85.50 368 ASN A C 1
ATOM 2835 O O . ASN A 1 368 ? -6.092 14.622 18.606 1.00 85.50 368 ASN A O 1
ATOM 2839 N N . ASP A 1 369 ? -6.669 12.782 19.740 1.00 88.94 369 ASP A N 1
ATOM 2840 C CA . ASP A 1 369 ? -5.936 11.855 18.871 1.00 88.94 369 ASP A CA 1
ATOM 2841 C C . ASP A 1 369 ? -6.905 11.203 17.870 1.00 88.94 369 ASP A C 1
ATOM 2843 O O . ASP A 1 369 ? -7.749 10.400 18.281 1.00 88.94 369 ASP A O 1
ATOM 2847 N N . CYS A 1 370 ? -6.806 11.520 16.574 1.00 93.56 370 CYS A N 1
ATOM 2848 C CA . CYS A 1 370 ? -7.533 10.802 15.516 1.00 93.56 370 CYS A CA 1
ATOM 2849 C C . CYS A 1 370 ? -6.722 9.581 15.083 1.00 93.56 370 CYS A C 1
ATOM 2851 O O . CYS A 1 370 ? -5.535 9.716 14.800 1.00 93.56 370 CYS A O 1
ATOM 2853 N N . TYR A 1 371 ? -7.346 8.407 14.995 1.00 95.62 371 TYR A N 1
ATOM 2854 C CA . TYR A 1 371 ? -6.656 7.170 14.604 1.00 95.62 371 TYR A CA 1
ATOM 2855 C C . TYR A 1 371 ? -7.132 6.594 13.272 1.00 95.62 371 TYR A C 1
ATOM 2857 O O . TYR A 1 371 ? -6.373 5.868 12.640 1.00 95.62 371 TYR A O 1
ATOM 2865 N N . SER A 1 372 ? -8.355 6.906 12.835 1.00 96.69 372 SER A N 1
ATOM 2866 C CA . SER A 1 372 ? -8.886 6.402 11.567 1.00 96.69 372 SER A CA 1
ATOM 2867 C C . SER A 1 372 ? -9.842 7.393 10.921 1.00 96.69 372 SER A C 1
ATOM 2869 O O . SER A 1 372 ? -10.584 8.111 11.600 1.00 96.69 372 SER A O 1
ATOM 2871 N N . ALA A 1 373 ? -9.820 7.406 9.592 1.00 95.81 373 ALA A N 1
ATOM 2872 C CA . ALA A 1 373 ? -10.788 8.093 8.767 1.00 95.81 373 ALA A CA 1
ATOM 2873 C C . ALA A 1 373 ? -11.167 7.253 7.548 1.00 95.81 373 ALA A C 1
ATOM 2875 O O . ALA A 1 373 ? -10.356 6.475 7.033 1.00 95.81 373 ALA A O 1
ATOM 2876 N N . LYS A 1 374 ? -12.398 7.444 7.073 1.00 94.31 374 LYS A N 1
ATOM 2877 C CA . LYS A 1 374 ? -12.884 6.873 5.814 1.00 94.31 374 LYS A CA 1
ATOM 2878 C C . LYS A 1 374 ? -13.655 7.904 5.017 1.00 94.31 374 LYS A C 1
ATOM 2880 O O . LYS A 1 374 ? -14.408 8.703 5.586 1.00 94.31 374 LYS A O 1
ATOM 2885 N N . LEU A 1 375 ? -13.502 7.842 3.702 1.00 92.31 375 LEU A N 1
ATOM 2886 C CA . LEU A 1 375 ? -14.431 8.474 2.783 1.00 92.31 375 LEU A CA 1
ATOM 2887 C C . LEU A 1 375 ? -15.796 7.815 2.913 1.00 92.31 375 LEU A C 1
ATOM 2889 O O . LEU A 1 375 ? -15.928 6.599 3.059 1.00 92.31 375 LEU A O 1
ATOM 2893 N N . THR A 1 376 ? -16.828 8.641 2.875 1.00 92.88 376 THR A N 1
ATOM 2894 C CA . THR A 1 376 ? -18.206 8.182 2.981 1.00 92.88 376 THR A CA 1
ATOM 2895 C C . THR A 1 376 ? -18.884 8.227 1.619 1.00 92.88 376 THR A C 1
ATOM 2897 O O . THR A 1 376 ? -18.514 8.993 0.734 1.00 92.88 376 THR A O 1
ATOM 2900 N N . SER A 1 377 ? -19.906 7.397 1.429 1.00 89.31 377 SER A N 1
ATOM 2901 C CA . SER A 1 377 ? -20.646 7.240 0.168 1.00 89.31 377 SER A CA 1
ATOM 2902 C C . SER A 1 377 ? -21.285 8.528 -0.376 1.00 89.31 377 SER A C 1
ATOM 2904 O O . SER A 1 377 ? -21.705 8.575 -1.528 1.00 89.31 377 SER A O 1
ATOM 2906 N N . ASP A 1 378 ? -21.422 9.555 0.463 1.00 85.06 378 ASP A N 1
ATOM 2907 C CA . ASP A 1 378 ? -21.880 10.909 0.126 1.00 85.06 378 ASP A CA 1
ATOM 2908 C C . ASP A 1 378 ? -20.719 11.867 -0.235 1.00 85.06 378 ASP A C 1
ATOM 2910 O O . ASP A 1 378 ? -20.934 13.073 -0.352 1.00 85.06 378 ASP A O 1
ATOM 2914 N N . ASN A 1 379 ? -19.507 11.336 -0.434 1.00 87.19 379 ASN A N 1
ATOM 2915 C CA . ASN A 1 379 ? -18.235 12.044 -0.633 1.00 87.19 379 ASN A CA 1
ATOM 2916 C C . ASN A 1 379 ? -17.762 12.884 0.568 1.00 87.19 379 ASN A C 1
ATOM 2918 O O . ASN A 1 379 ? -16.875 13.720 0.408 1.00 87.19 379 ASN A O 1
ATOM 2922 N N . GLY A 1 380 ? -18.354 12.694 1.749 1.00 93.12 380 GLY A N 1
ATOM 2923 C CA . GLY A 1 380 ? -17.857 13.252 3.004 1.00 93.12 380 GLY A CA 1
ATOM 2924 C C . GLY A 1 380 ? -16.778 12.387 3.662 1.00 93.12 380 GLY A C 1
ATOM 2925 O O . GLY A 1 380 ? -16.200 11.496 3.037 1.00 93.12 380 GLY A O 1
ATOM 2926 N N . TYR A 1 381 ? -16.537 12.631 4.952 1.00 95.94 381 TYR A N 1
ATOM 2927 C CA . TYR A 1 381 ? -15.516 11.926 5.733 1.00 95.94 381 TYR A CA 1
ATOM 2928 C C . TYR A 1 381 ? -16.046 11.552 7.115 1.00 95.94 381 TYR A C 1
ATOM 2930 O O . TYR A 1 381 ? -16.668 12.383 7.774 1.00 95.94 381 TYR A O 1
ATOM 2938 N N . ILE A 1 382 ? -15.775 10.339 7.590 1.00 97.31 382 ILE A N 1
ATOM 2939 C CA . ILE A 1 382 ? -15.982 9.948 8.991 1.00 97.31 382 ILE A CA 1
ATOM 2940 C C . ILE A 1 382 ? -14.620 9.774 9.657 1.00 97.31 382 ILE A C 1
ATOM 2942 O O . ILE A 1 382 ? -13.797 9.010 9.165 1.00 97.31 382 ILE A O 1
ATOM 2946 N N . LEU A 1 383 ? -14.380 10.493 10.751 1.00 97.19 383 LEU A N 1
ATOM 2947 C CA . LEU A 1 383 ? -13.154 10.441 11.549 1.00 97.19 383 LEU A CA 1
ATOM 2948 C C . LEU A 1 383 ? -13.470 9.887 12.936 1.00 97.19 383 LEU A C 1
ATOM 2950 O O . LEU A 1 383 ? -14.553 10.127 13.485 1.00 97.19 383 LEU A O 1
ATOM 2954 N N . THR A 1 384 ? -12.516 9.168 13.520 1.00 97.00 384 THR A N 1
ATOM 2955 C CA . THR A 1 384 ? -12.673 8.589 14.852 1.00 97.00 384 THR A CA 1
ATOM 2956 C C . THR A 1 384 ? -11.372 8.553 15.645 1.00 97.00 384 THR A C 1
ATOM 2958 O O . THR A 1 384 ? -10.277 8.411 15.095 1.00 97.00 384 THR A O 1
ATOM 2961 N N . GLY A 1 385 ? -11.500 8.642 16.965 1.00 95.44 385 GLY A N 1
ATOM 2962 C CA . GLY A 1 385 ? -10.372 8.573 17.875 1.00 95.44 385 GLY A CA 1
ATOM 2963 C C . GLY A 1 385 ? -10.770 8.788 19.330 1.00 95.44 385 GLY A C 1
ATOM 2964 O O . GLY A 1 385 ? -11.749 8.204 19.810 1.00 95.44 385 GLY A O 1
ATOM 2965 N N . GLY A 1 386 ? -10.002 9.618 20.035 1.00 92.56 386 GLY A N 1
ATOM 2966 C CA . GLY A 1 386 ? -10.259 9.966 21.432 1.00 92.56 386 GLY A CA 1
ATOM 2967 C C . GLY A 1 386 ? -10.119 11.455 21.735 1.00 92.56 386 GLY A C 1
ATOM 2968 O O . GLY A 1 386 ? -9.447 12.196 21.021 1.00 92.56 386 GLY A O 1
ATOM 2969 N N . THR A 1 387 ? -10.749 11.880 22.826 1.00 90.12 387 THR A N 1
ATOM 2970 C CA . THR A 1 387 ? -10.617 13.207 23.433 1.00 90.12 387 THR A CA 1
ATOM 2971 C C . THR A 1 387 ? -10.435 13.051 24.939 1.00 90.12 387 THR A C 1
ATOM 2973 O O . THR A 1 387 ? -11.338 12.610 25.646 1.00 90.12 387 THR A O 1
ATOM 2976 N N . GLY A 1 388 ? -9.234 13.328 25.450 1.00 87.69 388 GLY A N 1
ATOM 2977 C CA . GLY A 1 388 ? -8.902 13.028 26.847 1.00 87.69 388 GLY A CA 1
ATOM 2978 C C . GLY A 1 388 ? -9.057 11.533 27.172 1.00 87.69 388 GLY A C 1
ATOM 2979 O O . GLY A 1 388 ? -8.180 10.735 26.839 1.00 87.69 388 GLY A O 1
ATOM 2980 N N . THR A 1 389 ? -10.150 11.166 27.846 1.00 89.50 389 THR A N 1
ATOM 2981 C CA . THR A 1 389 ? -10.502 9.775 28.188 1.00 89.50 389 THR A CA 1
ATOM 2982 C C . THR A 1 389 ? -11.713 9.243 27.429 1.00 89.50 389 THR A C 1
ATOM 2984 O O . THR A 1 389 ? -12.079 8.101 27.652 1.00 89.50 389 THR A O 1
ATOM 2987 N N . ASP A 1 390 ? -12.339 10.043 26.571 1.00 91.38 390 ASP A N 1
ATOM 2988 C CA . ASP A 1 390 ? -13.611 9.709 25.935 1.00 91.38 390 ASP A CA 1
ATOM 2989 C C . ASP A 1 390 ? -13.424 9.447 24.432 1.00 91.38 390 ASP A C 1
ATOM 2991 O O . ASP A 1 390 ? -12.450 9.883 23.813 1.00 91.38 390 ASP A O 1
ATOM 2995 N N . VAL A 1 391 ? -14.397 8.781 23.809 1.00 93.31 391 VAL A N 1
ATOM 2996 C CA . VAL A 1 391 ? -14.439 8.617 22.347 1.00 93.31 391 VAL A CA 1
ATOM 2997 C C . VAL A 1 391 ? -14.757 9.951 21.679 1.00 93.31 391 VAL A C 1
ATOM 2999 O O . VAL A 1 391 ? -15.619 10.683 22.165 1.00 93.31 391 VAL A O 1
ATOM 3002 N N . TYR A 1 392 ? -14.135 10.226 20.528 1.00 94.00 392 TYR A N 1
ATOM 3003 C CA . TYR A 1 392 ? -14.501 11.346 19.657 1.00 94.00 392 TYR A CA 1
ATOM 3004 C C . TYR A 1 392 ? -14.734 10.867 18.218 1.00 94.00 392 TYR A C 1
ATOM 3006 O O . TYR A 1 392 ? -13.841 10.289 17.599 1.00 94.00 392 TYR A O 1
ATOM 3014 N N . ASN A 1 393 ? -15.945 11.096 17.704 1.00 95.94 393 ASN A N 1
ATOM 3015 C CA . ASN A 1 393 ? -16.363 10.784 16.338 1.00 95.94 393 ASN A CA 1
ATOM 3016 C C . ASN A 1 393 ? -16.822 12.055 15.626 1.00 95.94 393 ASN A C 1
ATOM 3018 O O . ASN A 1 393 ? -17.566 12.859 16.194 1.00 95.94 393 ASN A O 1
ATOM 3022 N N . LEU A 1 394 ? -16.428 12.206 14.366 1.00 96.06 394 LEU A N 1
ATOM 3023 C CA . LEU A 1 394 ? -16.696 13.410 13.591 1.00 96.06 394 LEU A CA 1
ATOM 3024 C C . LEU A 1 394 ? -17.075 13.052 12.154 1.00 96.06 394 LEU A C 1
ATOM 3026 O O . LEU A 1 394 ? -16.256 12.506 11.417 1.00 96.06 394 LEU A O 1
ATOM 3030 N N . LYS A 1 395 ? -18.307 13.371 11.749 1.00 97.50 395 LYS A N 1
ATOM 3031 C CA . LYS A 1 395 ? -18.754 13.270 10.356 1.00 97.50 395 LYS A CA 1
ATOM 3032 C C . LYS A 1 395 ? -18.699 14.638 9.702 1.00 97.50 395 LYS A C 1
ATOM 3034 O O . LYS A 1 395 ? -19.192 15.632 10.238 1.00 97.50 395 LYS A O 1
ATOM 3039 N N . LEU A 1 396 ? -18.122 14.654 8.514 1.00 96.81 396 LEU A N 1
ATOM 3040 C CA . LEU A 1 396 ? -17.854 15.841 7.731 1.00 96.81 396 LEU A CA 1
ATOM 3041 C C . LEU A 1 396 ? -18.464 15.720 6.333 1.00 96.81 396 LEU A C 1
ATOM 3043 O O . LEU A 1 396 ? -18.541 14.616 5.780 1.00 96.81 396 LEU A O 1
ATOM 3047 N N . ASP A 1 397 ? -18.830 16.857 5.747 1.00 94.75 397 ASP A N 1
ATOM 3048 C CA . ASP A 1 397 ? -19.162 16.971 4.327 1.00 94.75 397 ASP A CA 1
ATOM 3049 C C . ASP A 1 397 ? -17.899 16.915 3.442 1.00 94.75 397 ASP A C 1
ATOM 3051 O O . ASP A 1 397 ? -16.767 16.912 3.930 1.00 94.75 397 ASP A O 1
ATOM 3055 N N . ALA A 1 398 ? -18.078 16.905 2.119 1.00 90.75 398 ALA A N 1
ATOM 3056 C CA . ALA A 1 398 ? -16.979 16.838 1.150 1.00 90.75 398 ALA A CA 1
ATOM 3057 C C . ALA A 1 398 ? -16.002 18.030 1.214 1.00 90.75 398 ALA A C 1
ATOM 3059 O O . ALA A 1 398 ? -14.861 17.928 0.757 1.00 90.75 398 ALA A O 1
ATOM 3060 N N . GLN A 1 399 ? -16.432 19.163 1.776 1.00 90.25 399 GLN A N 1
ATOM 3061 C CA . GLN A 1 399 ? -15.606 20.350 1.996 1.00 90.25 399 GLN A CA 1
ATOM 3062 C C . GLN A 1 399 ? -14.945 20.340 3.383 1.00 90.25 399 GLN A C 1
ATOM 3064 O O . GLN A 1 399 ? -14.259 21.302 3.733 1.00 90.25 399 GLN A O 1
ATOM 3069 N N . GLY A 1 400 ? -15.158 19.305 4.200 1.00 91.75 400 GLY A N 1
ATOM 3070 C CA . GLY A 1 400 ? -14.653 19.204 5.566 1.00 91.75 400 GLY A CA 1
ATOM 3071 C C . GLY A 1 400 ? -15.408 20.093 6.559 1.00 91.75 400 GLY A C 1
ATOM 3072 O O . GLY A 1 400 ? -14.814 20.592 7.516 1.00 91.75 400 GLY A O 1
ATOM 3073 N N . ASN A 1 401 ? -16.670 20.436 6.321 1.00 94.06 401 ASN A N 1
ATOM 3074 C CA . ASN A 1 401 ? -17.503 21.086 7.339 1.00 94.06 401 ASN A CA 1
ATOM 3075 C C . ASN A 1 401 ? -18.209 20.022 8.178 1.00 94.06 401 ASN A C 1
ATOM 3077 O O . ASN A 1 401 ? -18.502 18.943 7.681 1.00 94.06 401 ASN A O 1
ATOM 3081 N N . ILE A 1 402 ? -18.469 20.326 9.449 1.00 95.56 402 ILE A N 1
ATOM 3082 C CA . ILE A 1 402 ? -19.074 19.376 10.386 1.00 95.56 402 ILE A CA 1
ATOM 3083 C C . ILE A 1 402 ? -20.547 19.148 10.030 1.00 95.56 402 ILE A C 1
ATOM 3085 O O . ILE A 1 402 ? -21.345 20.083 10.095 1.00 95.56 402 ILE A O 1
ATOM 3089 N N . ASP A 1 403 ? -20.898 17.900 9.713 1.00 96.31 403 ASP A N 1
ATOM 3090 C CA . ASP A 1 403 ? -22.289 17.442 9.617 1.00 96.31 403 ASP A CA 1
ATOM 3091 C C . ASP A 1 403 ? -22.826 17.131 11.017 1.00 96.31 403 ASP A C 1
ATOM 3093 O O . ASP A 1 403 ? -23.876 17.625 11.434 1.00 96.31 403 ASP A O 1
ATOM 3097 N N . TRP A 1 404 ? -22.084 16.300 11.751 1.00 96.38 404 TRP A N 1
ATOM 3098 C CA . TRP A 1 404 ? -22.325 16.002 13.153 1.00 96.38 404 TRP A CA 1
ATOM 3099 C C . TRP A 1 404 ? -21.022 15.612 13.844 1.00 96.38 404 TRP A C 1
ATOM 3101 O O . TRP A 1 404 ? -20.107 15.048 13.245 1.00 96.38 404 TRP A O 1
ATOM 3111 N N . GLU A 1 405 ? -20.964 15.889 15.138 1.00 94.00 405 GLU A N 1
ATOM 3112 C CA . GLU A 1 405 ? -19.864 15.505 16.010 1.00 94.00 405 GLU A CA 1
ATOM 3113 C C . GLU A 1 405 ? -20.421 14.833 17.258 1.00 94.00 405 GLU A C 1
ATOM 3115 O O . GLU A 1 405 ? -21.556 15.088 17.679 1.00 94.00 405 GLU A O 1
ATOM 3120 N N . GLU A 1 406 ? -19.629 13.955 17.852 1.00 91.50 406 GLU A N 1
ATOM 3121 C CA . GLU A 1 406 ? -20.059 13.205 19.011 1.00 91.50 406 GLU A CA 1
ATOM 3122 C C . GLU A 1 406 ? -18.883 12.830 19.904 1.00 91.50 406 GLU A C 1
ATOM 3124 O O . GLU A 1 406 ? -17.878 12.285 19.451 1.00 91.50 406 GLU A O 1
ATOM 3129 N N . ARG A 1 407 ? -19.056 13.095 21.200 1.00 89.88 407 ARG A N 1
ATOM 3130 C CA . ARG A 1 407 ? -18.140 12.689 22.260 1.00 89.88 407 ARG A CA 1
ATOM 3131 C C . ARG A 1 407 ? -18.905 11.819 23.251 1.00 89.88 407 ARG A C 1
ATOM 3133 O O . ARG A 1 407 ? -19.906 12.282 23.807 1.00 89.88 407 ARG A O 1
ATOM 3140 N N . THR A 1 408 ? -18.462 10.585 23.476 1.00 89.94 408 THR A N 1
ATOM 3141 C CA . THR A 1 408 ? -19.093 9.690 24.459 1.00 89.94 408 THR A CA 1
ATOM 3142 C C . THR A 1 408 ? -18.085 9.217 25.485 1.00 89.94 408 THR A C 1
ATOM 3144 O O . THR A 1 408 ? -17.099 8.566 25.149 1.00 89.94 408 THR A O 1
ATOM 3147 N N . SER A 1 409 ? -18.429 9.481 26.744 1.00 90.56 409 SER A N 1
ATOM 3148 C CA . SER A 1 409 ? -17.821 8.860 27.912 1.00 90.56 409 SER A CA 1
ATOM 3149 C C . SER A 1 409 ? -18.610 7.622 28.319 1.00 90.56 409 SER A C 1
ATOM 3151 O O . SER A 1 409 ? -19.844 7.669 28.437 1.00 90.56 409 SER A O 1
ATOM 3153 N N . TYR A 1 410 ? -17.907 6.534 28.601 1.00 88.25 410 TYR A N 1
ATOM 3154 C CA . TYR A 1 410 ? -18.480 5.323 29.184 1.00 88.25 410 TYR A CA 1
ATOM 3155 C C . TYR A 1 410 ? -18.071 5.116 30.648 1.00 88.25 410 TYR A C 1
ATOM 3157 O O . TYR A 1 410 ? -18.367 4.072 31.236 1.00 88.25 410 TYR A O 1
ATOM 3165 N N . GLY A 1 411 ? -17.513 6.156 31.276 1.00 87.00 411 GLY A N 1
ATOM 3166 C CA . GLY A 1 411 ? -17.171 6.178 32.696 1.00 87.00 411 GLY A CA 1
ATOM 3167 C C . GLY A 1 411 ? -15.758 5.692 33.011 1.00 87.00 411 GLY A C 1
ATOM 3168 O O . GLY A 1 411 ? -15.490 5.391 34.177 1.00 87.00 411 GLY A O 1
ATOM 3169 N N . GLY A 1 412 ? -14.886 5.626 32.008 1.00 90.62 412 GLY A N 1
ATOM 3170 C CA . GLY A 1 412 ? -13.499 5.201 32.112 1.00 90.62 412 GLY A CA 1
ATOM 3171 C C . GLY A 1 412 ? -12.624 5.832 31.027 1.00 90.62 412 GLY A C 1
ATOM 3172 O O . GLY A 1 412 ? -12.819 6.986 30.653 1.00 90.62 412 GLY A O 1
ATOM 3173 N N . TYR A 1 413 ? -11.616 5.089 30.584 1.00 91.56 413 TYR A N 1
ATOM 3174 C CA . TYR A 1 413 ? -10.735 5.416 29.477 1.00 91.56 413 TYR A CA 1
ATOM 3175 C C . TYR A 1 413 ? -11.183 4.682 28.214 1.00 91.56 413 TYR A C 1
ATOM 3177 O O . TYR A 1 413 ? -11.156 3.449 28.145 1.00 91.56 413 TYR A O 1
ATOM 3185 N N . GLU A 1 414 ? -11.566 5.449 27.201 1.00 92.81 414 GLU A N 1
ATOM 3186 C CA . GLU A 1 414 ? -12.114 4.971 25.945 1.00 92.81 414 GLU A CA 1
ATOM 3187 C C . GLU A 1 414 ? -11.474 5.645 24.742 1.00 92.81 414 GLU A C 1
ATOM 3189 O O . GLU A 1 414 ? -11.287 6.860 24.695 1.00 92.81 414 GLU A O 1
ATOM 3194 N N . LYS A 1 415 ? -11.163 4.836 23.732 1.00 94.31 415 LYS A N 1
ATOM 3195 C CA . LYS A 1 415 ? -10.666 5.315 22.444 1.00 94.31 415 LYS A CA 1
ATOM 3196 C C . LYS A 1 415 ? -11.211 4.434 21.340 1.00 94.31 415 LYS A C 1
ATOM 3198 O O . LYS A 1 415 ? -11.147 3.209 21.451 1.00 94.31 415 LYS A O 1
ATOM 3203 N N . ASN A 1 416 ? -11.672 5.052 20.260 1.00 97.00 416 ASN A N 1
ATOM 3204 C CA . ASN A 1 416 ? -11.840 4.350 18.995 1.00 97.00 416 ASN A CA 1
ATOM 3205 C C . ASN A 1 416 ? -10.504 4.294 18.253 1.00 97.00 416 ASN A C 1
ATOM 3207 O O . ASN A 1 416 ? -9.653 5.167 18.413 1.00 97.00 416 ASN A O 1
ATOM 3211 N N . ARG A 1 417 ? -10.308 3.236 17.474 1.00 97.56 417 ARG A N 1
ATOM 3212 C CA . ARG A 1 417 ? -9.076 2.951 16.732 1.00 97.56 417 ARG A CA 1
ATOM 3213 C C . ARG A 1 417 ? -9.321 2.800 15.244 1.00 97.56 417 ARG A C 1
ATOM 3215 O O . ARG A 1 417 ? -8.446 3.184 14.481 1.00 97.56 417 ARG A O 1
ATOM 3222 N N . ASP A 1 418 ? -10.496 2.310 14.856 1.00 98.38 418 ASP A N 1
ATOM 3223 C CA . ASP A 1 418 ? -10.866 2.180 13.453 1.00 98.38 418 ASP A CA 1
ATOM 3224 C C . ASP A 1 418 ? -12.378 2.334 13.226 1.00 98.38 418 ASP A C 1
ATOM 3226 O O . ASP A 1 418 ? -13.192 2.150 14.142 1.00 98.38 418 ASP A O 1
ATOM 3230 N N . VAL A 1 419 ? -12.747 2.717 12.005 1.00 98.12 419 VAL A N 1
ATOM 3231 C CA . VAL A 1 419 ? -14.121 2.950 11.559 1.00 98.12 419 VAL A CA 1
ATOM 3232 C C . VAL A 1 419 ? -14.312 2.454 10.132 1.00 98.12 419 VAL A C 1
ATOM 3234 O O . VAL A 1 419 ? -13.459 2.641 9.269 1.00 98.12 419 VAL A O 1
ATOM 3237 N N . ILE A 1 420 ? -15.485 1.884 9.865 1.00 97.25 420 ILE A N 1
ATOM 3238 C CA . ILE A 1 420 ? -15.952 1.565 8.514 1.00 97.25 420 ILE A CA 1
ATOM 3239 C C . ILE A 1 420 ? -17.365 2.100 8.290 1.00 97.25 420 ILE A C 1
ATOM 3241 O O . ILE A 1 420 ? -18.184 2.147 9.215 1.00 97.25 420 ILE A O 1
ATOM 3245 N N . GLN A 1 421 ? -17.673 2.460 7.044 1.00 95.25 421 GLN A N 1
ATOM 3246 C CA . GLN A 1 421 ? -19.050 2.696 6.625 1.00 95.25 421 GLN A CA 1
ATOM 3247 C C . GLN A 1 421 ? -19.719 1.360 6.275 1.00 95.25 421 GLN A C 1
ATOM 3249 O O . GLN A 1 421 ? -19.159 0.524 5.567 1.00 95.25 421 GLN A O 1
ATOM 3254 N N . ASP A 1 422 ? -20.924 1.146 6.789 1.00 92.75 422 ASP A N 1
ATOM 3255 C CA . ASP A 1 422 ? -21.741 -0.024 6.485 1.00 92.75 422 ASP A CA 1
ATOM 3256 C C . ASP A 1 422 ? -22.667 0.243 5.286 1.00 92.75 422 ASP A C 1
ATOM 3258 O O . ASP A 1 422 ? -22.920 1.385 4.907 1.00 92.75 422 ASP A O 1
ATOM 3262 N N . MET A 1 423 ? -23.222 -0.816 4.691 1.00 88.81 423 MET A N 1
ATOM 3263 C CA . MET A 1 423 ? -24.052 -0.731 3.476 1.00 88.81 423 MET A CA 1
ATOM 3264 C C . MET A 1 423 ? -25.344 0.082 3.655 1.00 88.81 423 MET A C 1
ATOM 3266 O O . MET A 1 423 ? -25.948 0.504 2.673 1.00 88.81 423 MET A O 1
ATOM 3270 N N . ASP A 1 424 ? -25.792 0.288 4.895 1.00 87.94 424 ASP A N 1
ATOM 3271 C CA . ASP A 1 424 ? -26.937 1.143 5.222 1.00 87.94 424 ASP A CA 1
ATOM 3272 C C . ASP A 1 424 ? -26.566 2.633 5.351 1.00 87.94 424 ASP A C 1
ATOM 3274 O O . ASP A 1 424 ? -27.417 3.451 5.705 1.00 87.94 424 ASP A O 1
ATOM 3278 N N . GLY A 1 425 ? -25.311 2.990 5.065 1.00 92.31 425 GLY A N 1
ATOM 3279 C CA . GLY A 1 425 ? -24.760 4.335 5.205 1.00 92.31 425 GLY A CA 1
ATOM 3280 C C . GLY A 1 425 ? -24.381 4.704 6.640 1.00 92.31 425 GLY A C 1
ATOM 3281 O O . GLY A 1 425 ? -23.844 5.791 6.848 1.00 92.31 425 GLY A O 1
ATOM 3282 N N . GLY A 1 426 ? -24.654 3.831 7.618 1.00 95.88 426 GLY A N 1
ATOM 3283 C CA . GLY A 1 426 ? -24.217 3.987 9.001 1.00 95.88 426 GLY A CA 1
ATOM 3284 C C . GLY A 1 426 ? -22.737 3.662 9.194 1.00 95.88 426 GLY A C 1
ATOM 3285 O O . GLY A 1 426 ? -22.040 3.262 8.265 1.00 95.88 426 GLY A O 1
ATOM 3286 N N . PHE A 1 427 ? -22.261 3.803 10.426 1.00 98.19 427 PHE A N 1
ATOM 3287 C CA . PHE A 1 427 ? -20.843 3.688 10.767 1.00 98.19 427 PHE A CA 1
ATOM 3288 C C . PHE A 1 427 ? -20.642 2.685 11.888 1.00 98.19 427 PHE A C 1
ATOM 3290 O O . PHE A 1 427 ? -21.385 2.711 12.873 1.00 98.19 427 PHE A O 1
ATOM 3297 N N . VAL A 1 428 ? -19.651 1.807 11.743 1.00 98.31 428 VAL A N 1
ATOM 3298 C CA . VAL A 1 428 ? -19.258 0.850 12.782 1.00 98.31 428 VAL A CA 1
ATOM 3299 C C . VAL A 1 428 ? -17.846 1.182 13.230 1.00 98.31 428 VAL A C 1
ATOM 3301 O O . VAL A 1 428 ? -16.941 1.276 12.407 1.00 98.31 428 VAL A O 1
ATOM 3304 N N . PHE A 1 429 ? -17.681 1.347 14.536 1.00 98.25 429 PHE A N 1
ATOM 3305 C CA . PHE A 1 429 ? -16.431 1.732 15.175 1.00 98.25 429 PHE A CA 1
ATOM 3306 C C . PHE A 1 429 ? -15.910 0.582 16.026 1.00 98.25 429 PHE A C 1
ATOM 3308 O O . PHE A 1 429 ? -16.702 -0.119 16.668 1.00 98.25 429 PHE A O 1
ATOM 3315 N N . VAL A 1 430 ? -14.590 0.435 16.073 1.00 98.25 430 VAL A N 1
ATOM 3316 C CA . VAL A 1 430 ? -13.891 -0.468 16.990 1.00 98.25 430 VAL A CA 1
ATOM 3317 C C . VAL A 1 430 ? -12.858 0.303 17.803 1.00 98.25 430 VAL A C 1
ATOM 3319 O O . VAL A 1 430 ? -12.236 1.247 17.317 1.00 98.25 430 VAL A O 1
ATOM 3322 N N . GLY A 1 431 ? -12.668 -0.111 19.047 1.00 97.50 431 GLY A N 1
ATOM 3323 C CA . GLY A 1 431 ? -11.729 0.483 19.978 1.00 97.50 431 GLY A CA 1
ATOM 3324 C C . GLY A 1 431 ? -11.689 -0.294 21.281 1.00 97.50 431 GLY A C 1
ATOM 3325 O O . GLY A 1 431 ? -11.827 -1.520 21.292 1.00 97.50 431 GLY A O 1
ATOM 3326 N N . TYR A 1 432 ? -11.546 0.414 22.394 1.00 96.12 432 TYR A N 1
ATOM 3327 C CA . TYR A 1 432 ? -11.551 -0.187 23.725 1.00 96.12 432 TYR A CA 1
ATOM 3328 C C . TYR A 1 432 ? -12.126 0.739 24.795 1.00 96.12 432 TYR A C 1
ATOM 3330 O O . TYR A 1 432 ? -12.201 1.953 24.604 1.00 96.12 432 TYR A O 1
ATOM 3338 N N . THR A 1 433 ? -12.537 0.146 25.915 1.00 95.44 433 THR A N 1
ATOM 3339 C CA . THR A 1 433 ? -13.095 0.834 27.088 1.00 95.44 433 THR A CA 1
ATOM 3340 C C . THR A 1 433 ? -12.755 0.087 28.372 1.00 95.44 433 THR A C 1
ATOM 3342 O O . THR A 1 433 ? -12.874 -1.132 28.399 1.00 95.44 433 THR A O 1
ATOM 3345 N N . ASP A 1 434 ? -12.375 0.793 29.440 1.00 93.38 434 ASP A N 1
ATOM 3346 C CA . ASP A 1 434 ? -12.310 0.223 30.802 1.00 93.38 434 ASP A CA 1
ATOM 3347 C C . ASP A 1 434 ? -13.494 0.659 31.699 1.00 93.38 434 ASP A C 1
ATOM 3349 O O . ASP A 1 434 ? -13.638 0.204 32.839 1.00 93.38 434 ASP A O 1
ATOM 3353 N N . GLY A 1 435 ? -14.387 1.509 31.176 1.00 88.50 435 GLY A N 1
ATOM 3354 C CA . GLY A 1 435 ? -15.544 2.037 31.901 1.00 88.50 435 GLY A CA 1
ATOM 3355 C C . GLY A 1 435 ? -16.660 1.008 32.109 1.00 88.50 435 GLY A C 1
ATOM 3356 O O . GLY A 1 435 ? -17.421 1.074 33.085 1.00 88.50 435 GLY A O 1
ATOM 3357 N N . PHE A 1 436 ? -16.774 0.014 31.222 1.00 87.69 436 PHE A N 1
ATOM 3358 C CA . PHE A 1 436 ? -17.741 -1.075 31.352 1.00 87.69 436 PHE A CA 1
ATOM 3359 C C . PHE A 1 436 ? -17.329 -2.324 30.569 1.00 87.69 436 PHE A C 1
ATOM 3361 O O . PHE A 1 436 ? -16.763 -2.245 29.493 1.00 87.69 436 PHE A O 1
ATOM 3368 N N . GLY A 1 437 ? -17.753 -3.483 31.072 1.00 84.31 437 GLY A N 1
ATOM 3369 C CA . GLY A 1 437 ? -17.477 -4.767 30.434 1.00 84.31 437 GLY A CA 1
ATOM 3370 C C . GLY A 1 437 ? -17.160 -5.832 31.475 1.00 84.31 437 GLY A C 1
ATOM 3371 O O . GLY A 1 437 ? -17.845 -5.870 32.511 1.00 84.31 437 GLY A O 1
ATOM 3372 N N . LEU A 1 438 ? -16.223 -6.727 31.205 1.00 79.31 438 LEU A N 1
ATOM 3373 C CA . LEU A 1 438 ? -15.754 -7.747 32.135 1.00 79.31 438 LEU A CA 1
ATOM 3374 C C . LEU A 1 438 ? -14.274 -7.481 32.421 1.00 79.31 438 LEU A C 1
ATOM 3376 O O . LEU A 1 438 ? -13.472 -7.500 31.521 1.00 79.31 438 LEU A O 1
ATOM 3380 N N . GLY A 1 439 ? -13.877 -7.314 33.682 1.00 82.56 439 GLY A N 1
ATOM 3381 C CA . GLY A 1 439 ? -12.447 -7.190 33.989 1.00 82.56 439 GLY A CA 1
ATOM 3382 C C . GLY A 1 439 ? -11.849 -5.827 33.634 1.00 82.56 439 GLY A C 1
ATOM 3383 O O . GLY A 1 439 ? -12.304 -4.832 34.197 1.00 82.56 439 GLY A O 1
ATOM 3384 N N . GLY A 1 440 ? -10.762 -5.833 32.854 1.00 89.94 440 GLY A N 1
ATOM 3385 C CA . GLY A 1 440 ? -9.973 -4.654 32.490 1.00 89.94 440 GLY A CA 1
ATOM 3386 C C . GLY A 1 440 ? -10.562 -3.901 31.297 1.00 89.94 440 GLY A C 1
ATOM 3387 O O . GLY A 1 440 ? -11.767 -3.678 31.250 1.00 89.94 440 GLY A O 1
ATOM 3388 N N . SER A 1 441 ? -9.713 -3.484 30.355 1.00 94.25 441 SER A N 1
ATOM 3389 C CA . SER A 1 441 ? -10.188 -2.911 29.089 1.00 94.25 441 SER A CA 1
ATOM 3390 C C . SER A 1 441 ? -10.883 -3.989 28.255 1.00 94.25 441 SER A C 1
ATOM 3392 O O . SER A 1 441 ? -10.326 -5.062 28.080 1.00 94.25 441 SER A O 1
ATOM 3394 N N . ASP A 1 442 ? -12.043 -3.713 27.680 1.00 94.38 442 ASP A N 1
ATOM 3395 C CA . ASP A 1 442 ? -12.727 -4.590 26.727 1.00 94.38 442 ASP A CA 1
ATOM 3396 C C . ASP A 1 442 ? -12.736 -3.955 25.331 1.00 94.38 442 ASP A C 1
ATOM 3398 O O . ASP A 1 442 ? -12.691 -2.727 25.207 1.00 94.38 442 ASP A O 1
ATOM 3402 N N . ASN A 1 443 ? -12.898 -4.757 24.268 1.00 95.06 443 ASN A N 1
ATOM 3403 C CA . ASN A 1 443 ? -13.138 -4.193 22.938 1.00 95.06 443 ASN A CA 1
ATOM 3404 C C . ASN A 1 443 ? -14.443 -3.392 22.948 1.00 95.06 443 ASN A C 1
ATOM 3406 O O . ASN A 1 443 ? -15.506 -3.948 23.238 1.00 95.06 443 ASN A O 1
ATOM 3410 N N . LEU A 1 444 ? -14.391 -2.125 22.553 1.00 96.31 444 LEU A N 1
ATOM 3411 C CA . LEU A 1 444 ? -15.571 -1.296 22.348 1.00 96.31 444 LEU A CA 1
ATOM 3412 C C . LEU A 1 444 ? -15.976 -1.388 20.878 1.00 96.31 444 LEU A C 1
ATOM 3414 O O . LEU A 1 444 ? -15.229 -0.952 20.009 1.00 96.31 444 LEU A O 1
ATOM 3418 N N . VAL A 1 445 ? -17.156 -1.943 20.594 1.00 96.94 445 VAL A N 1
ATOM 3419 C CA . VAL A 1 445 ? -17.704 -2.002 19.231 1.00 96.94 445 VAL A CA 1
ATOM 3420 C C . VAL A 1 445 ? -19.057 -1.317 19.211 1.00 96.94 445 VAL A C 1
ATOM 3422 O O . VAL A 1 445 ? -19.981 -1.742 19.910 1.00 96.94 445 VAL A O 1
ATOM 3425 N N . THR A 1 446 ? -19.197 -0.261 18.416 1.00 96.50 446 THR A N 1
ATOM 3426 C CA . THR A 1 446 ? -20.429 0.540 18.357 1.00 96.50 446 THR A CA 1
ATOM 3427 C C . THR A 1 446 ? -20.879 0.756 16.922 1.00 96.50 446 THR A C 1
ATOM 3429 O O . THR A 1 446 ? -20.057 0.812 16.014 1.00 96.50 446 THR A O 1
ATOM 3432 N N . LYS A 1 447 ? -22.193 0.873 16.712 1.00 96.69 447 LYS A N 1
ATOM 3433 C CA . LYS A 1 447 ? -22.785 1.252 15.429 1.00 96.69 447 LYS A CA 1
ATOM 3434 C C . LYS A 1 447 ? -23.683 2.464 15.579 1.00 96.69 447 LYS A C 1
ATOM 3436 O O . LYS A 1 447 ? -24.542 2.511 16.469 1.00 96.69 447 LYS A O 1
ATOM 3441 N N . ARG A 1 448 ? -23.532 3.392 14.641 1.00 95.81 448 ARG A N 1
ATOM 3442 C CA . ARG A 1 448 ? -24.376 4.573 14.465 1.00 95.81 448 ARG A CA 1
ATOM 3443 C C . ARG A 1 448 ? -25.045 4.562 13.099 1.00 95.81 448 ARG A C 1
ATOM 3445 O O . ARG A 1 448 ? -24.549 3.932 12.167 1.00 95.81 448 ARG A O 1
ATOM 3452 N N . ASP A 1 449 ? -26.184 5.234 12.990 1.00 95.88 449 ASP A N 1
ATOM 3453 C CA . ASP A 1 449 ? -26.796 5.510 11.692 1.00 95.88 449 ASP A CA 1
ATOM 3454 C C . ASP A 1 449 ? -26.064 6.659 10.974 1.00 95.88 449 ASP A C 1
ATOM 3456 O O . ASP A 1 449 ? -25.161 7.288 11.531 1.00 95.88 449 ASP A O 1
ATOM 3460 N N . ALA A 1 450 ? -26.452 6.943 9.729 1.00 94.75 450 ALA A N 1
ATOM 3461 C CA . ALA A 1 450 ? -25.840 8.004 8.926 1.00 94.75 450 ALA A CA 1
ATOM 3462 C C . ALA A 1 450 ? -25.959 9.407 9.566 1.00 94.75 450 ALA A C 1
ATOM 3464 O O . ALA A 1 450 ? -25.167 10.298 9.269 1.00 94.75 450 ALA A O 1
ATOM 3465 N N . SER A 1 451 ? -26.936 9.608 10.458 1.00 94.69 451 SER A N 1
ATOM 3466 C CA . SER A 1 451 ? -27.168 10.861 11.189 1.00 94.69 451 SER A CA 1
ATOM 3467 C C . SER A 1 451 ? -26.469 10.907 12.554 1.00 94.69 451 SER A C 1
ATOM 3469 O O . SER A 1 451 ? -26.703 11.840 13.319 1.00 94.69 451 SER A O 1
ATOM 3471 N N . GLY A 1 452 ? -25.645 9.907 12.885 1.00 93.75 452 GLY A N 1
ATOM 3472 C CA . GLY A 1 452 ? -24.887 9.847 14.135 1.00 93.75 452 GLY A CA 1
ATOM 3473 C C . GLY A 1 452 ? -25.666 9.291 15.331 1.00 93.75 452 GLY A C 1
ATOM 3474 O O . GLY A 1 452 ? -25.126 9.237 16.441 1.00 93.75 452 GLY A O 1
ATOM 3475 N N . ASN A 1 453 ? -26.910 8.827 15.156 1.00 93.19 453 ASN A N 1
ATOM 3476 C CA . ASN A 1 453 ? -27.675 8.252 16.264 1.00 93.19 453 ASN A CA 1
ATOM 3477 C C . ASN A 1 453 ? -27.172 6.848 16.608 1.00 93.19 453 ASN A C 1
ATOM 3479 O O . ASN A 1 453 ? -26.887 6.037 15.729 1.00 93.19 453 ASN A O 1
ATOM 3483 N N . ASN A 1 454 ? -27.140 6.530 17.903 1.00 91.81 454 ASN A N 1
ATOM 3484 C CA . ASN A 1 454 ? -26.784 5.199 18.394 1.00 91.81 454 ASN A CA 1
ATOM 3485 C C . ASN A 1 454 ? -27.765 4.125 17.893 1.00 91.81 454 ASN A C 1
ATOM 3487 O O . ASN A 1 454 ? -28.964 4.207 18.164 1.00 91.81 454 ASN A O 1
ATOM 3491 N N . VAL A 1 455 ? -27.244 3.074 17.253 1.00 94.75 455 VAL A N 1
ATOM 3492 C CA . VAL A 1 455 ? -28.018 1.893 16.828 1.00 94.75 455 VAL A CA 1
ATOM 3493 C C . VAL A 1 455 ? -27.797 0.743 17.811 1.00 94.75 455 VAL A C 1
ATOM 3495 O O . VAL A 1 455 ? -28.746 0.223 18.405 1.00 94.75 455 VAL A O 1
ATOM 3498 N N . TRP A 1 456 ? -26.539 0.353 18.021 1.00 94.69 456 TRP A N 1
ATOM 3499 C CA . TRP A 1 456 ? -26.142 -0.656 19.004 1.00 94.69 456 TRP A CA 1
ATOM 3500 C C . TRP A 1 456 ? -24.697 -0.445 19.463 1.00 94.69 456 TRP A C 1
ATOM 3502 O O . TRP A 1 456 ? -23.934 0.282 18.838 1.00 94.69 456 TRP A O 1
ATOM 3512 N N . GLY A 1 457 ? -24.309 -1.095 20.560 1.00 93.56 457 GLY A N 1
ATOM 3513 C CA . GLY A 1 457 ? -22.913 -1.155 20.976 1.00 93.56 457 GLY A CA 1
ATOM 3514 C C . GLY A 1 457 ? -22.674 -2.139 22.111 1.00 93.56 457 GLY A C 1
ATOM 3515 O O . GLY A 1 457 ? -23.591 -2.466 22.881 1.00 93.56 457 GLY A O 1
ATOM 3516 N N . TYR A 1 458 ? -21.439 -2.621 22.185 1.00 93.62 458 TYR A N 1
ATOM 3517 C CA . TYR A 1 458 ? -21.008 -3.694 23.068 1.00 93.62 458 TYR A CA 1
ATOM 3518 C C . TYR A 1 458 ? -19.588 -3.448 23.577 1.00 93.62 458 TYR A C 1
ATOM 3520 O O . TYR A 1 458 ? -18.733 -2.996 22.821 1.00 93.62 458 TYR A O 1
ATOM 3528 N N . ALA A 1 459 ? -19.353 -3.829 24.831 1.00 93.94 459 ALA A N 1
ATOM 3529 C CA . ALA A 1 459 ? -18.035 -4.226 25.309 1.00 93.94 459 ALA A CA 1
ATOM 3530 C C . ALA A 1 459 ? -17.896 -5.739 25.086 1.00 93.94 459 ALA A C 1
ATOM 3532 O O . ALA A 1 459 ? -18.789 -6.505 25.483 1.00 93.94 459 ALA A O 1
ATOM 3533 N N . ILE A 1 460 ? -16.834 -6.160 24.402 1.00 92.38 460 ILE A N 1
ATOM 3534 C CA . ILE A 1 460 ? -16.576 -7.554 24.031 1.00 92.38 460 ILE A CA 1
ATOM 3535 C C . ILE A 1 460 ? -15.205 -7.968 24.564 1.00 92.38 460 ILE A C 1
ATOM 3537 O O . ILE A 1 460 ? -14.176 -7.539 24.043 1.00 92.38 460 ILE A O 1
ATOM 3541 N N . GLY A 1 461 ? -15.204 -8.868 25.542 1.00 89.88 461 GLY A N 1
ATOM 3542 C CA . GLY A 1 461 ? -13.971 -9.342 26.156 1.00 89.88 461 GLY A CA 1
ATOM 3543 C C . GLY A 1 461 ? -14.187 -10.384 27.250 1.00 89.88 461 GLY A C 1
ATOM 3544 O O . GLY A 1 461 ? -15.219 -11.074 27.306 1.00 89.88 461 GLY A O 1
ATOM 3545 N N . ASN A 1 462 ? -13.149 -10.564 28.056 1.00 87.62 462 ASN A N 1
ATOM 3546 C CA . ASN A 1 462 ? -13.002 -11.512 29.158 1.00 87.62 462 ASN A CA 1
ATOM 3547 C C . ASN A 1 462 ? -12.348 -10.789 30.347 1.00 87.62 462 ASN A C 1
ATOM 3549 O O . ASN A 1 462 ? -12.349 -9.585 30.402 1.00 87.62 462 ASN A O 1
ATOM 3553 N N . THR A 1 463 ? -11.844 -11.478 31.372 1.00 88.00 463 THR A N 1
ATOM 3554 C CA . THR A 1 463 ? -11.402 -10.799 32.611 1.00 88.00 463 THR A CA 1
ATOM 3555 C C . THR A 1 463 ? -10.110 -9.977 32.501 1.00 88.00 463 THR A C 1
ATOM 3557 O O . THR A 1 463 ? -9.740 -9.335 33.484 1.00 88.00 463 THR A O 1
ATOM 3560 N N . GLY A 1 464 ? -9.386 -10.076 31.388 1.00 90.38 464 GLY A N 1
ATOM 3561 C CA . GLY A 1 464 ? -8.153 -9.342 31.113 1.00 90.38 464 GLY A CA 1
ATOM 3562 C C . GLY A 1 464 ? -8.408 -8.015 30.398 1.00 90.38 464 GLY A C 1
ATOM 3563 O O . GLY A 1 464 ? -9.449 -7.398 30.583 1.00 90.38 464 GLY A O 1
ATOM 3564 N N . ASN A 1 465 ? -7.411 -7.574 29.636 1.00 93.44 465 ASN A N 1
ATOM 3565 C CA . ASN A 1 465 ? -7.461 -6.418 28.755 1.00 93.44 465 ASN A CA 1
ATOM 3566 C C . ASN A 1 465 ? -7.555 -6.894 27.303 1.00 93.44 465 ASN A C 1
ATOM 3568 O O . ASN A 1 465 ? -6.719 -7.686 26.865 1.00 93.44 465 ASN A O 1
ATOM 3572 N N . GLU A 1 466 ? -8.498 -6.340 26.555 1.00 94.00 466 GLU A N 1
ATOM 3573 C CA . GLU A 1 466 ? -8.725 -6.484 25.127 1.00 94.00 466 GLU A CA 1
ATOM 3574 C C . GLU A 1 466 ? -8.688 -5.107 24.456 1.00 94.00 466 GLU A C 1
ATOM 3576 O O . GLU A 1 466 ? -9.412 -4.190 24.842 1.00 94.00 466 GLU A O 1
ATOM 3581 N N . TYR A 1 467 ? -7.859 -4.979 23.423 1.00 96.38 467 TYR A N 1
ATOM 3582 C CA . TYR A 1 467 ? -7.735 -3.764 22.625 1.00 96.38 467 TYR A CA 1
ATOM 3583 C C . TYR A 1 467 ? -8.079 -4.064 21.173 1.00 96.38 467 TYR A C 1
ATOM 3585 O O . TYR A 1 467 ? -7.354 -4.821 20.529 1.00 96.38 467 TYR A O 1
ATOM 3593 N N . GLY A 1 468 ? -9.150 -3.459 20.661 1.00 97.44 468 GLY A N 1
ATOM 3594 C CA . GLY A 1 468 ? -9.532 -3.558 19.256 1.00 97.44 468 GLY A CA 1
ATOM 3595 C C . GLY A 1 468 ? -8.817 -2.490 18.438 1.00 97.44 468 GLY A C 1
ATOM 3596 O O . GLY A 1 468 ? -8.861 -1.314 18.804 1.00 97.44 468 GLY A O 1
ATOM 3597 N N . TYR A 1 469 ? -8.153 -2.895 17.353 1.00 98.19 469 TYR A N 1
ATOM 3598 C CA . TYR A 1 469 ? -7.348 -1.994 16.523 1.00 98.19 469 TYR A CA 1
ATOM 3599 C C . TYR A 1 469 ? -7.850 -1.852 15.089 1.00 98.19 469 TYR A C 1
ATOM 3601 O O . TYR A 1 469 ? -7.836 -0.732 14.599 1.00 98.19 469 TYR A O 1
ATOM 3609 N N . GLY A 1 470 ? -8.323 -2.930 14.457 1.00 98.25 470 GLY A N 1
ATOM 3610 C CA . GLY A 1 470 ? -8.820 -2.902 13.076 1.00 98.25 470 GLY A CA 1
ATOM 3611 C C . GLY A 1 470 ? -10.171 -3.596 12.938 1.00 98.25 470 GLY A C 1
ATOM 3612 O O . GLY A 1 470 ? -10.453 -4.560 13.665 1.00 98.25 470 GLY A O 1
ATOM 3613 N N . ILE A 1 471 ? -11.011 -3.112 12.021 1.00 98.38 471 ILE A N 1
ATOM 3614 C CA . ILE A 1 471 ? -12.320 -3.696 11.703 1.00 98.38 471 ILE A CA 1
ATOM 3615 C C . ILE A 1 471 ? -12.560 -3.747 10.196 1.00 98.38 471 ILE A C 1
ATOM 3617 O O . ILE A 1 471 ? -12.322 -2.793 9.469 1.00 98.38 471 ILE A O 1
ATOM 3621 N N . ILE A 1 472 ? -13.145 -4.849 9.729 1.00 97.31 472 ILE A N 1
ATOM 3622 C CA . ILE A 1 472 ? -13.619 -4.979 8.349 1.00 97.31 472 ILE A CA 1
ATOM 3623 C C . ILE A 1 472 ? -15.050 -5.483 8.281 1.00 97.31 472 ILE A C 1
ATOM 3625 O O . ILE A 1 472 ? -15.520 -6.258 9.127 1.00 97.31 472 ILE A O 1
ATOM 3629 N N . LYS A 1 473 ? -15.742 -5.067 7.218 1.00 94.69 473 LYS A N 1
ATOM 3630 C CA . LYS A 1 473 ? -17.012 -5.661 6.822 1.00 94.69 473 LYS A CA 1
ATOM 3631 C C . LYS A 1 473 ? -16.754 -7.033 6.220 1.00 94.69 473 LYS A C 1
ATOM 3633 O O . LYS A 1 473 ? -15.862 -7.206 5.397 1.00 94.69 473 LYS A O 1
ATOM 3638 N N . ASP A 1 474 ? -17.563 -8.001 6.617 1.00 92.19 474 ASP A N 1
ATOM 3639 C CA . ASP A 1 474 ? -17.464 -9.354 6.100 1.00 92.19 474 ASP A CA 1
ATOM 3640 C C . ASP A 1 474 ? -18.508 -9.631 5.004 1.00 92.19 474 ASP A C 1
ATOM 3642 O O . ASP A 1 474 ? -19.580 -9.023 4.970 1.00 92.19 474 ASP A O 1
ATOM 3646 N N . THR A 1 475 ? -18.223 -10.598 4.132 1.00 87.88 475 THR A N 1
ATOM 3647 C CA . THR A 1 475 ? -19.052 -10.990 2.978 1.00 87.88 475 THR A CA 1
ATOM 3648 C C . THR A 1 475 ? -20.422 -11.556 3.358 1.00 87.88 475 THR A C 1
ATOM 3650 O O . THR A 1 475 ? -21.323 -11.603 2.526 1.00 87.88 475 THR A O 1
ATOM 3653 N N . ASP A 1 476 ? -20.608 -11.960 4.617 1.00 86.12 476 ASP A N 1
ATOM 3654 C CA . ASP A 1 476 ? -21.892 -12.415 5.167 1.00 86.12 476 ASP A CA 1
ATOM 3655 C C . ASP A 1 476 ? -22.735 -11.278 5.777 1.00 86.12 476 ASP A C 1
ATOM 3657 O O . ASP A 1 476 ? -23.787 -11.526 6.369 1.00 86.12 476 ASP A O 1
ATOM 3661 N N . GLY A 1 477 ? -22.275 -10.030 5.660 1.00 89.44 477 GLY A N 1
ATOM 3662 C CA . GLY A 1 477 ? -22.922 -8.864 6.253 1.00 89.44 477 GLY A CA 1
ATOM 3663 C C . GLY A 1 477 ? -22.605 -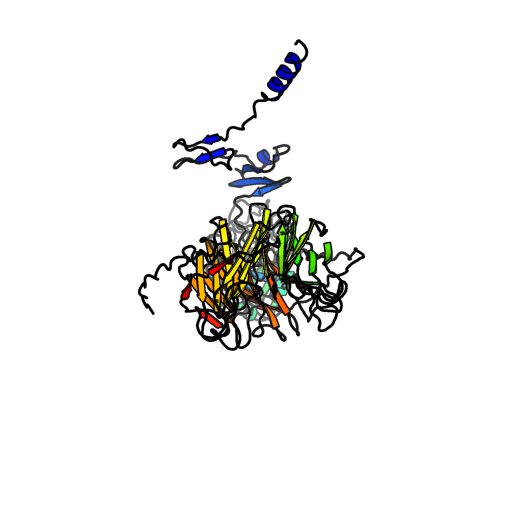8.652 7.737 1.00 89.44 477 GLY A C 1
ATOM 3664 O O . GLY A 1 477 ? -23.105 -7.686 8.314 1.00 89.44 477 GLY A O 1
ATOM 3665 N N . GLY A 1 478 ? -21.787 -9.502 8.363 1.00 94.88 478 GLY A N 1
ATOM 3666 C CA . GLY A 1 478 ? -21.209 -9.275 9.688 1.00 94.88 478 GLY A CA 1
ATOM 3667 C C . GLY A 1 478 ? -19.913 -8.465 9.640 1.00 94.88 478 GLY A C 1
ATOM 3668 O O . GLY A 1 478 ? -19.656 -7.735 8.680 1.00 94.88 478 GLY A O 1
ATOM 3669 N N . TYR A 1 479 ? -19.090 -8.612 10.681 1.00 97.19 479 TYR A N 1
ATOM 3670 C CA . TYR A 1 479 ? -17.815 -7.897 10.820 1.00 97.19 479 TYR A CA 1
ATOM 3671 C C . TYR A 1 479 ? -16.722 -8.821 11.350 1.00 97.19 479 TYR A C 1
ATOM 3673 O O . TYR A 1 479 ? -17.026 -9.807 12.023 1.00 97.19 479 TYR A O 1
ATOM 3681 N N . ALA A 1 480 ? -15.462 -8.494 11.092 1.00 97.06 480 ALA A N 1
ATOM 3682 C CA . ALA A 1 480 ? -14.317 -9.108 11.755 1.00 97.06 480 ALA A CA 1
ATOM 3683 C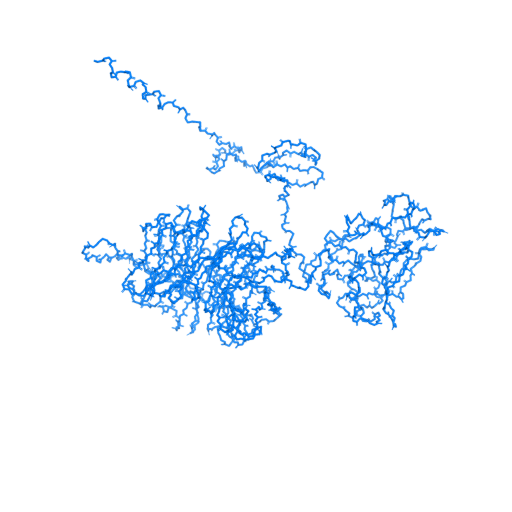 C . ALA A 1 480 ? -13.430 -8.015 12.352 1.00 97.06 480 ALA A C 1
ATOM 3685 O O . ALA A 1 480 ? -13.252 -6.970 11.730 1.00 97.06 480 ALA A O 1
ATOM 3686 N N . ILE A 1 481 ? -12.902 -8.258 13.550 1.00 97.50 481 ILE A N 1
ATOM 3687 C CA . ILE A 1 481 ? -11.999 -7.338 14.245 1.00 97.50 481 ILE A CA 1
ATOM 3688 C C . ILE A 1 481 ? -10.687 -8.034 14.595 1.00 97.50 481 ILE A C 1
ATOM 3690 O O . ILE A 1 481 ? -10.673 -9.237 14.892 1.00 97.50 481 ILE A O 1
ATOM 3694 N N . CYS A 1 482 ? -9.601 -7.269 14.599 1.00 97.31 482 CYS A N 1
ATOM 3695 C CA . CYS A 1 482 ? -8.312 -7.693 15.132 1.00 97.31 482 CYS A CA 1
ATOM 3696 C C . CYS A 1 482 ? -7.833 -6.768 16.252 1.00 97.31 482 CYS A C 1
ATOM 3698 O O . CYS A 1 482 ? -8.283 -5.627 16.384 1.00 97.31 482 CYS A O 1
ATOM 3700 N N . GLY A 1 483 ? -6.914 -7.274 17.068 1.00 97.12 483 GLY A N 1
ATOM 3701 C CA . GLY A 1 483 ? -6.477 -6.562 18.253 1.00 97.12 483 GLY A CA 1
ATOM 3702 C C . GLY A 1 483 ? -5.390 -7.272 19.045 1.00 97.12 483 GLY A C 1
ATOM 3703 O O . GLY A 1 483 ? -4.650 -8.109 18.521 1.00 97.12 483 GLY A O 1
ATOM 3704 N N . ALA A 1 484 ? -5.354 -6.985 20.342 1.00 95.69 484 ALA A N 1
ATOM 3705 C CA . ALA A 1 484 ? -4.509 -7.674 21.311 1.00 95.69 484 ALA A CA 1
ATOM 3706 C C . ALA A 1 484 ? -5.286 -8.032 22.583 1.00 95.69 484 ALA A C 1
ATOM 3708 O O . ALA A 1 484 ? -6.235 -7.339 22.953 1.00 95.69 484 ALA A O 1
ATOM 3709 N N . SER A 1 485 ? -4.900 -9.113 23.264 1.00 93.94 485 SER A N 1
ATOM 3710 C CA . SER A 1 485 ? -5.527 -9.517 24.527 1.00 93.94 485 SER A CA 1
ATOM 3711 C C . SER A 1 485 ? -4.609 -10.308 25.438 1.00 93.94 485 SER A C 1
ATOM 3713 O O . SER A 1 485 ? -3.901 -11.184 24.967 1.00 93.94 485 SER A O 1
ATOM 3715 N N . ASN A 1 486 ? -4.695 -10.081 26.748 1.00 91.62 486 ASN A N 1
ATOM 3716 C CA . ASN A 1 486 ? -3.995 -10.893 27.753 1.00 91.62 486 ASN A CA 1
ATOM 3717 C C . ASN A 1 486 ? -4.934 -11.839 28.537 1.00 91.62 486 ASN A C 1
ATOM 3719 O O . ASN A 1 486 ? -4.560 -12.376 29.580 1.00 91.62 486 ASN A O 1
ATOM 3723 N N . SER A 1 487 ? -6.171 -12.046 28.067 1.00 83.62 487 SER A N 1
ATOM 3724 C CA . SER A 1 487 ? -7.176 -12.833 28.798 1.00 83.62 487 SER A CA 1
ATOM 3725 C C . SER A 1 487 ? -6.977 -14.349 28.732 1.00 83.62 487 SER A C 1
ATOM 3727 O O . SER A 1 487 ? -7.459 -15.056 29.621 1.00 83.62 487 SER A O 1
ATOM 3729 N N . SER A 1 488 ? -6.355 -14.886 27.674 1.00 70.38 488 SER A N 1
ATOM 3730 C CA . SER A 1 488 ? -6.425 -16.342 27.422 1.00 70.38 488 SER A CA 1
ATOM 3731 C C . SER A 1 488 ? -5.261 -16.984 26.664 1.00 70.38 488 SER A C 1
ATOM 3733 O O . SER A 1 488 ? -5.273 -18.215 26.498 1.00 70.38 488 SER A O 1
ATOM 3735 N N . GLY A 1 489 ? -4.279 -16.220 26.187 1.00 65.38 489 GLY A N 1
ATOM 3736 C CA . GLY A 1 489 ? -3.084 -16.810 25.591 1.00 65.38 489 GLY A CA 1
ATOM 3737 C C . GLY A 1 489 ? -1.990 -17.075 26.623 1.00 65.38 489 GLY A C 1
ATOM 3738 O O . GLY A 1 489 ? -2.283 -17.340 27.795 1.00 65.38 489 GLY A O 1
ATOM 3739 N N . VAL A 1 490 ? -0.750 -17.215 26.170 1.00 66.69 490 VAL A N 1
ATOM 3740 C CA . VAL A 1 490 ? 0.343 -17.740 27.000 1.00 66.69 490 VAL A CA 1
ATOM 3741 C C . VAL A 1 490 ? 1.275 -16.595 27.364 1.00 66.69 490 VAL A C 1
ATOM 3743 O O . VAL A 1 490 ? 2.181 -16.311 26.622 1.00 66.69 490 VAL A O 1
ATOM 3746 N N . GLY A 1 491 ? 1.147 -15.985 28.541 1.00 77.44 491 GLY A N 1
ATOM 3747 C CA . GLY A 1 491 ? 2.086 -14.932 28.952 1.00 77.44 491 GLY A CA 1
ATOM 3748 C C . GLY A 1 491 ? 1.529 -13.527 28.743 1.00 77.44 491 GLY A C 1
ATOM 3749 O O . GLY A 1 491 ? 0.668 -13.128 29.525 1.00 77.44 491 GLY A O 1
ATOM 3750 N N . GLY A 1 492 ? 2.091 -12.770 27.795 1.00 88.31 492 GLY A N 1
ATOM 3751 C CA . GLY A 1 492 ? 1.798 -11.353 27.555 1.00 88.31 492 GLY A CA 1
ATOM 3752 C C . GLY A 1 492 ? 0.459 -11.074 26.860 1.00 88.31 492 GLY A C 1
ATOM 3753 O O . GLY A 1 492 ? -0.540 -11.754 27.086 1.00 88.31 492 GLY A O 1
ATOM 3754 N N . TYR A 1 493 ? 0.420 -10.008 26.061 1.00 94.12 493 TYR A N 1
ATOM 3755 C CA . TYR A 1 493 ? -0.666 -9.782 25.105 1.00 94.12 493 TYR A CA 1
ATOM 3756 C C . TYR A 1 493 ? -0.516 -10.731 23.915 1.00 94.12 493 TYR A C 1
ATOM 3758 O O . TYR A 1 493 ? 0.576 -10.888 23.407 1.00 94.12 493 TYR A O 1
ATOM 3766 N N . ASP A 1 494 ? -1.600 -11.311 23.424 1.00 93.12 494 ASP A N 1
ATOM 3767 C CA . ASP A 1 494 ? -1.620 -12.132 22.216 1.00 93.12 494 ASP A CA 1
ATOM 3768 C C . ASP A 1 494 ? -2.452 -11.456 21.122 1.00 93.12 494 ASP A C 1
ATOM 3770 O O . ASP A 1 494 ? -3.451 -10.785 21.417 1.00 93.12 494 ASP A O 1
ATOM 3774 N N . LEU A 1 495 ? -2.122 -11.721 19.853 1.00 93.62 495 LEU A N 1
ATOM 3775 C CA . LEU A 1 495 ? -2.899 -11.246 18.712 1.00 93.62 495 LEU A CA 1
ATOM 3776 C C . LEU A 1 495 ? -4.319 -11.797 18.815 1.00 93.62 495 LEU A C 1
ATOM 3778 O O . LEU A 1 495 ? -4.544 -13.008 18.860 1.00 93.62 495 LEU A O 1
ATOM 3782 N N . GLN A 1 496 ? -5.288 -10.893 18.826 1.00 93.31 496 GLN A N 1
ATOM 3783 C CA . GLN A 1 496 ? -6.700 -11.209 18.936 1.00 93.31 496 GLN A CA 1
ATOM 3784 C C . GLN A 1 496 ? -7.370 -11.149 17.562 1.00 93.31 496 GLN A C 1
ATOM 3786 O O . GLN A 1 496 ? -7.166 -10.200 16.810 1.00 93.31 496 GLN A O 1
ATOM 3791 N N . PHE A 1 497 ? -8.235 -12.121 17.275 1.00 93.88 497 PHE A N 1
ATOM 3792 C CA . PHE A 1 497 ? -9.217 -12.056 16.191 1.00 93.88 497 PHE A CA 1
ATOM 3793 C C . PHE A 1 497 ? -10.615 -12.346 16.743 1.00 93.88 497 PHE A C 1
ATOM 3795 O O . PHE A 1 497 ? -10.774 -13.303 17.508 1.00 93.88 497 PHE A O 1
ATOM 3802 N N . GLN A 1 498 ? -11.637 -11.597 16.316 1.00 94.12 498 GLN A N 1
ATOM 3803 C CA . GLN A 1 498 ? -13.044 -11.899 16.611 1.00 94.12 498 GLN A CA 1
ATOM 3804 C C . GLN A 1 498 ? -13.950 -11.697 15.394 1.00 94.12 498 GLN A C 1
ATOM 3806 O O . GLN A 1 498 ? -13.914 -10.665 14.729 1.00 94.12 498 GLN A O 1
ATOM 3811 N N . LYS A 1 499 ? -14.832 -12.670 15.155 1.00 95.31 499 LYS A N 1
ATOM 3812 C CA . LYS A 1 499 ? -15.913 -12.609 14.170 1.00 95.31 499 LYS A CA 1
ATOM 3813 C C . LYS A 1 499 ? -17.211 -12.191 14.851 1.00 95.31 499 LYS A C 1
ATOM 3815 O O . LYS A 1 499 ? -17.613 -12.779 15.859 1.00 95.31 499 LYS A O 1
ATOM 3820 N N . LEU A 1 500 ? -17.897 -11.227 14.250 1.00 95.81 500 LEU A N 1
ATOM 3821 C CA . LEU A 1 500 ? -19.180 -10.696 14.691 1.00 95.81 500 LEU A CA 1
ATOM 3822 C C . LEU A 1 500 ? -20.273 -10.941 13.641 1.00 95.81 500 LEU A C 1
ATOM 3824 O O . LEU A 1 500 ? -20.003 -11.008 12.433 1.00 95.81 500 LEU A O 1
ATOM 3828 N N . ASP A 1 501 ? -21.518 -11.049 14.101 1.00 94.62 501 ASP A N 1
ATOM 3829 C CA . ASP A 1 501 ? -22.694 -10.987 13.228 1.00 94.62 501 ASP A CA 1
ATOM 3830 C C . ASP A 1 501 ? -23.036 -9.538 12.823 1.00 94.62 501 ASP A C 1
ATOM 3832 O O . ASP A 1 501 ? -22.427 -8.575 13.290 1.00 94.62 501 ASP A O 1
ATOM 3836 N N . ALA A 1 502 ? -24.035 -9.369 11.952 1.00 92.62 502 ALA A N 1
ATOM 3837 C CA . ALA A 1 502 ? -24.497 -8.052 11.493 1.00 92.62 502 ALA A CA 1
ATOM 3838 C C . ALA A 1 502 ? -25.076 -7.163 12.618 1.00 92.62 502 ALA A C 1
ATOM 3840 O O . ALA A 1 502 ? -25.212 -5.952 12.455 1.00 92.62 502 ALA A O 1
ATOM 3841 N N . GLY A 1 503 ? -25.440 -7.757 13.758 1.00 93.62 503 GLY A N 1
ATOM 3842 C CA . GLY A 1 503 ? -25.924 -7.064 14.950 1.00 93.62 503 GLY A CA 1
ATOM 3843 C C . GLY A 1 503 ? -24.832 -6.772 15.981 1.00 93.62 503 GLY A C 1
ATOM 3844 O O . GLY A 1 503 ? -25.182 -6.366 17.091 1.00 93.62 503 GLY A O 1
ATOM 3845 N N . GLY A 1 504 ? -23.556 -6.999 15.644 1.00 91.69 504 GLY A N 1
ATOM 3846 C CA . GLY A 1 504 ? -22.394 -6.777 16.509 1.00 91.69 504 GLY A CA 1
ATOM 3847 C C . GLY A 1 504 ? -22.166 -7.857 17.575 1.00 91.69 504 GLY A C 1
ATOM 3848 O O . GLY A 1 504 ? -21.346 -7.667 18.475 1.00 91.69 504 GLY A O 1
ATOM 3849 N N . ASN A 1 505 ? -22.877 -8.989 17.524 1.00 89.44 505 ASN A N 1
ATOM 3850 C CA . ASN A 1 505 ? -22.703 -10.054 18.515 1.00 89.44 505 ASN A CA 1
ATOM 3851 C C . ASN A 1 505 ? -21.474 -10.915 18.207 1.00 89.44 505 ASN A C 1
ATOM 3853 O O . ASN A 1 505 ? -21.286 -11.317 17.060 1.00 89.44 505 ASN A O 1
ATOM 3857 N N . SER A 1 506 ? -20.687 -11.274 19.231 1.00 91.19 506 SER A N 1
ATOM 3858 C CA . SER A 1 506 ? -19.556 -12.201 19.071 1.00 91.19 506 SER A CA 1
ATOM 3859 C C . SER A 1 506 ? -20.033 -13.602 18.678 1.00 91.19 506 SER A C 1
ATOM 3861 O O . SER A 1 506 ? -20.832 -14.241 19.378 1.00 91.19 506 SER A O 1
ATOM 3863 N N . LEU A 1 507 ? -19.518 -14.086 17.548 1.00 91.19 507 LEU A N 1
ATOM 3864 C CA . LEU A 1 507 ? -19.752 -15.434 17.045 1.00 91.19 507 LEU A CA 1
ATOM 3865 C C . LEU A 1 507 ? -18.658 -16.382 17.540 1.00 91.19 507 LEU A C 1
ATOM 3867 O O . LEU A 1 507 ? -18.960 -17.346 18.252 1.00 91.19 507 LEU A O 1
ATOM 3871 N N . TRP A 1 508 ? -17.406 -16.093 17.187 1.00 90.56 508 TRP A N 1
ATOM 3872 C CA . TRP A 1 508 ? -16.222 -16.886 17.522 1.00 90.56 508 TRP A CA 1
ATOM 3873 C C . TRP A 1 508 ? -14.942 -16.049 17.374 1.00 90.56 508 TRP A C 1
ATOM 3875 O O . TRP A 1 508 ? -14.952 -15.010 16.718 1.00 90.56 508 TRP A O 1
ATOM 3885 N N . GLY A 1 509 ? -13.829 -16.515 17.945 1.00 88.88 509 GLY A N 1
ATOM 3886 C CA . GLY A 1 509 ? -12.521 -15.891 17.748 1.00 88.88 509 GLY A CA 1
ATOM 3887 C C . GLY A 1 509 ? -11.358 -16.667 18.367 1.00 88.88 509 GLY A C 1
ATOM 3888 O O . GLY A 1 509 ? -11.550 -17.726 18.978 1.00 88.88 509 GLY A O 1
ATOM 3889 N N . TRP A 1 510 ? -10.149 -16.124 18.222 1.00 84.50 510 TRP A N 1
ATOM 3890 C CA . TRP A 1 510 ? -8.925 -16.690 18.803 1.00 84.50 510 TRP A CA 1
ATOM 3891 C C . TRP A 1 510 ? -8.024 -15.632 19.403 1.00 84.50 510 TRP A C 1
ATOM 3893 O O . TRP A 1 510 ? -8.113 -14.441 19.099 1.00 84.50 510 TRP A O 1
ATOM 3903 N N . TYR A 1 511 ? -7.091 -16.162 20.180 1.00 87.06 511 TYR A N 1
ATOM 3904 C CA . TYR A 1 511 ? -5.846 -15.522 20.547 1.00 87.06 511 TYR A CA 1
ATOM 3905 C C . TYR A 1 511 ? -4.695 -16.334 19.945 1.00 87.06 511 TYR A C 1
ATOM 3907 O O . TYR A 1 511 ? -4.724 -17.575 19.976 1.00 87.06 511 TYR A O 1
ATOM 3915 N N . MET A 1 512 ? -3.722 -15.648 19.359 1.00 86.38 512 MET A N 1
ATOM 3916 C CA . MET A 1 512 ? -2.540 -16.225 18.727 1.00 86.38 512 MET A CA 1
ATOM 3917 C C . MET A 1 512 ? -1.298 -15.462 19.176 1.00 86.38 512 MET A C 1
ATOM 3919 O O . MET A 1 512 ? -1.158 -14.283 18.883 1.00 86.38 512 MET A O 1
ATOM 3923 N N . GLY A 1 513 ? -0.367 -16.159 19.808 1.00 86.19 513 GLY A N 1
ATOM 3924 C CA . GLY A 1 513 ? 0.862 -15.563 20.303 1.00 86.19 513 GLY A CA 1
ATOM 3925 C C . GLY A 1 513 ? 1.782 -16.604 20.924 1.00 86.19 513 GLY A C 1
ATOM 3926 O O . GLY A 1 513 ? 1.453 -17.801 20.955 1.00 86.19 513 GLY A O 1
ATOM 3927 N N . GLY A 1 514 ? 2.965 -16.160 21.329 1.00 86.94 514 GLY A N 1
ATOM 3928 C CA . GLY A 1 514 ? 3.914 -16.928 22.128 1.00 86.94 514 GLY A CA 1
ATOM 3929 C C . GLY A 1 514 ? 3.943 -16.414 23.560 1.00 86.94 514 GLY A C 1
ATOM 3930 O O . GLY A 1 514 ? 2.900 -16.077 24.089 1.00 86.94 514 GLY A O 1
ATOM 3931 N N . THR A 1 515 ? 5.108 -16.441 24.214 1.00 88.50 515 THR A N 1
ATOM 3932 C CA . THR A 1 515 ? 5.245 -16.099 25.644 1.00 88.50 515 THR A CA 1
ATOM 3933 C C . THR A 1 515 ? 5.310 -14.603 25.944 1.00 88.50 515 THR A C 1
ATOM 3935 O O . THR A 1 515 ? 5.213 -14.217 27.112 1.00 88.50 515 THR A O 1
ATOM 3938 N N . GLU A 1 516 ? 5.532 -13.781 24.922 1.00 92.31 516 GLU A N 1
ATOM 3939 C CA . GLU A 1 516 ? 5.707 -12.332 25.022 1.00 92.31 516 GLU A CA 1
ATOM 3940 C C . GLU A 1 516 ? 4.491 -11.602 24.438 1.00 92.31 516 GLU A C 1
ATOM 3942 O O . GLU A 1 516 ? 3.395 -12.154 24.438 1.00 92.31 516 GLU A O 1
ATOM 3947 N N . ASN A 1 517 ? 4.642 -10.334 24.044 1.00 94.69 517 ASN A N 1
ATOM 3948 C CA . ASN A 1 517 ? 3.526 -9.554 23.524 1.00 94.69 517 ASN A CA 1
ATOM 3949 C C . ASN A 1 517 ? 3.425 -9.652 21.996 1.00 94.69 517 ASN A C 1
ATOM 3951 O O . ASN A 1 517 ? 4.392 -9.385 21.291 1.00 94.69 517 ASN A O 1
ATOM 3955 N N . ASP A 1 518 ? 2.228 -9.914 21.493 1.00 95.38 518 ASP A N 1
ATOM 3956 C CA . ASP A 1 518 ? 1.890 -10.052 20.086 1.00 95.38 518 ASP A CA 1
ATOM 3957 C C . ASP A 1 518 ? 0.608 -9.257 19.807 1.00 95.38 518 ASP A C 1
ATOM 3959 O O . ASP A 1 518 ? -0.381 -9.347 20.536 1.00 95.38 518 ASP A O 1
ATOM 3963 N N . TYR A 1 519 ? 0.618 -8.448 18.754 1.00 97.25 519 TYR A N 1
ATOM 3964 C CA . TYR A 1 519 ? -0.442 -7.488 18.455 1.00 97.25 519 TYR A CA 1
ATOM 3965 C C . TYR A 1 519 ? -0.917 -7.667 17.019 1.00 97.25 519 TYR A C 1
ATOM 3967 O O . TYR A 1 519 ? -0.096 -7.755 16.113 1.00 97.25 519 TYR A O 1
ATOM 3975 N N . GLY A 1 520 ? -2.234 -7.682 16.795 1.00 97.75 520 GLY A N 1
ATOM 3976 C CA . GLY A 1 520 ? -2.837 -7.489 15.473 1.00 97.75 520 GLY A CA 1
ATOM 3977 C C . GLY A 1 520 ? -3.266 -6.037 15.317 1.00 97.75 520 GLY A C 1
ATOM 3978 O O . GLY A 1 520 ? -4.057 -5.554 16.123 1.00 97.75 520 GLY A O 1
ATOM 3979 N N . ARG A 1 521 ? -2.736 -5.336 14.318 1.00 98.25 521 ARG A N 1
ATOM 3980 C CA . ARG A 1 521 ? -2.909 -3.889 14.134 1.00 98.25 521 ARG A CA 1
ATOM 3981 C C . ARG A 1 521 ? -3.928 -3.532 13.065 1.00 98.25 521 ARG A C 1
ATOM 3983 O O . ARG A 1 521 ? -4.660 -2.574 13.273 1.00 98.25 521 ARG A O 1
ATOM 3990 N N . ASP A 1 522 ? -3.996 -4.320 12.001 1.00 98.56 522 ASP A N 1
ATOM 3991 C CA . ASP A 1 522 ? -4.931 -4.118 10.899 1.00 98.56 522 ASP A CA 1
ATOM 3992 C C . ASP A 1 522 ? -5.312 -5.462 10.266 1.00 98.56 522 ASP A C 1
ATOM 3994 O O . ASP A 1 522 ? -4.615 -6.474 10.428 1.00 98.56 522 ASP A O 1
ATOM 3998 N N . ILE A 1 523 ? -6.444 -5.487 9.574 1.00 98.44 523 ILE A N 1
ATOM 3999 C CA . ILE A 1 523 ? -7.066 -6.688 9.033 1.00 98.44 523 ILE A CA 1
ATOM 4000 C C . ILE A 1 523 ? -7.670 -6.404 7.660 1.00 98.44 523 ILE A C 1
ATOM 4002 O O . ILE A 1 523 ? -8.359 -5.417 7.454 1.00 98.44 523 ILE A O 1
ATOM 4006 N N . THR A 1 524 ? -7.480 -7.328 6.722 1.00 97.75 524 THR A N 1
ATOM 4007 C CA . THR A 1 524 ? -8.104 -7.278 5.397 1.00 97.75 524 THR A CA 1
ATOM 4008 C C . THR A 1 524 ? -8.726 -8.620 5.023 1.00 97.75 524 THR A C 1
ATOM 4010 O O . THR A 1 524 ? -8.423 -9.659 5.621 1.00 97.75 524 THR A O 1
ATOM 4013 N N . LEU A 1 525 ? -9.620 -8.616 4.033 1.00 94.19 525 LEU A N 1
ATOM 4014 C CA . LEU A 1 525 ? -10.109 -9.852 3.426 1.00 94.19 525 LEU A CA 1
ATOM 4015 C C . LEU A 1 525 ? -9.059 -10.404 2.462 1.00 94.19 525 LEU A C 1
ATOM 4017 O O . LEU A 1 525 ? -8.396 -9.666 1.739 1.00 94.19 525 LEU A O 1
ATOM 4021 N N . SER A 1 526 ? -8.950 -11.724 2.397 1.00 89.69 526 SER A N 1
ATOM 4022 C CA . SER A 1 526 ? -8.247 -12.400 1.308 1.00 89.69 526 SER A CA 1
ATOM 4023 C C . SER A 1 526 ? -9.193 -12.701 0.145 1.00 89.69 526 SER A C 1
ATOM 4025 O O . SER A 1 526 ? -10.412 -12.753 0.310 1.00 89.69 526 SER A O 1
ATOM 4027 N N . HIS A 1 527 ? -8.635 -12.962 -1.041 1.00 85.75 527 HIS A N 1
ATOM 4028 C CA . HIS A 1 527 ? -9.422 -13.270 -2.243 1.00 85.75 527 HIS A CA 1
ATOM 4029 C C . HIS A 1 527 ? -10.368 -14.479 -2.070 1.00 85.75 527 HIS A C 1
ATOM 4031 O O . HIS A 1 527 ? -11.460 -14.513 -2.630 1.00 85.75 527 HIS A O 1
ATOM 4037 N N . ASP A 1 528 ? -9.992 -15.447 -1.230 1.00 81.88 528 ASP A N 1
ATOM 4038 C CA . ASP A 1 528 ? -10.813 -16.60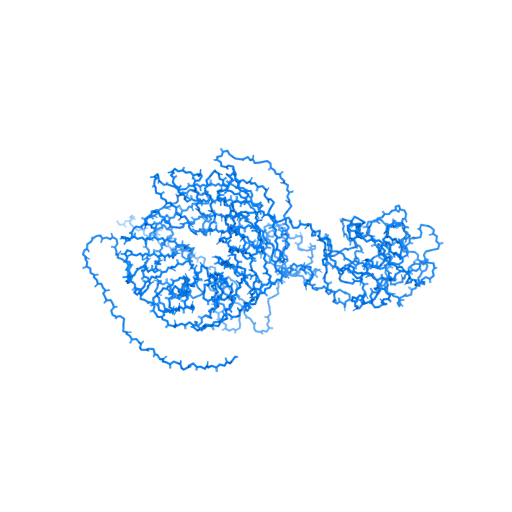7 -0.850 1.00 81.88 528 ASP A CA 1
ATOM 4039 C C . ASP A 1 528 ? -11.873 -16.297 0.233 1.00 81.88 528 ASP A C 1
ATOM 4041 O O . ASP A 1 528 ? -12.437 -17.213 0.834 1.00 81.88 528 ASP A O 1
ATOM 4045 N N . SER A 1 529 ? -12.139 -15.016 0.510 1.00 87.25 529 SER A N 1
ATOM 4046 C CA . SER A 1 529 ? -13.018 -14.526 1.583 1.00 87.25 529 SER A CA 1
ATOM 4047 C C . SER A 1 529 ? -12.585 -14.893 3.007 1.00 87.25 529 SER A C 1
ATOM 4049 O O . SER A 1 529 ? -13.377 -14.751 3.932 1.00 87.25 529 SER A O 1
ATOM 4051 N N . GLY A 1 530 ? -11.362 -15.376 3.228 1.00 92.19 530 GLY A N 1
ATOM 4052 C CA . GLY A 1 530 ? -10.787 -15.416 4.572 1.00 92.19 530 GLY A CA 1
ATOM 4053 C C . GLY A 1 530 ? -10.297 -14.043 5.040 1.00 92.19 530 GLY A C 1
ATOM 4054 O O . GLY A 1 530 ? -10.604 -13.017 4.439 1.00 92.19 530 GLY A O 1
ATOM 4055 N N . TYR A 1 531 ? -9.508 -14.034 6.111 1.00 96.69 531 TYR A N 1
ATOM 4056 C CA . TYR A 1 531 ? -9.014 -12.816 6.750 1.00 96.69 531 TYR A CA 1
ATOM 4057 C C . TYR A 1 531 ? -7.498 -12.865 6.895 1.00 96.69 531 TYR A C 1
ATOM 4059 O O . TYR A 1 531 ? -6.954 -13.909 7.261 1.00 96.69 531 TYR A O 1
ATOM 4067 N N . VAL A 1 532 ? -6.818 -11.750 6.656 1.00 97.75 532 VAL A N 1
ATOM 4068 C CA . VAL A 1 532 ? -5.377 -11.603 6.884 1.00 97.75 532 VAL A CA 1
ATOM 4069 C C . VAL A 1 532 ? -5.147 -10.434 7.814 1.00 97.75 532 VAL A C 1
ATOM 4071 O O . VAL A 1 532 ? -5.649 -9.344 7.578 1.00 97.75 532 VAL A O 1
ATOM 4074 N N . ILE A 1 533 ? -4.408 -10.693 8.883 1.00 98.25 533 ILE A N 1
ATOM 4075 C CA . ILE A 1 533 ? -4.121 -9.742 9.950 1.00 98.25 533 ILE A CA 1
ATOM 4076 C C . ILE A 1 533 ? -2.631 -9.442 9.896 1.00 98.25 533 ILE A C 1
ATOM 4078 O O . ILE A 1 533 ? -1.833 -10.383 9.862 1.00 98.25 533 ILE A O 1
ATOM 4082 N N . ALA A 1 534 ? -2.272 -8.164 9.913 1.00 98.19 534 ALA A N 1
ATOM 4083 C CA . ALA A 1 534 ? -0.900 -7.705 10.083 1.00 98.19 534 ALA A CA 1
ATOM 4084 C C . ALA A 1 534 ? -0.729 -7.036 11.446 1.00 98.19 534 ALA A C 1
ATOM 4086 O O . ALA A 1 534 ? -1.673 -6.493 12.024 1.00 98.19 534 ALA A O 1
ATOM 4087 N N . GLY A 1 535 ? 0.484 -7.092 11.972 1.00 98.19 535 GLY A N 1
ATOM 4088 C CA . GLY A 1 535 ? 0.822 -6.567 13.279 1.00 98.19 535 GLY A CA 1
ATOM 4089 C C . GLY A 1 535 ? 2.277 -6.846 13.612 1.00 98.19 535 GLY A C 1
ATOM 4090 O O . GLY A 1 535 ? 3.123 -6.857 12.722 1.00 98.19 535 GLY A O 1
ATOM 4091 N N . TYR A 1 536 ? 2.585 -7.101 14.876 1.00 97.69 536 TYR A N 1
ATOM 4092 C CA . TYR A 1 536 ? 3.951 -7.408 15.295 1.00 97.69 536 TYR A CA 1
ATOM 4093 C C . TYR A 1 536 ? 3.991 -8.358 16.488 1.00 97.69 536 TYR A C 1
ATOM 4095 O O . TYR A 1 536 ? 3.006 -8.510 17.212 1.00 97.69 536 TYR A O 1
ATOM 4103 N N . THR A 1 537 ? 5.128 -9.019 16.663 1.00 96.44 537 THR A N 1
ATOM 4104 C CA . THR A 1 537 ? 5.360 -10.078 17.646 1.00 96.44 537 THR A CA 1
ATOM 4105 C C . THR A 1 537 ? 6.680 -9.844 18.365 1.00 96.44 537 THR A C 1
ATOM 4107 O O . THR A 1 537 ? 7.695 -9.675 17.708 1.00 96.44 537 THR A O 1
ATOM 4110 N N . TYR A 1 538 ? 6.693 -9.902 19.695 1.00 94.81 538 TYR A N 1
ATOM 4111 C CA . TYR A 1 538 ? 7.926 -10.053 20.485 1.00 94.81 538 TYR A CA 1
ATOM 4112 C C . TYR A 1 538 ? 8.241 -11.535 20.759 1.00 94.81 538 TYR A C 1
ATOM 4114 O O . TYR A 1 538 ? 9.311 -11.884 21.246 1.00 94.81 538 TYR A O 1
ATOM 4122 N N . SER A 1 539 ? 7.308 -12.439 20.448 1.00 92.00 539 SER A N 1
ATOM 4123 C CA . SER A 1 539 ? 7.425 -13.866 20.761 1.00 92.00 539 SER A CA 1
ATOM 4124 C C . SER A 1 539 ? 8.173 -14.708 19.722 1.00 92.00 539 SER A C 1
ATOM 4126 O O . SER A 1 539 ? 8.582 -15.837 20.008 1.00 92.00 539 SER A O 1
ATOM 4128 N N . PHE A 1 540 ? 8.283 -14.222 18.490 1.00 90.69 540 PHE A N 1
ATOM 4129 C CA . PHE A 1 540 ? 8.749 -14.967 17.322 1.00 90.69 540 PHE A CA 1
ATOM 4130 C C . PHE A 1 540 ? 9.629 -14.064 16.468 1.00 90.69 540 PHE A C 1
ATOM 4132 O O . PHE A 1 540 ? 9.351 -12.878 16.394 1.00 90.69 540 PHE A O 1
ATOM 4139 N N . GLY A 1 541 ? 10.597 -14.651 15.759 1.00 87.50 541 GLY A N 1
ATOM 4140 C CA . GLY A 1 541 ? 11.496 -13.917 14.871 1.00 87.50 541 GLY A CA 1
ATOM 4141 C C . GLY A 1 541 ? 12.902 -13.778 15.451 1.00 87.50 541 GLY A C 1
ATOM 4142 O O . GLY A 1 541 ? 13.449 -14.762 15.962 1.00 87.50 541 GLY A O 1
ATOM 4143 N N . SER A 1 542 ? 13.558 -12.641 15.263 1.00 81.06 542 SER A N 1
ATOM 4144 C CA . SER A 1 542 ? 14.955 -12.416 15.641 1.00 81.06 542 SER A CA 1
ATOM 4145 C C . SER A 1 542 ? 15.145 -11.017 16.219 1.00 81.06 542 SER A C 1
ATOM 4147 O O . SER A 1 542 ? 15.010 -10.026 15.526 1.00 81.06 542 SER A O 1
ATOM 4149 N N . GLY A 1 543 ? 15.572 -10.941 17.481 1.00 87.12 543 GLY A N 1
ATOM 4150 C CA . GLY A 1 543 ? 15.858 -9.657 18.115 1.00 87.12 543 GLY A CA 1
ATOM 4151 C C . GLY A 1 543 ? 14.637 -9.057 18.804 1.00 87.12 543 GLY A C 1
ATOM 4152 O O . GLY A 1 543 ? 14.175 -9.629 19.791 1.00 87.12 543 GLY A O 1
ATOM 4153 N N . GLY A 1 544 ? 14.219 -7.872 18.355 1.00 92.31 544 GLY A N 1
ATOM 4154 C CA . GLY A 1 544 ? 13.124 -7.094 18.934 1.00 92.31 544 GLY A CA 1
ATOM 4155 C C . GLY A 1 544 ? 11.741 -7.572 18.490 1.00 92.31 544 GLY A C 1
ATOM 4156 O O . GLY A 1 544 ? 11.504 -8.763 18.323 1.00 92.31 544 GLY A O 1
ATOM 4157 N N . ALA A 1 545 ? 10.805 -6.631 18.341 1.00 96.06 545 ALA A N 1
ATOM 4158 C CA . ALA A 1 545 ? 9.539 -6.929 17.679 1.00 96.06 545 ALA A CA 1
ATOM 4159 C C . ALA A 1 545 ? 9.787 -7.270 16.204 1.00 96.06 545 ALA A C 1
ATOM 4161 O O . ALA A 1 545 ? 10.582 -6.595 15.569 1.00 96.06 545 ALA A O 1
ATOM 4162 N N . ASP A 1 546 ? 9.068 -8.238 15.650 1.00 97.19 546 ASP A N 1
ATOM 4163 C CA . ASP A 1 546 ? 9.074 -8.542 14.217 1.00 97.19 546 ASP A CA 1
ATOM 4164 C C . ASP A 1 546 ? 7.666 -8.383 13.625 1.00 97.19 546 ASP A C 1
ATOM 4166 O O . ASP A 1 546 ? 6.661 -8.571 14.320 1.00 97.19 546 ASP A O 1
ATOM 4170 N N . LEU A 1 547 ? 7.557 -8.105 12.321 1.00 97.56 547 LEU A N 1
ATOM 4171 C CA . LEU A 1 547 ? 6.275 -8.043 11.618 1.00 97.56 547 LEU A CA 1
ATOM 4172 C C . LEU A 1 547 ? 5.616 -9.423 11.655 1.00 97.56 547 LEU A C 1
ATOM 4174 O O . LEU A 1 547 ? 6.187 -10.422 11.210 1.00 97.56 547 LEU A O 1
ATOM 4178 N N . TYR A 1 548 ? 4.376 -9.463 12.142 1.00 96.56 548 TYR A N 1
ATOM 4179 C CA . TYR A 1 548 ? 3.598 -10.684 12.296 1.00 96.56 548 TYR A CA 1
ATOM 4180 C C . TYR A 1 548 ? 2.377 -10.677 11.382 1.00 96.56 548 TYR A C 1
ATOM 4182 O O . TYR A 1 548 ? 1.512 -9.810 11.502 1.00 96.56 548 TYR A O 1
ATOM 4190 N N . ILE A 1 549 ? 2.276 -11.671 10.497 1.00 96.75 549 ILE A N 1
ATOM 4191 C CA . ILE A 1 549 ? 1.123 -11.850 9.610 1.00 96.75 549 ILE A CA 1
ATOM 4192 C C . ILE A 1 549 ? 0.431 -13.173 9.901 1.00 96.75 549 ILE A C 1
ATOM 4194 O O . ILE A 1 549 ? 1.071 -14.230 9.967 1.00 96.75 549 ILE A O 1
ATOM 4198 N N . ARG A 1 550 ? -0.900 -13.132 10.017 1.00 94.62 550 ARG A N 1
ATOM 4199 C CA . ARG A 1 550 ? -1.744 -14.312 10.235 1.00 94.62 550 ARG A CA 1
ATOM 4200 C C . ARG A 1 550 ? -2.930 -14.358 9.287 1.00 94.62 550 ARG A C 1
ATOM 4202 O O . ARG A 1 550 ? -3.761 -13.457 9.278 1.00 94.62 550 ARG A O 1
ATOM 4209 N N . LYS A 1 551 ? -3.050 -15.473 8.560 1.00 94.62 551 LYS A N 1
ATOM 4210 C CA . LYS A 1 551 ? -4.240 -15.837 7.789 1.00 94.62 551 LYS A CA 1
ATOM 4211 C C . LYS A 1 551 ? -5.189 -16.674 8.639 1.00 94.62 551 LYS A C 1
ATOM 4213 O O . LYS A 1 551 ? -4.806 -17.649 9.291 1.00 94.62 551 LYS A O 1
ATOM 4218 N N . VAL A 1 552 ? -6.460 -16.339 8.530 1.00 92.62 552 VAL A N 1
ATOM 4219 C CA . VAL A 1 552 ? -7.604 -17.082 9.039 1.00 92.62 552 VAL A CA 1
ATOM 4220 C C . VAL A 1 552 ? -8.486 -17.448 7.845 1.00 92.62 552 VAL A C 1
ATOM 4222 O O . VAL A 1 552 ? -8.734 -16.630 6.956 1.00 92.62 552 VAL A O 1
ATOM 4225 N N . ASN A 1 553 ? -8.958 -18.688 7.782 1.00 90.50 553 ASN A N 1
ATOM 4226 C CA . ASN A 1 553 ? -9.899 -19.102 6.743 1.00 90.50 553 ASN A CA 1
ATOM 4227 C C . ASN A 1 553 ? -11.324 -18.656 7.084 1.00 90.50 553 ASN A C 1
ATOM 4229 O O . ASN A 1 553 ? -11.652 -18.411 8.241 1.00 90.50 553 ASN A O 1
ATOM 4233 N N . LYS A 1 554 ? -12.200 -18.574 6.080 1.00 90.50 554 LYS A N 1
ATOM 4234 C CA . LYS A 1 554 ? -13.580 -18.093 6.261 1.00 90.50 554 LYS A CA 1
ATOM 4235 C C . LYS A 1 554 ? -14.389 -18.899 7.291 1.00 90.50 554 LYS A C 1
ATOM 4237 O O . LYS A 1 554 ? -15.244 -18.347 7.976 1.00 90.50 554 LYS A O 1
ATOM 4242 N N . ASP A 1 555 ? -14.114 -20.195 7.416 1.00 86.75 555 ASP A N 1
ATOM 4243 C CA . ASP A 1 555 ? -14.740 -21.099 8.395 1.00 86.75 555 ASP A CA 1
ATOM 4244 C C . ASP A 1 555 ? -14.147 -20.989 9.810 1.00 86.75 555 ASP A C 1
ATOM 4246 O O . ASP A 1 555 ? -14.630 -21.610 10.757 1.00 86.75 555 ASP A O 1
ATOM 4250 N N . GLY A 1 556 ? -13.080 -20.213 9.935 1.00 85.62 556 GLY A N 1
ATOM 4251 C CA . GLY A 1 556 ? -12.289 -20.036 11.126 1.00 85.62 556 GLY A CA 1
ATOM 4252 C C . GLY A 1 556 ? -11.241 -21.111 11.403 1.00 85.62 556 GLY A C 1
ATOM 4253 O O . GLY A 1 556 ? -10.630 -21.168 12.467 1.00 85.62 556 GLY A O 1
ATOM 4254 N N . SER A 1 557 ? -10.944 -21.978 10.449 1.00 86.06 55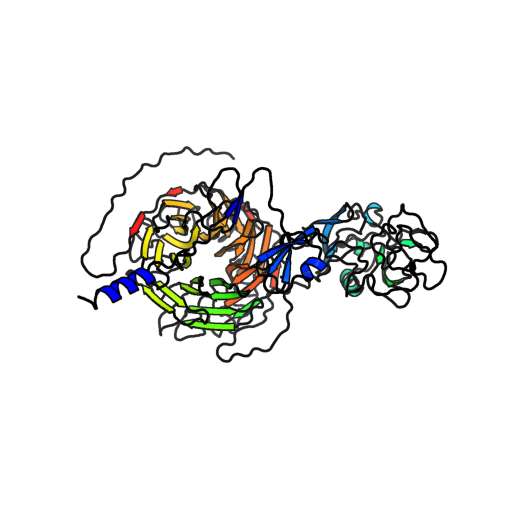7 SER A N 1
ATOM 4255 C CA . SER A 1 557 ? -9.725 -22.772 10.555 1.00 86.06 557 SER A CA 1
ATOM 4256 C C . SER A 1 557 ? -8.480 -21.874 10.441 1.00 86.06 557 SER A C 1
ATOM 4258 O O . SER A 1 557 ? -8.481 -20.817 9.800 1.00 86.06 557 SER A O 1
ATOM 4260 N N . THR A 1 558 ? -7.395 -22.278 11.107 1.00 83.69 558 THR A N 1
ATOM 4261 C CA . THR A 1 558 ? -6.112 -21.566 11.033 1.00 83.69 558 THR A CA 1
ATOM 4262 C C . THR A 1 558 ? -5.532 -21.682 9.622 1.00 83.69 558 THR A C 1
ATOM 4264 O O . THR A 1 558 ? -5.396 -22.791 9.107 1.00 83.69 558 THR A O 1
ATOM 4267 N N . GLY A 1 559 ? -5.184 -20.545 9.015 1.00 89.12 559 GLY A N 1
ATOM 4268 C CA . GLY A 1 559 ? -4.457 -20.482 7.751 1.00 89.12 559 GLY A CA 1
ATOM 4269 C C . GLY A 1 559 ? -2.938 -20.477 7.953 1.00 89.12 559 GLY A C 1
ATOM 4270 O O . GLY A 1 559 ? -2.411 -21.008 8.933 1.00 89.12 559 GLY A O 1
ATOM 4271 N N . TRP A 1 560 ? -2.218 -19.877 7.008 1.00 92.69 560 TRP A N 1
ATOM 4272 C CA . TRP A 1 560 ? -0.771 -19.677 7.097 1.00 92.69 560 TRP A CA 1
ATOM 4273 C C . TRP A 1 560 ? -0.394 -18.517 8.040 1.00 92.69 560 TRP A C 1
ATOM 4275 O O . TRP A 1 560 ? -1.234 -17.720 8.459 1.00 92.69 560 TRP A O 1
ATOM 4285 N N . GLY A 1 561 ? 0.892 -18.419 8.382 1.00 92.25 561 GLY A N 1
ATOM 4286 C CA . GLY A 1 561 ? 1.439 -17.263 9.085 1.00 92.25 561 GLY A CA 1
ATOM 4287 C C . GLY A 1 561 ? 2.905 -17.030 8.751 1.00 92.25 561 GLY A C 1
ATOM 4288 O O . GLY A 1 561 ? 3.635 -17.984 8.458 1.00 92.25 561 GLY A O 1
ATOM 4289 N N . SER A 1 562 ? 3.316 -15.772 8.840 1.00 92.25 562 SER A N 1
ATOM 4290 C CA . SER A 1 562 ? 4.641 -15.292 8.449 1.00 92.25 562 SER A CA 1
ATOM 4291 C C . SER A 1 562 ? 5.176 -14.331 9.506 1.00 92.25 562 SER A C 1
ATOM 4293 O O . SER A 1 562 ? 4.416 -13.529 10.046 1.00 92.25 562 SER A O 1
ATOM 4295 N N . VAL A 1 563 ? 6.467 -14.445 9.808 1.00 95.06 563 VAL A N 1
ATOM 4296 C CA . VAL A 1 563 ? 7.224 -13.505 10.641 1.00 95.06 563 VAL A CA 1
ATOM 4297 C C . VAL A 1 563 ? 8.384 -12.981 9.810 1.00 95.06 563 VAL A C 1
ATOM 4299 O O . VAL A 1 563 ? 9.091 -13.771 9.169 1.00 95.06 563 VAL A O 1
ATOM 4302 N N . LEU A 1 564 ? 8.524 -11.662 9.782 1.00 93.94 564 LEU A N 1
ATOM 4303 C CA . LEU A 1 564 ? 9.462 -10.934 8.939 1.00 93.94 564 LEU A CA 1
ATOM 4304 C C . LEU A 1 564 ? 10.130 -9.834 9.766 1.00 93.94 564 LEU A C 1
ATOM 4306 O O . LEU A 1 564 ? 9.438 -9.027 10.371 1.00 93.94 564 LEU A O 1
ATOM 4310 N N . GLY A 1 565 ? 11.454 -9.767 9.722 1.00 92.31 565 GLY A N 1
ATOM 4311 C CA . GLY A 1 565 ? 12.221 -8.687 10.340 1.00 92.31 565 GLY A CA 1
ATOM 4312 C C . GLY A 1 565 ? 13.714 -8.999 10.383 1.00 92.31 565 GLY A C 1
ATOM 4313 O O . GLY A 1 565 ? 14.197 -9.902 9.675 1.00 92.31 565 GLY A O 1
ATOM 4314 N N . GLY A 1 566 ? 14.461 -8.195 11.127 1.00 90.50 566 GLY A N 1
ATOM 4315 C CA . GLY A 1 566 ? 15.916 -8.188 11.186 1.00 90.50 566 GLY A CA 1
ATOM 4316 C C . GLY A 1 566 ? 16.470 -8.538 12.560 1.00 90.50 566 GLY A C 1
ATOM 4317 O O . GLY A 1 566 ? 16.287 -9.655 13.023 1.00 90.50 566 GLY A O 1
ATOM 4318 N N . ALA A 1 567 ? 17.305 -7.663 13.117 1.00 90.12 567 ALA A N 1
ATOM 4319 C CA . ALA A 1 567 ? 17.939 -7.865 14.425 1.00 90.12 567 ALA A CA 1
ATOM 4320 C C . ALA A 1 567 ? 17.400 -6.903 15.492 1.00 90.12 567 ALA A C 1
ATOM 4322 O O . ALA A 1 567 ? 17.642 -7.121 16.681 1.00 90.12 567 ALA A O 1
ATOM 4323 N N . ASP A 1 568 ? 16.696 -5.861 15.056 1.00 93.31 568 ASP A N 1
ATOM 4324 C CA . ASP A 1 568 ? 16.097 -4.819 15.875 1.00 93.31 568 ASP A CA 1
ATOM 4325 C C . ASP A 1 568 ? 14.567 -4.863 15.702 1.00 93.31 568 ASP A C 1
ATOM 4327 O O . ASP A 1 568 ? 14.017 -5.902 15.354 1.00 93.31 568 ASP A O 1
ATOM 4331 N N . GLU A 1 569 ? 13.857 -3.785 16.033 1.00 96.12 569 GLU A N 1
ATOM 4332 C CA . GLU A 1 569 ? 12.391 -3.769 16.007 1.00 96.12 569 GLU A CA 1
ATOM 4333 C C . GLU A 1 569 ? 11.832 -3.467 14.607 1.00 96.12 569 GLU A C 1
ATOM 4335 O O . GLU A 1 569 ? 12.205 -2.478 13.978 1.00 96.12 569 GLU A O 1
ATOM 4340 N N . ASP A 1 570 ? 10.880 -4.280 14.163 1.00 97.00 570 ASP A N 1
ATOM 4341 C CA . ASP A 1 570 ? 10.190 -4.223 12.882 1.00 97.00 570 ASP A CA 1
ATOM 4342 C C . ASP A 1 570 ? 8.684 -4.414 13.109 1.00 97.00 570 ASP A C 1
ATOM 4344 O O . ASP A 1 570 ? 8.212 -5.461 13.550 1.00 97.00 570 ASP A O 1
ATOM 4348 N N . PHE A 1 571 ? 7.899 -3.382 12.828 1.00 98.00 571 PHE A N 1
ATOM 4349 C CA . PHE A 1 571 ? 6.475 -3.325 13.127 1.00 98.00 571 PHE A CA 1
ATOM 4350 C C . PHE A 1 571 ? 5.630 -3.350 11.851 1.00 98.00 571 PHE A C 1
ATOM 4352 O O . PHE A 1 571 ? 5.972 -2.702 10.867 1.00 98.00 571 PHE A O 1
ATOM 4359 N N . GLY A 1 572 ? 4.485 -4.039 11.885 1.00 98.12 572 GLY A N 1
ATOM 4360 C CA . GLY A 1 572 ? 3.410 -3.907 10.895 1.00 98.12 572 GLY A CA 1
ATOM 4361 C C . GLY A 1 572 ? 2.225 -3.131 11.456 1.00 98.12 572 GLY A C 1
ATOM 4362 O O . GLY A 1 572 ? 1.713 -3.492 12.519 1.00 98.12 572 GLY A O 1
ATOM 4363 N N . PHE A 1 573 ? 1.768 -2.095 10.752 1.00 98.44 573 PHE A N 1
ATOM 4364 C CA . PHE A 1 573 ? 0.684 -1.221 11.214 1.00 98.44 573 PHE A CA 1
ATOM 4365 C C . PHE A 1 573 ? -0.560 -1.245 10.332 1.00 98.44 573 PHE A C 1
ATOM 4367 O O . PHE A 1 573 ? -1.650 -1.180 10.894 1.00 98.44 573 PHE A O 1
ATOM 4374 N N . SER A 1 574 ? -0.422 -1.410 9.014 1.00 98.56 574 SER A N 1
ATOM 4375 C CA . SER A 1 574 ? -1.563 -1.509 8.094 1.00 98.56 574 SER A CA 1
ATOM 4376 C C . SER A 1 574 ? -1.329 -2.526 6.979 1.00 98.56 574 SER A C 1
ATOM 4378 O O . SER A 1 574 ? -0.183 -2.781 6.601 1.00 98.56 574 SER A O 1
ATOM 4380 N N . ILE A 1 575 ? -2.406 -3.132 6.473 1.00 98.56 575 ILE A N 1
ATOM 4381 C CA . ILE A 1 575 ? -2.388 -4.150 5.416 1.00 98.56 575 ILE A CA 1
ATOM 4382 C C . ILE A 1 575 ? -3.494 -3.921 4.386 1.00 98.56 575 ILE A C 1
ATOM 4384 O O . ILE A 1 575 ? -4.652 -3.697 4.725 1.00 98.56 575 ILE A O 1
ATOM 4388 N N . VAL A 1 576 ? -3.162 -4.103 3.108 1.00 96.94 576 VAL A N 1
ATOM 4389 C CA . VAL A 1 576 ? -4.126 -4.070 2.004 1.00 96.94 576 VAL A CA 1
ATOM 4390 C C . VAL A 1 576 ? -3.979 -5.284 1.085 1.00 96.94 576 VAL A C 1
ATOM 4392 O O . VAL A 1 576 ? -2.872 -5.772 0.833 1.00 96.94 576 VAL A O 1
ATOM 4395 N N . LEU A 1 577 ? -5.109 -5.786 0.578 1.00 90.88 577 LEU A N 1
ATOM 4396 C CA . LEU A 1 577 ? -5.144 -6.808 -0.468 1.00 90.88 577 LEU A CA 1
ATOM 4397 C C . LEU A 1 577 ? -4.663 -6.203 -1.796 1.00 90.88 577 LEU A C 1
ATOM 4399 O O . LEU A 1 577 ? -5.177 -5.184 -2.248 1.00 90.88 577 LEU A O 1
ATOM 4403 N N . ALA A 1 578 ? -3.689 -6.849 -2.427 1.00 84.00 578 ALA A N 1
ATOM 4404 C CA . ALA A 1 578 ? -3.133 -6.441 -3.711 1.00 84.00 578 ALA A CA 1
ATOM 4405 C C . ALA A 1 578 ? -3.942 -6.987 -4.905 1.00 84.00 578 ALA A C 1
ATOM 4407 O O . ALA A 1 578 ? -4.693 -7.959 -4.779 1.00 84.00 578 ALA A O 1
ATOM 4408 N N . GLU A 1 579 ? -3.746 -6.409 -6.098 1.00 78.31 579 GLU A N 1
ATOM 4409 C CA . GLU A 1 579 ? -4.433 -6.848 -7.329 1.00 78.31 579 GLU A CA 1
ATOM 4410 C C . GLU A 1 579 ? -4.093 -8.283 -7.737 1.00 78.31 579 GLU A C 1
ATOM 4412 O O . GLU A 1 579 ? -4.942 -9.002 -8.259 1.00 78.31 579 GLU A O 1
ATOM 4417 N N . ASP A 1 580 ? -2.863 -8.715 -7.467 1.00 74.38 580 ASP A N 1
ATOM 4418 C CA . ASP A 1 580 ? -2.377 -10.077 -7.707 1.00 74.38 580 ASP A CA 1
ATOM 4419 C C . ASP A 1 580 ? -2.828 -11.082 -6.629 1.00 74.38 580 ASP A C 1
ATOM 4421 O O . ASP A 1 580 ? -2.351 -12.218 -6.587 1.00 74.38 580 ASP A O 1
ATOM 4425 N N . HIS A 1 581 ? -3.751 -10.666 -5.757 1.00 82.69 581 HIS A N 1
ATOM 4426 C CA . HIS A 1 581 ? -4.250 -11.404 -4.597 1.00 82.69 581 HIS A CA 1
ATOM 4427 C C . HIS A 1 581 ? -3.214 -11.649 -3.492 1.00 82.69 581 HIS A C 1
ATOM 4429 O O . HIS A 1 581 ? -3.502 -12.392 -2.551 1.00 82.69 581 HIS A O 1
ATOM 4435 N N . GLY A 1 582 ? -2.032 -11.038 -3.590 1.00 86.88 582 GLY A N 1
ATOM 4436 C CA . GLY A 1 582 ? -1.080 -10.912 -2.496 1.00 86.88 582 GLY A CA 1
ATOM 4437 C C . GLY A 1 582 ? -1.454 -9.799 -1.519 1.00 86.88 582 GLY A C 1
ATOM 4438 O O . GLY A 1 582 ? -2.584 -9.313 -1.504 1.00 86.88 582 GLY A O 1
ATOM 4439 N N . PHE A 1 583 ? -0.498 -9.379 -0.695 1.00 94.50 583 PHE A N 1
ATOM 4440 C CA . PHE A 1 583 ? -0.736 -8.406 0.375 1.00 94.50 583 PHE A CA 1
ATOM 4441 C C . PHE A 1 583 ? 0.402 -7.402 0.460 1.00 94.50 583 PHE A C 1
ATOM 4443 O O . PHE A 1 583 ? 1.563 -7.808 0.469 1.00 94.50 583 PHE A O 1
ATOM 4450 N N . ALA A 1 584 ? 0.071 -6.119 0.568 1.00 94.44 584 ALA A N 1
ATOM 4451 C CA . ALA A 1 584 ? 1.032 -5.084 0.927 1.00 94.44 584 ALA A CA 1
ATOM 4452 C C . ALA A 1 584 ? 0.818 -4.671 2.380 1.00 94.44 584 ALA A C 1
ATOM 4454 O O . ALA A 1 584 ? -0.316 -4.477 2.813 1.00 94.44 584 ALA A O 1
ATOM 4455 N N . ILE A 1 585 ? 1.911 -4.566 3.125 1.00 98.06 585 ILE A N 1
ATOM 4456 C CA . ILE A 1 585 ? 1.929 -4.214 4.539 1.00 98.06 585 ILE A CA 1
ATOM 4457 C C . ILE A 1 585 ? 2.853 -3.024 4.705 1.00 98.06 585 ILE A C 1
ATOM 4459 O O . ILE A 1 585 ? 3.966 -3.053 4.180 1.00 98.06 585 ILE A O 1
ATOM 4463 N N . VAL A 1 586 ? 2.417 -2.018 5.456 1.00 97.62 586 VAL A N 1
ATOM 4464 C CA . VAL A 1 586 ? 3.283 -0.915 5.864 1.00 97.62 586 VAL A CA 1
ATOM 4465 C C . VAL A 1 586 ? 3.440 -0.858 7.378 1.00 97.62 586 VAL A C 1
ATOM 4467 O O . VAL A 1 586 ? 2.547 -1.258 8.132 1.00 97.62 586 VAL A O 1
ATOM 4470 N N . GLY A 1 587 ? 4.591 -0.368 7.815 1.00 97.75 587 GLY A N 1
ATOM 4471 C CA . GLY A 1 587 ? 4.881 -0.090 9.208 1.00 97.75 587 GLY A CA 1
ATOM 4472 C C . GLY A 1 587 ? 6.206 0.641 9.370 1.00 97.75 587 GLY A C 1
ATOM 4473 O O . GLY A 1 587 ? 6.553 1.513 8.567 1.00 97.75 587 GLY A O 1
ATOM 4474 N N . GLN A 1 588 ? 6.952 0.250 10.396 1.00 96.50 588 GLN A N 1
ATOM 4475 C CA . GLN A 1 588 ? 8.249 0.818 10.739 1.00 96.50 588 GLN A CA 1
ATOM 4476 C C . GLN A 1 588 ? 9.310 -0.280 10.833 1.00 96.50 588 GLN A C 1
ATOM 4478 O O . GLN A 1 588 ? 9.023 -1.365 11.325 1.00 96.50 588 GLN A O 1
ATOM 4483 N N . THR A 1 589 ? 10.545 0.016 10.441 1.00 95.44 589 THR A N 1
ATOM 4484 C CA . THR A 1 589 ? 11.707 -0.854 10.659 1.00 95.44 589 THR A CA 1
ATOM 4485 C C . THR A 1 589 ? 12.852 -0.087 11.307 1.00 95.44 589 THR A C 1
ATOM 4487 O O . THR A 1 589 ? 13.149 1.029 10.906 1.00 95.44 589 THR A O 1
ATOM 4490 N N . LYS A 1 590 ? 13.513 -0.681 12.303 1.00 94.56 590 LYS A N 1
ATOM 4491 C CA . LYS A 1 590 ? 14.820 -0.234 12.825 1.00 94.56 590 LYS A CA 1
ATOM 4492 C C . LYS A 1 590 ? 15.966 -1.113 12.336 1.00 94.56 590 LYS A C 1
ATOM 4494 O O . LYS A 1 590 ? 17.132 -0.778 12.518 1.00 94.56 590 LYS A O 1
ATOM 4499 N N . SER A 1 591 ? 15.628 -2.246 11.728 1.00 91.12 591 SER A N 1
ATOM 4500 C CA . SER A 1 591 ? 16.584 -3.206 11.190 1.00 91.12 591 SER A CA 1
ATOM 4501 C C . SER A 1 591 ? 17.114 -2.818 9.808 1.00 91.12 591 SER A C 1
ATOM 4503 O O . SER A 1 591 ? 18.196 -3.265 9.413 1.00 91.12 591 SER A O 1
ATOM 4505 N N . PHE A 1 592 ? 16.349 -2.040 9.039 1.00 86.50 592 PHE A N 1
ATOM 4506 C CA . PHE A 1 592 ? 16.654 -1.693 7.652 1.00 86.50 592 PHE A CA 1
ATOM 4507 C C . PHE A 1 592 ? 16.502 -0.188 7.428 1.00 86.50 592 PHE A C 1
ATOM 4509 O O . PHE A 1 592 ? 15.633 0.424 8.020 1.00 86.50 592 PHE A O 1
ATOM 4516 N N . GLY A 1 593 ? 17.297 0.388 6.525 1.00 78.75 593 GLY A N 1
ATOM 4517 C CA . GLY A 1 593 ? 17.257 1.827 6.250 1.00 78.75 593 GLY A CA 1
ATOM 4518 C C . GLY A 1 593 ? 18.298 2.615 7.044 1.00 78.75 593 GLY A C 1
ATOM 4519 O O . GLY A 1 593 ? 19.347 2.070 7.410 1.00 78.75 593 GLY A O 1
ATOM 4520 N N . ALA A 1 594 ? 18.074 3.915 7.197 1.00 71.75 594 ALA A N 1
ATOM 4521 C CA . ALA A 1 594 ? 19.000 4.835 7.834 1.00 71.75 594 ALA A CA 1
ATOM 4522 C C . ALA A 1 594 ? 18.285 5.598 8.957 1.00 71.75 594 ALA A C 1
ATOM 4524 O O . ALA A 1 594 ? 17.242 6.195 8.750 1.00 71.75 594 ALA A O 1
ATOM 4525 N N . GLY A 1 595 ? 18.894 5.632 10.144 1.00 80.81 595 GLY A N 1
ATOM 4526 C CA . GLY A 1 595 ? 18.363 6.389 11.279 1.00 80.81 595 GLY A CA 1
ATOM 4527 C C . GLY A 1 595 ? 17.795 5.512 12.389 1.00 80.81 595 GLY A C 1
ATOM 4528 O O . GLY A 1 595 ? 18.283 4.406 12.628 1.00 80.81 595 GLY A O 1
ATOM 4529 N N . GLU A 1 596 ? 16.827 6.057 13.128 1.00 85.12 596 GLU A N 1
ATOM 4530 C CA . GLU A 1 596 ? 16.247 5.437 14.333 1.00 85.12 596 GLU A CA 1
ATOM 4531 C C . GLU A 1 596 ? 14.941 4.673 14.058 1.00 85.12 596 GLU A C 1
ATOM 4533 O O . GLU A 1 596 ? 14.414 4.012 14.960 1.00 85.12 596 GLU A O 1
ATOM 4538 N N . GLY A 1 597 ? 14.428 4.760 12.831 1.00 91.12 597 GLY A N 1
ATOM 4539 C CA . GLY A 1 597 ? 13.307 3.991 12.305 1.00 91.12 597 GLY A CA 1
ATOM 4540 C C . GLY A 1 597 ? 12.899 4.512 10.928 1.00 91.12 597 GLY A C 1
ATOM 4541 O O . GLY A 1 597 ? 12.794 5.717 10.751 1.00 91.12 597 GLY A O 1
ATOM 4542 N N . ASP A 1 598 ? 12.640 3.624 9.977 1.00 91.50 598 ASP A N 1
ATOM 4543 C CA . ASP A 1 598 ? 12.242 3.948 8.606 1.00 91.50 598 ASP A CA 1
ATOM 4544 C C . ASP A 1 598 ? 10.828 3.428 8.309 1.00 91.50 598 ASP A C 1
ATOM 4546 O O . ASP A 1 598 ? 10.387 2.424 8.877 1.00 91.50 598 ASP A O 1
ATOM 4550 N N . VAL A 1 599 ? 10.123 4.047 7.355 1.00 92.88 599 VAL A N 1
ATOM 4551 C CA . VAL A 1 599 ? 8.905 3.464 6.770 1.00 92.88 599 VAL A CA 1
ATOM 4552 C C . VAL A 1 599 ? 9.268 2.137 6.122 1.00 92.88 599 VAL A C 1
ATOM 4554 O O . VAL A 1 599 ? 10.131 2.090 5.248 1.00 92.88 599 VAL A O 1
ATOM 4557 N N . TRP A 1 600 ? 8.566 1.065 6.474 1.00 93.44 600 TRP A N 1
ATOM 4558 C CA . TRP A 1 600 ? 8.794 -0.248 5.881 1.00 93.44 600 TRP A CA 1
ATOM 4559 C C . TRP A 1 600 ? 7.583 -0.712 5.088 1.00 93.44 600 TRP A C 1
ATOM 4561 O O . TRP A 1 600 ? 6.521 -0.915 5.668 1.00 93.44 600 TRP A O 1
ATOM 4571 N N . LEU A 1 601 ? 7.739 -0.900 3.776 1.00 92.50 601 LEU A N 1
ATOM 4572 C CA . LEU A 1 601 ? 6.712 -1.480 2.910 1.00 92.50 601 LEU A CA 1
ATOM 4573 C C . LEU A 1 601 ? 7.127 -2.888 2.491 1.00 92.50 601 LEU A C 1
ATOM 4575 O O . LEU A 1 601 ? 8.208 -3.097 1.938 1.00 92.50 601 LEU A O 1
ATOM 4579 N N . VAL A 1 602 ? 6.244 -3.850 2.722 1.00 92.81 602 VAL A N 1
ATOM 4580 C CA . VAL A 1 602 ? 6.471 -5.275 2.481 1.00 92.81 602 VAL A CA 1
ATOM 4581 C C . VAL A 1 602 ? 5.387 -5.816 1.571 1.00 92.81 602 VAL A C 1
ATOM 4583 O O . VAL A 1 602 ? 4.204 -5.591 1.815 1.00 92.81 602 VAL A O 1
ATOM 4586 N N . LYS A 1 603 ? 5.782 -6.594 0.565 1.00 88.75 603 LYS A N 1
ATOM 4587 C CA . LYS A 1 603 ? 4.870 -7.325 -0.310 1.00 88.75 603 LYS A CA 1
ATOM 4588 C C . LYS A 1 603 ? 4.992 -8.823 -0.103 1.00 88.75 603 LYS A C 1
ATOM 4590 O O . LYS A 1 603 ? 6.088 -9.391 -0.113 1.00 88.75 603 LYS A O 1
ATOM 4595 N N . LEU A 1 604 ? 3.833 -9.451 0.047 1.00 86.75 604 LEU A N 1
ATOM 4596 C CA . LEU A 1 604 ? 3.656 -10.892 0.103 1.00 86.75 604 LEU A CA 1
ATOM 4597 C C . LEU A 1 604 ? 2.827 -11.379 -1.086 1.00 86.75 604 LEU A C 1
ATOM 4599 O O . LEU A 1 604 ? 1.947 -10.664 -1.580 1.00 86.75 604 LEU A O 1
ATOM 4603 N N . ASP A 1 605 ? 3.053 -12.628 -1.481 1.00 83.94 605 ASP A N 1
ATOM 4604 C CA . ASP A 1 605 ? 2.180 -13.354 -2.398 1.00 83.94 605 ASP A CA 1
ATOM 4605 C C . ASP A 1 605 ? 0.862 -13.776 -1.713 1.00 83.94 605 ASP A C 1
ATOM 4607 O O . ASP A 1 605 ? 0.672 -13.634 -0.499 1.00 83.94 605 ASP A O 1
ATOM 4611 N N . SER A 1 606 ? -0.069 -14.338 -2.488 1.00 85.44 606 SER A N 1
ATOM 4612 C CA . SER A 1 606 ? -1.387 -14.785 -1.992 1.00 85.44 606 SER A CA 1
ATOM 4613 C C . SER A 1 606 ? -1.336 -15.902 -0.936 1.00 85.44 606 SER A C 1
ATOM 4615 O O . SER A 1 606 ? -2.321 -16.167 -0.239 1.00 85.44 606 SER A O 1
ATOM 4617 N N . THR A 1 607 ? -0.187 -16.558 -0.778 1.00 85.56 607 THR A N 1
ATOM 4618 C CA . THR A 1 607 ? 0.058 -17.629 0.196 1.00 85.56 607 THR A CA 1
ATOM 4619 C C . THR A 1 607 ? 0.910 -17.178 1.386 1.00 85.56 607 THR A C 1
ATOM 4621 O O . THR A 1 607 ? 1.266 -18.005 2.233 1.00 85.56 607 THR A O 1
ATOM 4624 N N . GLY A 1 608 ? 1.211 -15.879 1.466 1.00 86.25 608 GLY A N 1
ATOM 4625 C CA . GLY A 1 608 ? 1.967 -15.263 2.549 1.00 86.25 608 GLY A CA 1
ATOM 4626 C C . GLY A 1 608 ? 3.481 -15.404 2.433 1.00 86.25 608 GLY A C 1
ATOM 4627 O O . GLY A 1 608 ? 4.175 -15.151 3.423 1.00 86.25 608 GLY A O 1
ATOM 4628 N N . ASN A 1 609 ? 4.014 -15.828 1.282 1.00 83.00 609 ASN A N 1
ATOM 4629 C CA . ASN A 1 609 ? 5.461 -15.819 1.078 1.00 83.00 609 ASN A CA 1
ATOM 4630 C C . ASN A 1 609 ? 5.928 -14.405 0.733 1.00 83.00 609 ASN A C 1
ATOM 4632 O O . ASN A 1 609 ? 5.240 -13.662 0.041 1.00 83.00 609 ASN A O 1
ATOM 4636 N N . PHE A 1 610 ? 7.119 -14.064 1.210 1.00 84.50 610 PHE A N 1
ATOM 4637 C CA . PHE A 1 610 ? 7.783 -12.806 0.901 1.00 84.50 610 PHE A CA 1
ATOM 4638 C C . PHE A 1 610 ? 8.117 -12.679 -0.590 1.00 84.50 610 PHE A C 1
ATOM 4640 O O . PHE A 1 610 ? 8.698 -13.603 -1.163 1.00 84.50 610 PHE A O 1
ATOM 4647 N N . GLU A 1 611 ? 7.813 -11.522 -1.182 1.00 79.25 611 GLU A N 1
ATOM 4648 C CA . GLU A 1 611 ? 8.197 -11.178 -2.556 1.00 79.25 611 GLU A CA 1
ATOM 4649 C C . GLU A 1 611 ? 9.278 -10.096 -2.577 1.00 79.25 611 GLU A C 1
ATOM 4651 O O . GLU A 1 611 ? 10.368 -10.317 -3.107 1.00 79.25 611 GLU A O 1
ATOM 4656 N N . TRP A 1 612 ? 9.003 -8.941 -1.969 1.00 79.25 612 TRP A N 1
ATOM 4657 C CA . TRP A 1 612 ? 9.948 -7.832 -1.861 1.00 79.25 612 TRP A CA 1
ATOM 4658 C C . TRP A 1 612 ? 9.629 -6.942 -0.657 1.00 79.25 612 TRP A C 1
ATOM 4660 O O . TRP A 1 612 ? 8.518 -6.957 -0.123 1.00 79.25 612 TRP A O 1
ATOM 4670 N N . SER A 1 613 ? 10.602 -6.136 -0.232 1.00 83.94 613 SER A N 1
ATOM 4671 C CA . SER A 1 613 ? 10.374 -5.036 0.706 1.00 83.94 613 SER A CA 1
ATOM 4672 C C . SER A 1 613 ? 11.325 -3.870 0.473 1.00 83.94 613 SER A C 1
ATOM 4674 O O . SER A 1 613 ? 12.402 -4.016 -0.118 1.00 83.94 613 SER A O 1
ATOM 4676 N N . TRP A 1 614 ? 10.898 -2.710 0.958 1.00 84.31 614 TRP A N 1
ATOM 4677 C CA . TRP A 1 614 ? 11.610 -1.446 0.871 1.00 84.31 614 TRP A CA 1
ATOM 4678 C C . TRP A 1 614 ? 11.543 -0.713 2.202 1.00 84.31 614 TRP A C 1
ATOM 4680 O O . TRP A 1 614 ? 10.485 -0.678 2.832 1.00 84.31 614 TRP A O 1
ATOM 4690 N N . ALA A 1 615 ? 12.670 -0.127 2.600 1.00 85.50 615 ALA A N 1
ATOM 4691 C CA . ALA A 1 615 ? 12.734 0.844 3.684 1.00 85.50 615 ALA A CA 1
ATOM 4692 C C . ALA A 1 615 ? 12.891 2.255 3.099 1.00 85.50 615 ALA A C 1
ATOM 4694 O O . ALA A 1 615 ? 13.688 2.446 2.169 1.00 85.50 615 ALA A O 1
ATOM 4695 N N . PHE A 1 616 ? 12.133 3.212 3.635 1.00 82.19 616 PHE A N 1
ATOM 4696 C CA . PHE A 1 616 ? 12.155 4.617 3.236 1.00 82.19 616 PHE A CA 1
ATOM 4697 C C . PHE A 1 616 ? 12.291 5.517 4.451 1.00 82.19 616 PHE A C 1
ATOM 4699 O O . PHE A 1 616 ? 11.479 5.461 5.373 1.00 82.19 616 PHE A O 1
ATOM 4706 N N . GLY A 1 617 ? 13.241 6.428 4.377 1.00 79.50 617 GLY A N 1
ATOM 4707 C CA . GLY A 1 617 ? 13.449 7.383 5.441 1.00 79.50 617 GLY A CA 1
ATOM 4708 C C . GLY A 1 617 ? 14.715 8.179 5.233 1.00 79.50 617 GLY A C 1
ATOM 4709 O O . GLY A 1 617 ? 15.272 8.260 4.122 1.00 79.50 617 GLY A O 1
ATOM 4710 N N . GLY A 1 618 ? 15.081 8.855 6.306 1.00 80.44 618 GLY A N 1
ATOM 4711 C CA . GLY A 1 618 ? 16.126 9.845 6.361 1.00 80.44 618 GLY A CA 1
ATOM 4712 C C . GLY A 1 618 ? 17.228 9.467 7.337 1.00 80.44 618 GLY A C 1
ATOM 4713 O O . GLY A 1 618 ? 17.864 8.436 7.188 1.00 80.44 618 GLY A O 1
ATOM 4714 N N . THR A 1 619 ? 17.558 10.355 8.268 1.00 82.81 619 THR A N 1
ATOM 4715 C CA . THR A 1 619 ? 18.527 10.054 9.340 1.00 82.81 619 THR A CA 1
ATOM 4716 C C . THR A 1 619 ? 17.876 9.977 10.710 1.00 82.81 619 THR A C 1
ATOM 4718 O O . THR A 1 619 ? 18.537 9.546 11.654 1.00 82.81 619 THR A O 1
ATOM 4721 N N . ASP A 1 620 ? 16.622 10.415 10.816 1.00 87.25 620 ASP A N 1
ATOM 4722 C CA . ASP A 1 620 ? 15.854 10.427 12.052 1.00 87.25 620 ASP A CA 1
ATOM 4723 C C . ASP A 1 620 ? 14.794 9.315 12.023 1.00 87.25 620 ASP A C 1
ATOM 4725 O O . ASP A 1 620 ? 15.116 8.170 11.714 1.00 87.25 620 ASP A O 1
ATOM 4729 N N . HIS A 1 621 ? 13.569 9.612 12.453 1.00 90.00 621 HIS A N 1
ATOM 4730 C CA . HIS A 1 621 ? 12.526 8.623 12.681 1.00 90.00 621 HIS A CA 1
ATOM 4731 C C . HIS A 1 621 ? 11.346 8.845 11.737 1.00 90.00 621 HIS A C 1
ATOM 4733 O O . HIS A 1 621 ? 10.705 9.896 11.744 1.00 90.00 621 HIS A O 1
ATOM 4739 N N . GLU A 1 622 ? 11.014 7.806 10.991 1.00 92.31 622 GLU A N 1
ATOM 4740 C CA . GLU A 1 622 ? 9.898 7.706 10.069 1.00 92.31 622 GLU A CA 1
ATOM 4741 C C . GLU A 1 622 ? 9.033 6.477 10.400 1.00 92.31 622 GLU A C 1
ATOM 4743 O O . GLU A 1 622 ? 9.511 5.454 10.901 1.00 92.31 622 GLU A O 1
ATOM 4748 N N . SER A 1 623 ? 7.733 6.573 10.121 1.00 95.38 623 SER A N 1
ATOM 4749 C CA . SER A 1 623 ? 6.784 5.466 10.283 1.00 95.38 623 SER A CA 1
ATOM 4750 C C . SER A 1 623 ? 5.688 5.555 9.232 1.00 95.38 623 SER A C 1
ATOM 4752 O O . SER A 1 623 ? 5.139 6.635 9.010 1.00 95.38 623 SER A O 1
ATOM 4754 N N . GLY A 1 624 ? 5.353 4.433 8.592 1.00 96.50 624 GLY A N 1
ATOM 4755 C CA . GLY A 1 624 ? 4.145 4.314 7.777 1.00 96.50 624 GLY A CA 1
ATOM 4756 C C . GLY A 1 624 ? 3.018 3.704 8.598 1.00 96.50 624 GLY A C 1
ATOM 4757 O O . GLY A 1 624 ? 3.171 2.621 9.147 1.00 96.50 624 GLY A O 1
ATOM 4758 N N . GLU A 1 625 ? 1.877 4.375 8.674 1.00 97.75 625 GLU A N 1
ATOM 4759 C CA . GLU A 1 625 ? 0.766 3.997 9.557 1.00 97.75 625 GLU A CA 1
ATOM 4760 C C . GLU A 1 625 ? -0.435 3.436 8.791 1.00 97.75 625 GLU A C 1
ATOM 4762 O O . GLU A 1 625 ? -1.191 2.635 9.335 1.00 97.75 625 GLU A O 1
ATOM 4767 N N . SER A 1 626 ? -0.598 3.810 7.519 1.00 98.06 626 SER A N 1
ATOM 4768 C CA . SER A 1 626 ? -1.704 3.359 6.672 1.00 98.06 626 SER A CA 1
ATOM 4769 C C . SER A 1 626 ? -1.228 3.093 5.252 1.00 98.06 626 SER A C 1
ATOM 4771 O O . SER A 1 626 ? -0.443 3.875 4.717 1.00 98.06 626 SER A O 1
ATOM 4773 N N . VAL A 1 627 ? -1.703 2.004 4.642 1.00 97.19 627 VAL A N 1
ATOM 4774 C CA . VAL A 1 627 ? -1.470 1.696 3.227 1.00 97.19 627 VAL A CA 1
ATOM 4775 C C . VAL A 1 627 ? -2.784 1.402 2.517 1.00 97.19 627 VAL A C 1
ATOM 4777 O O . VAL A 1 627 ? -3.626 0.668 3.028 1.00 97.19 627 VAL A O 1
ATOM 4780 N N . ILE A 1 628 ? -2.937 1.933 1.305 1.00 94.81 628 ILE A N 1
ATOM 4781 C CA . ILE A 1 628 ? -4.027 1.570 0.396 1.00 94.81 628 ILE A CA 1
ATOM 4782 C C . ILE A 1 628 ? -3.476 1.178 -0.972 1.00 94.81 628 ILE A C 1
ATOM 4784 O O . ILE A 1 628 ? -2.402 1.622 -1.383 1.00 94.81 628 ILE A O 1
ATOM 4788 N N . LEU A 1 629 ? -4.233 0.349 -1.684 1.00 87.31 629 LEU A N 1
ATOM 4789 C CA . LEU A 1 629 ? -4.042 0.098 -3.105 1.00 87.31 629 LEU A CA 1
ATOM 4790 C C . LEU A 1 629 ? -4.886 1.122 -3.865 1.00 87.31 629 LEU A C 1
ATOM 4792 O O . LEU A 1 629 ? -6.109 1.102 -3.754 1.00 87.31 629 LEU A O 1
ATOM 4796 N N . GLY A 1 630 ? -4.233 2.011 -4.605 1.00 81.06 630 GLY A N 1
ATOM 4797 C CA . GLY A 1 630 ? -4.911 3.006 -5.420 1.00 81.06 630 GLY A CA 1
ATOM 4798 C C . GLY A 1 630 ? -5.455 2.431 -6.727 1.00 81.06 630 GLY A C 1
ATOM 4799 O O . GLY A 1 630 ? -4.993 1.396 -7.215 1.00 81.06 630 GLY A O 1
ATOM 4800 N N . ASP A 1 631 ? -6.393 3.150 -7.341 1.00 77.31 631 ASP A N 1
ATOM 4801 C CA . ASP A 1 631 ? -7.031 2.776 -8.616 1.00 77.31 631 ASP A CA 1
ATOM 4802 C C . ASP A 1 631 ? -6.034 2.610 -9.780 1.00 77.31 631 ASP A C 1
ATOM 4804 O O . ASP A 1 631 ? -6.251 1.842 -10.722 1.00 77.31 631 ASP A O 1
ATOM 4808 N N . ASP A 1 632 ? -4.897 3.302 -9.716 1.00 66.25 632 ASP A N 1
ATOM 4809 C CA . ASP A 1 632 ? -3.805 3.174 -10.683 1.00 66.25 632 ASP A CA 1
ATOM 4810 C C . ASP A 1 632 ? -2.942 1.918 -10.462 1.00 66.25 632 ASP A C 1
ATOM 4812 O O . ASP A 1 632 ? -2.115 1.570 -11.304 1.00 66.25 632 ASP A O 1
ATOM 4816 N N . GLY A 1 633 ? -3.204 1.165 -9.392 1.00 71.88 633 GLY A N 1
ATOM 4817 C CA . GLY A 1 633 ? -2.464 -0.024 -8.977 1.00 71.88 633 GLY A CA 1
ATOM 4818 C C . GLY A 1 633 ? -1.292 0.265 -8.062 1.00 71.88 633 GLY A C 1
ATOM 4819 O O . GLY A 1 633 ? -0.590 -0.672 -7.711 1.00 71.88 633 GLY A O 1
ATOM 4820 N N . CYS A 1 634 ? -1.053 1.518 -7.689 1.00 79.50 634 CYS A N 1
ATOM 4821 C CA . CYS A 1 634 ? 0.055 1.893 -6.823 1.00 79.50 634 CYS A CA 1
ATOM 4822 C C . CYS A 1 634 ? -0.314 1.716 -5.354 1.00 79.50 634 CYS A C 1
ATOM 4824 O O . CYS A 1 634 ? -1.481 1.793 -4.975 1.00 79.50 634 CYS A O 1
ATOM 4826 N N . TYR A 1 635 ? 0.687 1.505 -4.510 1.00 86.44 635 TYR A N 1
ATOM 4827 C CA . TYR A 1 635 ? 0.513 1.590 -3.070 1.00 86.44 635 TYR A CA 1
ATOM 4828 C C . TYR A 1 635 ? 0.705 3.028 -2.628 1.00 86.44 635 TYR A C 1
ATOM 4830 O O . TYR A 1 635 ? 1.713 3.660 -2.946 1.00 86.44 635 TYR A O 1
ATOM 4838 N N . TYR A 1 636 ? -0.254 3.535 -1.874 1.00 91.31 636 TYR A N 1
ATOM 4839 C CA . TYR A 1 636 ? -0.144 4.830 -1.234 1.00 91.31 636 TYR A CA 1
ATOM 4840 C C . TYR A 1 636 ? -0.016 4.625 0.261 1.00 91.31 636 TYR A C 1
ATOM 4842 O O . TYR A 1 636 ? -0.726 3.801 0.833 1.00 91.31 636 TYR A O 1
ATOM 4850 N N . VAL A 1 637 ? 0.907 5.355 0.873 1.00 94.06 637 VAL A N 1
ATOM 4851 C CA . VAL A 1 637 ? 1.225 5.254 2.291 1.00 94.06 637 VAL A CA 1
ATOM 4852 C C . VAL A 1 637 ? 1.024 6.613 2.941 1.00 94.06 637 VAL A C 1
ATOM 4854 O O . VAL A 1 637 ? 1.480 7.629 2.416 1.00 94.06 637 VAL A O 1
ATOM 4857 N N . ALA A 1 638 ? 0.365 6.616 4.095 1.00 96.00 638 ALA A N 1
ATOM 4858 C CA . ALA A 1 638 ? 0.376 7.744 5.013 1.00 96.00 638 ALA A CA 1
ATOM 4859 C C . ALA A 1 638 ? 1.127 7.384 6.295 1.00 96.00 638 ALA A C 1
ATOM 4861 O O . ALA A 1 638 ? 1.173 6.217 6.692 1.00 96.00 638 ALA A O 1
ATOM 4862 N N . GLY A 1 639 ? 1.716 8.383 6.938 1.00 95.75 639 GLY A N 1
ATOM 4863 C CA . GLY A 1 639 ? 2.512 8.184 8.140 1.00 95.75 639 GLY A CA 1
ATOM 4864 C C . GLY A 1 639 ? 3.048 9.491 8.701 1.00 95.75 639 GLY A C 1
ATOM 4865 O O . GLY A 1 639 ? 2.380 10.527 8.638 1.00 95.75 639 GLY A O 1
ATOM 4866 N N . TYR A 1 640 ? 4.274 9.455 9.212 1.00 93.56 640 TYR A N 1
ATOM 4867 C CA . TYR A 1 640 ? 4.995 10.655 9.627 1.00 93.56 640 TYR A CA 1
ATOM 4868 C C . TYR A 1 640 ? 6.512 10.524 9.465 1.00 93.56 640 TYR A C 1
ATOM 4870 O O . TYR A 1 640 ? 7.054 9.419 9.379 1.00 93.56 640 TYR A O 1
ATOM 4878 N N . THR A 1 641 ? 7.189 11.669 9.419 1.00 90.81 641 THR A N 1
ATOM 4879 C CA . THR A 1 641 ? 8.646 11.797 9.291 1.00 90.81 641 THR A CA 1
ATOM 4880 C C . THR A 1 641 ? 9.193 12.872 10.217 1.00 90.81 641 THR A C 1
ATOM 4882 O O . THR A 1 641 ? 8.580 13.925 10.354 1.00 90.81 641 THR A O 1
ATOM 4885 N N . ARG A 1 642 ? 10.371 12.640 10.806 1.00 88.50 642 ARG A N 1
ATOM 4886 C CA . ARG A 1 642 ? 11.143 13.684 11.508 1.00 88.50 642 ARG A CA 1
ATOM 4887 C C . ARG A 1 642 ? 12.243 14.288 10.665 1.00 88.50 642 ARG A C 1
ATOM 4889 O O . ARG A 1 642 ? 12.650 15.421 10.919 1.00 88.50 642 ARG A O 1
ATOM 4896 N N . THR A 1 643 ? 12.734 13.547 9.676 1.00 79.44 643 THR A N 1
ATOM 4897 C CA . THR A 1 643 ? 13.870 14.002 8.875 1.00 79.44 643 THR A CA 1
ATOM 4898 C C . THR A 1 643 ? 13.486 15.159 7.954 1.00 79.44 643 THR A C 1
ATOM 4900 O O . THR A 1 643 ? 14.254 16.106 7.784 1.00 79.44 643 THR A O 1
ATOM 4903 N N . PHE A 1 644 ? 12.311 15.090 7.332 1.00 72.31 644 PHE A N 1
ATOM 4904 C CA . PHE A 1 644 ? 11.965 15.967 6.208 1.00 72.31 644 PHE A CA 1
ATOM 4905 C C . PHE A 1 644 ? 11.036 17.131 6.590 1.00 72.31 644 PHE A C 1
ATOM 4907 O O . PHE A 1 644 ? 10.567 17.884 5.737 1.00 72.31 644 PHE A O 1
ATOM 4914 N N . GLY A 1 645 ? 10.821 17.323 7.893 1.00 62.12 645 GLY A N 1
ATOM 4915 C CA . GLY A 1 645 ? 9.860 18.284 8.404 1.00 62.12 645 GLY A CA 1
ATOM 4916 C C . GLY A 1 645 ? 10.320 19.744 8.524 1.00 62.12 645 GLY A C 1
ATOM 4917 O O . GLY A 1 645 ? 11.480 20.110 8.309 1.00 62.12 645 GLY A O 1
ATOM 4918 N N . GLY A 1 646 ? 9.382 20.632 8.859 1.00 56.12 646 GLY A N 1
ATOM 4919 C CA . GLY A 1 646 ? 9.596 22.071 9.063 1.00 56.12 646 GLY A CA 1
ATOM 4920 C C . GLY A 1 646 ? 10.393 22.460 10.307 1.00 56.12 646 GLY A C 1
ATOM 4921 O O . GLY A 1 646 ? 11.072 23.492 10.277 1.00 56.12 646 GLY A O 1
ATOM 4922 N N . GLY A 1 647 ? 10.334 21.644 11.361 1.00 54.94 647 GLY A N 1
ATOM 4923 C CA . GLY A 1 647 ? 10.781 22.007 12.710 1.00 54.94 647 GLY A CA 1
ATOM 4924 C C . GLY A 1 647 ? 12.141 21.470 13.164 1.00 54.94 647 GLY A C 1
ATOM 4925 O O . GLY A 1 647 ? 12.661 21.966 14.158 1.00 54.94 647 GLY A O 1
ATOM 4926 N N . GLY A 1 648 ? 12.749 20.512 12.454 1.00 55.72 648 GLY A N 1
ATOM 4927 C CA . GLY A 1 648 ? 13.974 19.838 12.902 1.00 55.72 648 GLY A CA 1
ATOM 4928 C C . GLY A 1 648 ? 13.773 19.109 14.238 1.00 55.72 648 GLY A C 1
ATOM 4929 O O . GLY A 1 648 ? 14.117 19.640 15.293 1.00 55.72 648 GLY A O 1
ATOM 4930 N N . GLY A 1 649 ? 13.236 17.887 14.183 1.00 74.25 649 GLY A N 1
ATOM 4931 C CA . GLY A 1 649 ? 13.029 17.021 15.353 1.00 74.25 649 GLY A CA 1
ATOM 4932 C C . GLY A 1 649 ? 11.574 16.835 15.800 1.00 74.25 649 GLY A C 1
ATOM 4933 O O . GLY A 1 649 ? 11.354 16.169 16.810 1.00 74.25 649 GLY A O 1
ATOM 4934 N N . THR A 1 650 ? 10.607 17.387 15.069 1.00 86.69 650 THR A N 1
ATOM 4935 C CA . THR A 1 650 ? 9.164 17.138 15.235 1.00 86.69 650 THR A CA 1
ATOM 4936 C C . THR A 1 650 ? 8.664 16.221 14.129 1.00 86.69 650 THR A C 1
ATOM 4938 O O . THR A 1 650 ? 9.284 16.148 13.066 1.00 86.69 650 THR A O 1
ATOM 4941 N N . ASP A 1 651 ? 7.584 15.491 14.388 1.00 90.88 651 ASP A N 1
ATOM 4942 C CA . ASP A 1 651 ? 6.940 14.671 13.361 1.00 90.88 651 ASP A CA 1
ATOM 4943 C C . ASP A 1 651 ? 6.153 15.562 12.392 1.00 90.88 651 ASP A C 1
ATOM 4945 O O . ASP A 1 651 ? 5.429 16.430 12.850 1.00 90.88 651 ASP A O 1
ATOM 4949 N N . ASP A 1 652 ? 6.255 15.334 11.084 1.00 90.75 652 ASP A N 1
ATOM 4950 C CA . ASP A 1 652 ? 5.365 15.912 10.069 1.00 90.75 652 ASP A CA 1
ATOM 4951 C C . ASP A 1 652 ? 4.609 14.790 9.349 1.00 90.75 652 ASP A C 1
ATOM 4953 O O . ASP A 1 652 ? 5.169 13.718 9.090 1.00 90.75 652 ASP A O 1
ATOM 4957 N N . ALA A 1 653 ? 3.344 15.023 8.988 1.00 92.19 653 ALA A N 1
ATOM 4958 C CA . ALA A 1 653 ? 2.516 14.021 8.332 1.00 92.19 653 ALA A CA 1
ATOM 4959 C C . ALA A 1 653 ? 3.101 13.674 6.960 1.00 92.19 653 ALA A C 1
ATOM 4961 O O . ALA A 1 653 ? 3.439 14.554 6.178 1.00 92.19 653 ALA A O 1
ATOM 4962 N N . LEU A 1 654 ? 3.201 12.389 6.647 1.00 91.69 654 LEU A N 1
ATOM 4963 C CA . LEU A 1 654 ? 3.845 11.896 5.436 1.00 91.69 654 LEU A CA 1
ATOM 4964 C C . LEU A 1 654 ? 2.801 11.337 4.471 1.00 91.69 654 LEU A C 1
ATOM 4966 O O . LEU A 1 654 ? 1.946 10.555 4.882 1.00 91.69 654 LEU A O 1
ATOM 4970 N N . PHE A 1 655 ? 2.914 11.687 3.190 1.00 91.62 655 PHE A N 1
ATOM 4971 C CA . PHE A 1 655 ? 2.246 11.018 2.075 1.00 91.62 655 PHE A CA 1
ATOM 4972 C C . PHE A 1 655 ? 3.281 10.477 1.101 1.00 91.62 655 PHE A C 1
ATOM 4974 O O . PHE A 1 655 ? 4.211 11.180 0.699 1.00 91.62 655 PHE A O 1
ATOM 4981 N N . VAL A 1 656 ? 3.088 9.229 0.704 1.00 87.25 656 VAL A N 1
ATOM 4982 C CA . VAL A 1 656 ? 4.010 8.466 -0.123 1.00 87.25 656 VAL A CA 1
ATOM 4983 C C . VAL A 1 656 ? 3.230 7.730 -1.204 1.00 87.25 656 VAL A C 1
ATOM 4985 O O . VAL A 1 656 ? 2.214 7.102 -0.916 1.00 87.25 656 VAL A O 1
ATOM 4988 N N . LYS A 1 657 ? 3.744 7.738 -2.437 1.00 83.69 657 LYS A N 1
ATOM 4989 C CA . LYS A 1 657 ? 3.268 6.870 -3.523 1.00 83.69 657 LYS A CA 1
ATOM 4990 C C . LYS A 1 657 ? 4.372 5.928 -3.982 1.00 83.69 657 LYS A C 1
ATOM 4992 O O . LYS A 1 657 ? 5.470 6.361 -4.323 1.00 83.69 657 LYS A O 1
ATOM 4997 N N . PHE A 1 658 ? 4.037 4.650 -4.084 1.00 73.38 658 PHE A N 1
ATOM 4998 C CA . PHE A 1 658 ? 4.956 3.570 -4.409 1.00 73.38 658 PHE A CA 1
ATOM 4999 C C . PHE A 1 658 ? 4.367 2.631 -5.471 1.00 73.38 658 PHE A C 1
ATOM 5001 O O . PHE A 1 658 ? 3.198 2.260 -5.387 1.00 73.38 658 PHE A O 1
ATOM 5008 N N . ALA A 1 659 ? 5.149 2.212 -6.471 1.00 62.53 659 ALA A N 1
ATOM 5009 C CA . ALA A 1 659 ? 4.675 1.229 -7.448 1.00 62.53 659 ALA A CA 1
ATOM 5010 C C . ALA A 1 659 ? 4.888 -0.212 -6.957 1.00 62.53 659 ALA A C 1
ATOM 5012 O O . ALA A 1 659 ? 5.933 -0.498 -6.381 1.00 62.53 659 ALA A O 1
ATOM 5013 N N . PRO A 1 660 ? 3.983 -1.165 -7.244 1.00 52.06 660 PRO A N 1
ATOM 5014 C CA . PRO A 1 660 ? 4.086 -2.554 -6.775 1.00 52.06 660 PRO A CA 1
ATOM 5015 C C . PRO A 1 660 ? 5.314 -3.335 -7.256 1.00 52.06 660 PRO A C 1
ATOM 5017 O O . PRO A 1 660 ? 5.543 -4.454 -6.811 1.00 52.06 660 PRO A O 1
ATOM 5020 N N . ASP A 1 661 ? 6.073 -2.791 -8.198 1.00 48.97 661 ASP A N 1
ATOM 5021 C CA . ASP A 1 661 ? 7.288 -3.374 -8.764 1.00 48.97 661 ASP A CA 1
ATOM 5022 C C . ASP A 1 661 ? 8.567 -2.659 -8.296 1.00 48.97 661 ASP A C 1
ATOM 5024 O O . ASP A 1 661 ? 9.662 -2.947 -8.782 1.00 48.97 661 ASP A O 1
ATOM 5028 N N . GLY A 1 662 ? 8.439 -1.722 -7.352 1.00 47.00 662 GLY A N 1
ATOM 5029 C CA . GLY A 1 662 ? 9.531 -0.879 -6.887 1.00 47.00 662 GLY A CA 1
ATOM 5030 C C . GLY A 1 662 ? 9.840 0.312 -7.782 1.00 47.00 662 GLY A C 1
ATOM 5031 O O . GLY A 1 662 ? 10.707 1.091 -7.409 1.00 47.00 662 GLY A O 1
ATOM 5032 N N . SER A 1 663 ? 9.165 0.488 -8.924 1.00 46.56 663 SER A N 1
ATOM 5033 C CA . SER A 1 663 ? 9.331 1.660 -9.792 1.00 46.56 663 SER A CA 1
ATOM 5034 C C . SER A 1 663 ? 8.589 2.900 -9.262 1.00 46.56 663 SER A C 1
ATOM 5036 O O . SER A 1 663 ? 7.871 2.867 -8.260 1.00 46.56 663 SER A O 1
ATOM 5038 N N . ALA A 1 664 ? 8.776 4.040 -9.927 1.00 40.38 664 ALA A N 1
ATOM 5039 C CA . ALA A 1 664 ? 7.890 5.183 -9.752 1.00 40.38 664 ALA A CA 1
ATOM 5040 C C . ALA A 1 664 ? 6.667 5.004 -10.661 1.00 40.38 664 ALA A C 1
ATOM 5042 O O . ALA A 1 664 ? 6.803 4.902 -11.880 1.00 40.38 664 ALA A O 1
ATOM 5043 N N . CYS A 1 665 ? 5.466 5.017 -10.088 1.00 45.38 665 CYS A N 1
ATOM 5044 C CA . CYS A 1 665 ? 4.242 5.092 -10.875 1.00 45.38 665 CYS A CA 1
ATOM 5045 C C . CYS A 1 665 ? 4.223 6.391 -11.685 1.00 45.38 665 CYS A C 1
ATOM 5047 O O . CYS A 1 665 ? 4.299 7.473 -11.104 1.00 45.38 665 CYS A O 1
ATOM 5049 N N . LEU A 1 666 ? 4.110 6.281 -13.012 1.00 32.44 666 LEU A N 1
ATOM 5050 C CA . LEU A 1 666 ? 4.132 7.405 -13.951 1.00 32.44 666 LEU A CA 1
ATOM 5051 C C . LEU A 1 666 ? 3.260 8.582 -13.476 1.00 32.44 666 LEU A C 1
ATOM 5053 O O . LEU A 1 666 ? 2.033 8.501 -13.447 1.00 32.44 666 LEU A O 1
ATOM 5057 N N . GLY A 1 667 ? 3.921 9.694 -13.154 1.00 34.69 667 GLY A N 1
ATOM 5058 C CA . GLY A 1 667 ? 3.331 10.995 -12.864 1.00 34.69 667 GLY A CA 1
ATOM 5059 C C . GLY A 1 667 ? 4.314 12.078 -13.296 1.00 34.69 667 GLY A C 1
ATOM 5060 O O . GLY A 1 667 ? 5.423 12.173 -12.785 1.00 34.69 667 GLY A O 1
ATOM 5061 N N . TYR A 1 668 ? 3.942 12.847 -14.313 1.00 30.11 668 TYR A N 1
ATOM 5062 C CA . TYR A 1 668 ? 4.753 13.920 -14.879 1.00 30.11 668 TYR A CA 1
ATOM 5063 C C . TYR A 1 668 ? 4.782 15.097 -13.887 1.00 30.11 668 TYR A C 1
ATOM 5065 O O . TYR A 1 668 ? 3.743 15.697 -13.625 1.00 30.11 668 TYR A O 1
ATOM 5073 N N . PHE A 1 669 ? 5.947 15.443 -13.336 1.00 29.56 669 PHE A N 1
ATOM 5074 C CA . PHE A 1 669 ? 6.084 16.587 -12.431 1.00 29.56 669 PHE A CA 1
ATOM 5075 C C . PHE A 1 669 ? 6.249 17.884 -13.228 1.00 29.56 669 PHE A C 1
ATOM 5077 O O . PHE A 1 669 ? 7.262 18.102 -13.894 1.00 29.56 669 PHE A O 1
ATOM 5084 N N . VAL A 1 670 ? 5.266 18.778 -13.134 1.00 24.72 670 VAL A N 1
ATOM 5085 C CA . VAL A 1 670 ? 5.453 20.200 -13.442 1.00 24.72 670 VAL A CA 1
ATOM 5086 C C . VAL A 1 670 ? 5.137 20.956 -12.164 1.00 24.72 670 VAL A C 1
ATOM 5088 O O . VAL A 1 670 ? 3.977 21.066 -11.781 1.00 24.72 670 VAL A O 1
ATOM 5091 N N . GLY A 1 671 ? 6.180 21.452 -11.498 1.00 27.33 671 GLY A N 1
ATOM 5092 C CA . GLY A 1 671 ? 6.025 22.341 -10.354 1.00 27.33 671 GLY A CA 1
ATOM 5093 C C . GLY A 1 671 ? 5.206 23.563 -10.758 1.00 27.33 671 GLY A C 1
ATOM 5094 O O . GLY A 1 671 ? 5.594 24.310 -11.661 1.00 27.33 671 GLY A O 1
ATOM 5095 N N . LEU A 1 672 ? 4.071 23.757 -10.096 1.00 24.34 672 LEU A N 1
ATOM 5096 C CA . LEU A 1 672 ? 3.335 25.012 -10.123 1.00 24.34 672 LEU A CA 1
ATOM 5097 C C . LEU A 1 672 ? 3.427 25.669 -8.741 1.00 24.34 672 LEU A C 1
ATOM 5099 O O . LEU A 1 672 ? 3.485 24.957 -7.741 1.00 24.34 672 LEU A O 1
ATOM 5103 N N . PRO A 1 673 ? 3.479 27.012 -8.665 1.00 33.25 673 PRO A N 1
ATOM 5104 C CA . PRO A 1 673 ? 3.553 27.705 -7.390 1.00 33.25 673 PRO A CA 1
ATOM 5105 C C . PRO A 1 673 ? 2.247 27.558 -6.610 1.00 33.25 673 PRO A C 1
ATOM 5107 O O . PRO A 1 673 ? 1.161 27.737 -7.162 1.00 33.25 673 PRO A O 1
ATOM 5110 N N . ASP A 1 674 ? 2.415 27.302 -5.319 1.00 35.75 674 ASP A N 1
ATOM 5111 C CA . ASP A 1 674 ? 1.400 27.235 -4.276 1.00 35.75 674 ASP A CA 1
ATOM 5112 C C . ASP A 1 674 ? 0.579 28.541 -4.187 1.00 35.75 674 ASP A C 1
ATOM 5114 O O . ASP A 1 674 ? 1.130 29.646 -4.114 1.00 35.75 674 ASP A O 1
ATOM 5118 N N . VAL A 1 675 ? -0.751 28.420 -4.220 1.00 31.64 675 VAL A N 1
ATOM 5119 C CA . VAL A 1 675 ? -1.699 29.518 -3.979 1.00 31.64 675 VAL A CA 1
ATOM 5120 C C . VAL A 1 675 ? -2.911 29.006 -3.200 1.00 31.64 675 VAL A C 1
ATOM 5122 O O . VAL A 1 675 ? -3.975 28.782 -3.770 1.00 31.64 675 VAL A O 1
ATOM 5125 N N . SER A 1 676 ? -2.800 28.931 -1.872 1.00 33.69 676 SER A N 1
ATOM 5126 C CA . SER A 1 676 ? -3.931 29.222 -0.978 1.00 33.69 676 SER A CA 1
ATOM 5127 C C . SER A 1 676 ? -3.455 29.663 0.416 1.00 33.69 676 SER A C 1
ATOM 5129 O O . SER A 1 676 ? -2.372 29.319 0.875 1.00 33.69 676 SER A O 1
ATOM 5131 N N . SER A 1 677 ? -4.224 30.542 1.062 1.00 39.62 677 SER A N 1
ATOM 5132 C CA . SER A 1 677 ? -3.716 31.486 2.064 1.00 39.62 677 SER A CA 1
ATOM 5133 C C . SER A 1 677 ? -4.035 31.162 3.523 1.00 39.62 677 SER A C 1
ATOM 5135 O O . SER A 1 677 ? -4.027 32.091 4.323 1.00 39.62 677 SER A O 1
ATOM 5137 N N . ASN A 1 678 ? -4.325 29.914 3.896 1.00 40.62 678 ASN A N 1
ATOM 5138 C CA . ASN A 1 678 ? -4.621 29.612 5.306 1.00 40.62 678 ASN A CA 1
ATOM 5139 C C . ASN A 1 678 ? -3.746 28.526 5.933 1.00 40.62 678 ASN A C 1
ATOM 5141 O O . ASN A 1 678 ? -3.716 28.455 7.154 1.00 40.62 678 ASN A O 1
ATOM 5145 N N . MET A 1 679 ? -3.023 27.733 5.141 1.00 49.44 679 MET A N 1
ATOM 5146 C CA . MET A 1 679 ? -2.351 26.515 5.584 1.00 49.44 679 MET A CA 1
ATOM 5147 C C . MET A 1 679 ? -1.391 26.074 4.443 1.00 49.44 679 MET A C 1
ATOM 5149 O O . MET A 1 679 ? -1.871 25.536 3.454 1.00 49.44 679 MET A O 1
ATOM 5153 N N . THR A 1 680 ? -0.076 26.354 4.494 1.00 52.88 680 THR A N 1
ATOM 5154 C CA . THR A 1 680 ? 0.909 25.967 3.437 1.00 52.88 680 THR A CA 1
ATOM 5155 C C . THR A 1 680 ? 1.751 24.770 3.882 1.00 52.88 680 THR A C 1
ATOM 5157 O O . THR A 1 680 ? 2.459 24.895 4.879 1.00 52.88 680 THR A O 1
ATOM 5160 N N . PHE A 1 681 ? 1.689 23.640 3.159 1.00 61.09 681 PHE A N 1
ATOM 5161 C CA . PHE A 1 681 ? 2.023 22.317 3.723 1.00 61.09 681 PHE A CA 1
ATOM 5162 C C . PHE A 1 681 ? 2.709 21.295 2.814 1.00 61.09 681 PHE A C 1
ATOM 5164 O O . PHE A 1 681 ? 2.753 20.135 3.176 1.00 61.09 681 PHE A O 1
ATOM 5171 N N . ALA A 1 682 ? 3.243 21.640 1.653 1.00 52.12 682 ALA A N 1
ATOM 5172 C CA . ALA A 1 682 ? 3.939 20.639 0.844 1.00 52.12 682 ALA A CA 1
ATOM 5173 C C . ALA A 1 682 ? 5.400 21.038 0.663 1.00 52.12 682 ALA A C 1
ATOM 5175 O O . ALA A 1 682 ? 5.691 22.112 0.131 1.00 52.12 682 ALA A O 1
ATOM 5176 N N . LYS A 1 683 ? 6.319 20.167 1.084 1.00 58.34 683 LYS A N 1
ATOM 5177 C CA . LYS A 1 683 ? 7.714 20.198 0.637 1.00 58.34 683 LYS A CA 1
ATOM 5178 C C . LYS A 1 683 ? 8.003 18.981 -0.237 1.00 58.34 683 LYS A C 1
ATOM 5180 O O . LYS A 1 683 ? 7.526 17.877 0.021 1.00 58.34 683 LYS A O 1
ATOM 5185 N N . ASP A 1 684 ? 8.755 19.214 -1.307 1.00 55.25 684 ASP A N 1
ATOM 5186 C CA . ASP A 1 684 ? 9.307 18.155 -2.145 1.00 55.25 684 ASP A CA 1
ATOM 5187 C C . ASP A 1 684 ? 10.574 17.633 -1.469 1.00 55.25 684 ASP A C 1
ATOM 5189 O O . ASP A 1 684 ? 11.634 18.258 -1.564 1.00 55.25 684 ASP A O 1
ATOM 5193 N N . ASP A 1 685 ? 10.456 16.494 -0.791 1.00 59.84 685 ASP A N 1
ATOM 5194 C CA . ASP A 1 685 ? 11.541 15.948 0.019 1.00 59.84 685 ASP A CA 1
ATOM 5195 C C . ASP A 1 685 ? 12.227 14.766 -0.664 1.00 59.84 685 ASP A C 1
ATOM 5197 O O . ASP A 1 685 ? 11.580 13.892 -1.243 1.00 59.84 685 ASP A O 1
ATOM 5201 N N . GLN A 1 686 ? 13.562 14.736 -0.603 1.00 58.06 686 GLN A N 1
ATOM 5202 C CA . GLN A 1 686 ? 14.359 13.646 -1.164 1.00 58.06 686 GLN A CA 1
ATOM 5203 C C . GLN A 1 686 ? 14.456 12.487 -0.170 1.00 58.06 686 GLN A C 1
ATOM 5205 O O . GLN A 1 686 ? 15.444 12.361 0.552 1.00 58.06 686 GLN A O 1
ATOM 5210 N N . PHE A 1 687 ? 13.432 11.636 -0.151 1.00 60.97 687 PHE A N 1
ATOM 5211 C CA . PHE A 1 687 ? 13.484 10.358 0.555 1.00 60.97 687 PHE A CA 1
ATOM 5212 C C . PHE A 1 687 ? 14.492 9.413 -0.099 1.00 60.97 687 PHE A C 1
ATOM 5214 O O . PHE A 1 687 ? 14.574 9.315 -1.328 1.00 60.97 687 PHE A O 1
ATOM 5221 N N . THR A 1 688 ? 15.237 8.674 0.725 1.00 61.47 688 THR A N 1
ATOM 5222 C CA . THR A 1 688 ? 16.063 7.569 0.233 1.00 61.47 688 THR A CA 1
ATOM 5223 C C . THR A 1 688 ? 15.292 6.265 0.354 1.00 61.47 688 THR A C 1
ATOM 5225 O O . THR A 1 688 ? 14.736 5.959 1.403 1.00 61.47 688 THR A O 1
ATOM 5228 N N . ALA A 1 689 ? 15.235 5.507 -0.740 1.00 62.97 689 ALA A N 1
ATOM 5229 C CA . ALA A 1 689 ? 14.590 4.203 -0.790 1.00 62.97 689 ALA A CA 1
ATOM 5230 C C . ALA A 1 689 ? 15.664 3.121 -0.914 1.00 62.97 689 ALA A C 1
ATOM 5232 O O . ALA A 1 689 ? 16.461 3.141 -1.858 1.00 62.97 689 ALA A O 1
ATOM 5233 N N . THR A 1 690 ? 15.680 2.169 0.018 1.00 62.81 690 THR A N 1
ATOM 5234 C CA . THR A 1 690 ? 16.638 1.057 -0.004 1.00 62.81 690 THR A CA 1
ATOM 5235 C C . THR A 1 690 ? 15.905 -0.265 -0.235 1.00 62.81 690 THR A C 1
ATOM 5237 O O . THR A 1 690 ? 15.113 -0.670 0.620 1.00 62.81 690 THR A O 1
ATOM 5240 N N . PRO A 1 691 ? 16.158 -0.971 -1.356 1.00 63.00 691 PRO A N 1
ATOM 5241 C CA . PRO A 1 691 ? 15.587 -2.292 -1.574 1.00 63.00 691 PRO A CA 1
ATOM 5242 C C . PRO A 1 691 ? 16.252 -3.307 -0.645 1.00 63.00 691 PRO A C 1
ATOM 5244 O O . PRO A 1 691 ? 17.484 -3.372 -0.549 1.00 63.00 691 PRO A O 1
ATOM 5247 N N . ILE A 1 692 ? 15.450 -4.151 0.000 1.00 66.12 692 ILE A N 1
ATOM 5248 C CA . ILE A 1 692 ? 15.958 -5.153 0.937 1.00 66.12 692 ILE A CA 1
ATOM 5249 C C . ILE A 1 692 ? 15.961 -6.520 0.252 1.00 66.12 692 ILE A C 1
ATOM 5251 O O . ILE A 1 692 ? 14.928 -7.134 0.006 1.00 66.12 692 ILE A O 1
ATOM 5255 N N . SER A 1 693 ? 17.159 -7.010 -0.073 1.00 51.28 693 SER A N 1
ATOM 5256 C CA . SER A 1 693 ? 17.341 -8.272 -0.811 1.00 51.28 693 SER A CA 1
ATOM 5257 C C . SER A 1 693 ? 17.405 -9.520 0.076 1.00 51.28 693 SER A C 1
ATOM 5259 O O . SER A 1 693 ? 17.367 -10.641 -0.433 1.00 51.28 693 SER A O 1
ATOM 5261 N N . LYS A 1 694 ? 17.540 -9.351 1.398 1.00 57.88 694 LYS A N 1
ATOM 5262 C CA . LYS A 1 694 ? 17.597 -10.446 2.375 1.00 57.88 694 LYS A CA 1
ATOM 5263 C C . LYS A 1 694 ? 16.895 -10.035 3.659 1.00 57.88 694 LYS A C 1
ATOM 5265 O O . LYS A 1 694 ? 17.386 -9.161 4.363 1.00 57.88 694 LYS A O 1
ATOM 5270 N N . LEU A 1 695 ? 15.802 -10.721 3.966 1.00 68.56 695 LEU A N 1
ATOM 5271 C CA . LEU A 1 695 ? 15.100 -10.614 5.238 1.00 68.56 695 LEU A CA 1
ATOM 5272 C C . LEU A 1 695 ? 15.169 -11.940 5.990 1.00 68.56 695 LEU A C 1
ATOM 5274 O O . LEU A 1 695 ? 15.218 -13.003 5.358 1.00 68.56 695 LEU A O 1
ATOM 5278 N N . SER A 1 696 ? 15.129 -11.901 7.323 1.00 74.31 696 SER A N 1
ATOM 5279 C CA . SER A 1 696 ? 14.813 -13.114 8.067 1.00 74.31 696 SER A CA 1
ATOM 5280 C C . SER A 1 696 ? 13.326 -13.409 7.845 1.00 74.31 696 SER A C 1
ATOM 5282 O O . SER A 1 696 ? 12.459 -12.581 8.111 1.00 74.31 696 SER A O 1
ATOM 5284 N N . PHE A 1 697 ? 13.035 -14.559 7.238 1.00 76.44 697 PHE A N 1
ATOM 5285 C CA . PHE A 1 697 ? 11.672 -15.014 6.989 1.00 76.44 697 PHE A CA 1
ATOM 5286 C C . PHE A 1 697 ? 11.465 -16.331 7.708 1.00 76.44 697 PHE A C 1
ATOM 5288 O O . PHE A 1 697 ? 12.174 -17.313 7.461 1.00 76.44 697 PHE A O 1
ATOM 5295 N N . GLN A 1 698 ? 10.473 -16.357 8.587 1.00 80.44 698 GLN A N 1
ATOM 5296 C CA . GLN A 1 698 ? 10.082 -17.558 9.302 1.00 80.44 698 GLN A CA 1
ATOM 5297 C C . GLN A 1 698 ? 8.595 -17.809 9.086 1.00 80.44 698 GLN A C 1
ATOM 5299 O O . GLN A 1 698 ? 7.763 -16.911 9.212 1.00 80.44 698 GLN A O 1
ATOM 5304 N N . ARG A 1 699 ? 8.228 -19.062 8.798 1.00 79.69 699 ARG A N 1
ATOM 5305 C CA . ARG A 1 699 ? 6.817 -19.453 8.866 1.00 79.69 699 ARG A CA 1
ATOM 5306 C C . ARG A 1 699 ? 6.400 -19.492 10.325 1.00 79.69 699 ARG A C 1
ATOM 5308 O O . ARG A 1 699 ? 6.943 -20.273 11.107 1.00 79.69 699 ARG A O 1
ATOM 5315 N N . ALA A 1 700 ? 5.402 -18.693 10.671 1.00 67.50 700 ALA A N 1
ATOM 5316 C CA . ALA A 1 700 ? 4.893 -18.650 12.026 1.00 67.50 700 ALA A CA 1
ATOM 5317 C C . ALA A 1 700 ? 4.095 -19.927 12.326 1.00 67.50 700 ALA A C 1
ATOM 5319 O O . ALA A 1 700 ? 3.014 -20.158 11.767 1.00 67.50 700 ALA A O 1
ATOM 5320 N N . ARG A 1 701 ? 4.621 -20.770 13.219 1.00 60.84 701 ARG A N 1
ATOM 5321 C CA . ARG A 1 701 ? 3.936 -21.972 13.705 1.00 60.84 701 ARG A CA 1
ATOM 5322 C C . ARG A 1 701 ? 3.291 -21.654 15.054 1.00 60.84 701 ARG A C 1
ATOM 5324 O O . ARG A 1 701 ? 3.972 -21.505 16.056 1.00 60.84 701 ARG A O 1
ATOM 5331 N N . GLY A 1 702 ? 1.964 -21.573 15.073 1.00 56.34 702 GLY A N 1
ATOM 5332 C CA . GLY A 1 702 ? 1.184 -21.329 16.284 1.00 56.34 702 GLY A CA 1
ATOM 5333 C C . GLY A 1 702 ? -0.269 -21.731 16.061 1.00 56.34 702 GLY A C 1
ATOM 5334 O O . GLY A 1 702 ? -0.872 -21.346 15.054 1.00 56.34 702 GLY A O 1
ATOM 5335 N N . LYS A 1 703 ? -0.819 -22.549 16.965 1.00 56.38 703 LYS A N 1
ATOM 5336 C CA . LYS A 1 703 ? -2.244 -22.905 16.961 1.00 56.38 703 LYS A CA 1
ATOM 5337 C C . LYS A 1 703 ? -2.983 -21.894 17.826 1.00 56.38 703 LYS A C 1
ATOM 5339 O O . LYS A 1 703 ? -2.667 -21.758 19.004 1.00 56.38 703 LYS A O 1
ATOM 5344 N N . GLY A 1 704 ? -3.961 -21.204 17.245 1.00 59.03 704 GLY A N 1
ATOM 5345 C CA . GLY A 1 704 ? -4.833 -20.320 18.011 1.00 59.03 704 GLY A CA 1
ATOM 5346 C C . GLY A 1 704 ? -5.673 -21.128 18.996 1.00 59.03 704 GLY A C 1
ATOM 5347 O O . GLY A 1 704 ? -6.184 -22.200 18.657 1.00 59.03 704 GLY A O 1
ATOM 5348 N N . LYS A 1 705 ? -5.835 -20.628 20.221 1.00 64.31 705 LYS A N 1
ATOM 5349 C CA . LYS A 1 705 ? -6.813 -21.203 21.151 1.00 64.31 705 LYS A CA 1
ATOM 5350 C C . LYS A 1 705 ? -8.186 -20.649 20.801 1.00 64.31 705 LYS A C 1
ATOM 5352 O O . LYS A 1 705 ? -8.398 -19.442 20.865 1.00 64.31 705 LYS A O 1
ATOM 5357 N N . SER A 1 706 ? -9.104 -21.531 20.406 1.00 66.44 706 SER A N 1
ATOM 5358 C CA . SER A 1 706 ? -10.489 -21.145 20.125 1.00 66.44 706 SER A CA 1
ATOM 5359 C C . SER A 1 706 ? -11.168 -20.722 21.412 1.00 66.44 706 SER A C 1
ATOM 5361 O O . SER A 1 706 ? -11.208 -21.483 22.380 1.00 66.44 706 SER A O 1
ATOM 5363 N N . THR A 1 707 ? -11.743 -19.529 21.405 1.00 68.19 707 THR A N 1
ATOM 5364 C CA . THR A 1 707 ? -12.457 -18.976 22.554 1.00 68.19 707 THR A CA 1
ATOM 5365 C C . THR A 1 707 ? -13.656 -18.180 22.077 1.00 68.19 707 THR A C 1
ATOM 5367 O O . THR A 1 707 ? -13.616 -17.554 21.020 1.00 68.19 707 THR A O 1
ATOM 5370 N N . LYS A 1 708 ? -14.720 -18.172 22.874 1.00 71.00 708 LYS A N 1
ATOM 5371 C CA . LYS A 1 708 ? -15.845 -17.271 22.654 1.00 71.00 708 LYS A CA 1
ATOM 5372 C C . LYS A 1 708 ? -15.759 -16.141 23.670 1.00 71.00 708 LYS A C 1
ATOM 5374 O O . LYS A 1 708 ? -15.730 -16.416 24.869 1.00 71.00 708 LYS A O 1
ATOM 5379 N N . MET A 1 709 ? -15.702 -14.899 23.198 1.00 80.25 709 MET A N 1
ATOM 5380 C CA . MET A 1 709 ? -15.785 -13.736 24.079 1.00 80.25 709 MET A CA 1
ATOM 5381 C C . MET A 1 709 ? -17.222 -13.490 24.522 1.00 80.25 709 MET A C 1
ATOM 5383 O O . MET A 1 709 ? -18.183 -13.946 23.893 1.00 80.25 709 MET A O 1
ATOM 5387 N N . LYS A 1 710 ? -17.373 -12.781 25.638 1.00 81.56 710 LYS A N 1
ATOM 5388 C CA . LYS A 1 710 ? -18.684 -12.425 26.172 1.00 81.56 710 LYS A CA 1
ATOM 5389 C C . LYS A 1 710 ? -19.036 -11.010 25.739 1.00 81.56 710 LYS A C 1
ATOM 5391 O O . LYS A 1 710 ? -18.238 -10.094 25.881 1.00 81.56 710 LYS A O 1
ATOM 5396 N N . ASN A 1 711 ? -20.270 -10.838 25.275 1.00 83.56 711 ASN A N 1
ATOM 5397 C CA . ASN A 1 711 ? -20.804 -9.524 24.941 1.00 83.56 711 ASN A CA 1
ATOM 5398 C C . ASN A 1 711 ? -21.535 -8.927 26.138 1.00 83.56 711 ASN A C 1
ATOM 5400 O O . ASN A 1 711 ? -22.478 -9.525 26.668 1.00 83.56 711 ASN A O 1
ATOM 5404 N N . ARG A 1 712 ? -21.170 -7.698 26.499 1.00 82.00 712 ARG A N 1
ATOM 5405 C CA . ARG A 1 712 ? -21.941 -6.856 27.407 1.00 82.00 712 ARG A CA 1
ATOM 5406 C C . ARG A 1 712 ? -22.496 -5.669 26.633 1.00 82.00 712 ARG A C 1
ATOM 5408 O O . ARG A 1 712 ? -21.755 -4.830 26.137 1.00 82.00 712 ARG A O 1
ATOM 5415 N N . ARG A 1 713 ? -23.822 -5.614 26.513 1.00 84.75 713 ARG A N 1
ATOM 5416 C CA . ARG A 1 713 ? -24.508 -4.529 25.803 1.00 84.75 713 ARG A CA 1
ATOM 5417 C C . ARG A 1 713 ? -24.306 -3.198 26.525 1.00 84.75 713 ARG A C 1
ATOM 5419 O O . ARG A 1 713 ? -24.355 -3.161 27.757 1.00 84.75 713 ARG A O 1
ATOM 5426 N N . LEU A 1 714 ? -24.152 -2.130 25.745 1.00 78.00 714 LEU A N 1
ATOM 5427 C CA . LEU A 1 714 ? -24.100 -0.765 26.252 1.00 78.00 714 LEU A CA 1
ATOM 5428 C C . LEU A 1 714 ? -25.294 -0.449 27.170 1.00 78.00 714 LEU A C 1
ATOM 5430 O O . LEU A 1 714 ? -26.439 -0.769 26.818 1.00 78.00 714 LEU A O 1
ATOM 5434 N N . PRO A 1 715 ? -25.065 0.183 28.336 1.00 62.22 715 PRO A N 1
ATOM 5435 C CA . PRO A 1 715 ? -26.149 0.693 29.161 1.00 62.22 715 PRO A CA 1
ATOM 5436 C C . PRO A 1 715 ? -26.895 1.811 28.416 1.00 62.22 715 PRO A C 1
ATOM 5438 O O . PRO A 1 715 ? -26.293 2.692 27.812 1.00 62.22 715 PRO A O 1
ATOM 5441 N N . ASN A 1 716 ? -28.229 1.757 28.441 1.00 48.03 716 ASN A N 1
ATOM 5442 C CA . ASN A 1 716 ? -29.074 2.716 27.731 1.00 48.03 716 ASN A CA 1
ATOM 5443 C C . ASN A 1 716 ? -28.893 4.133 28.330 1.00 48.03 716 ASN A C 1
ATOM 5445 O O . ASN A 1 716 ? -28.995 4.266 29.552 1.00 48.03 716 ASN A O 1
ATOM 5449 N N . PRO A 1 717 ? -28.690 5.193 27.524 1.00 42.28 717 PRO A N 1
ATOM 5450 C CA . PRO A 1 717 ? -28.326 6.523 28.028 1.00 42.28 717 PRO A CA 1
ATOM 5451 C C . PRO A 1 717 ? -29.472 7.311 28.695 1.00 42.28 717 PRO A C 1
ATOM 5453 O O . PRO A 1 717 ? -29.273 8.430 29.160 1.00 42.28 717 PRO A O 1
ATOM 5456 N N . SER A 1 718 ? -30.682 6.758 28.804 1.00 34.38 718 SER A N 1
ATOM 5457 C CA . SER A 1 718 ? -31.773 7.397 29.545 1.00 34.38 718 SER A CA 1
ATOM 5458 C C . SER A 1 718 ? -31.723 7.007 31.023 1.00 34.38 718 SER A C 1
ATOM 5460 O O . SER A 1 718 ? -32.058 5.876 31.383 1.00 34.38 718 SER A O 1
ATOM 5462 N N . GLY A 1 719 ? -31.318 7.948 31.878 1.00 36.19 719 GLY A N 1
ATOM 5463 C CA . GLY A 1 719 ? -31.261 7.776 33.328 1.00 36.19 719 GLY A CA 1
ATOM 5464 C C . GLY A 1 719 ? -32.523 7.132 33.914 1.00 36.19 719 GLY A C 1
ATOM 5465 O O . GLY A 1 719 ? -33.641 7.582 33.676 1.00 36.19 719 GLY A O 1
ATOM 5466 N N . GLY A 1 720 ? -32.332 6.077 34.709 1.00 30.75 720 GLY A N 1
ATOM 5467 C CA . GLY A 1 720 ? -33.415 5.428 35.442 1.00 30.75 720 GLY A CA 1
ATOM 5468 C C . GLY A 1 720 ? -33.195 3.937 35.664 1.00 30.75 720 GLY A C 1
ATOM 5469 O O . GLY A 1 720 ? -33.536 3.117 34.824 1.00 30.75 720 GLY A O 1
ATOM 5470 N N . SER A 1 721 ? -32.729 3.600 36.868 1.00 29.33 721 SER A N 1
ATOM 5471 C CA . SER A 1 721 ? -32.695 2.265 37.488 1.00 29.33 721 SER A CA 1
ATOM 5472 C C . SER A 1 721 ? -31.720 1.219 36.919 1.00 29.33 721 SER A C 1
ATOM 5474 O O . SER A 1 721 ? -31.820 0.741 35.794 1.00 29.33 721 SER A O 1
ATOM 5476 N N . ARG A 1 722 ? -30.791 0.808 37.796 1.00 44.72 722 ARG A N 1
ATOM 5477 C CA . ARG A 1 722 ? -29.944 -0.381 37.665 1.00 44.72 722 ARG A CA 1
ATOM 5478 C C . ARG A 1 722 ? -30.816 -1.621 37.444 1.00 44.72 722 ARG A C 1
ATOM 5480 O O . ARG A 1 722 ? -31.484 -2.073 38.370 1.00 44.72 722 ARG A O 1
ATOM 5487 N N . GLY A 1 723 ? -30.734 -2.197 36.252 1.00 27.97 723 GLY A N 1
ATOM 5488 C CA . GLY A 1 723 ? -31.175 -3.553 35.953 1.00 27.97 723 GLY A CA 1
ATOM 5489 C C . GLY A 1 723 ? -30.043 -4.287 35.252 1.00 27.97 723 GLY A C 1
ATOM 5490 O O . GLY A 1 723 ? -29.886 -4.172 34.042 1.00 27.97 723 GLY A O 1
ATOM 5491 N N . ILE A 1 724 ? -29.223 -5.008 36.018 1.00 29.55 724 ILE A N 1
ATOM 5492 C CA . ILE A 1 724 ? -28.259 -5.964 35.470 1.00 29.55 724 ILE A CA 1
ATOM 5493 C C . ILE A 1 724 ? -29.083 -7.076 34.814 1.00 29.55 724 ILE A C 1
ATOM 5495 O O . ILE A 1 724 ? -29.652 -7.918 35.505 1.00 29.55 724 ILE A O 1
ATOM 5499 N N . LEU A 1 725 ? -29.174 -7.070 33.485 1.00 26.62 725 LEU A N 1
ATOM 5500 C CA . LEU A 1 725 ? -29.630 -8.230 32.728 1.00 26.62 725 LEU A CA 1
ATOM 5501 C C . LEU A 1 725 ? -28.430 -9.165 32.557 1.00 26.62 725 LEU A C 1
ATOM 5503 O O . LEU A 1 725 ? -27.682 -9.089 31.588 1.00 26.62 725 LEU A O 1
ATOM 5507 N N . THR A 1 726 ? -28.224 -10.043 33.539 1.00 26.70 726 THR A N 1
ATOM 5508 C CA . THR A 1 726 ? -27.440 -11.265 33.344 1.00 26.70 726 THR A CA 1
ATOM 5509 C C . THR A 1 726 ? -28.244 -12.198 32.449 1.00 26.70 726 THR A C 1
ATOM 5511 O O . THR A 1 726 ? -29.058 -12.983 32.932 1.00 26.70 726 THR A O 1
ATOM 5514 N N . THR A 1 727 ? -28.045 -12.123 31.136 1.00 27.64 727 THR A N 1
ATOM 5515 C CA . THR A 1 727 ? -28.386 -13.241 30.252 1.00 27.64 727 THR A CA 1
ATOM 5516 C C . THR A 1 727 ? -27.366 -14.348 30.493 1.00 27.64 727 THR A C 1
ATOM 5518 O O . THR A 1 727 ? -26.234 -14.281 30.023 1.00 27.64 727 THR A O 1
ATOM 5521 N N . THR A 1 728 ? -27.753 -15.363 31.265 1.00 26.09 728 THR A N 1
ATOM 5522 C CA . THR A 1 728 ? -27.045 -16.645 31.321 1.00 26.09 728 THR A CA 1
ATOM 5523 C C . THR A 1 728 ? -27.120 -17.295 29.945 1.00 26.09 728 THR A C 1
ATOM 5525 O O . THR A 1 728 ? -28.150 -17.860 29.580 1.00 26.09 728 THR A O 1
ATOM 5528 N N . VAL A 1 729 ? -26.044 -17.185 29.169 1.00 28.52 729 VAL A N 1
ATOM 5529 C CA . VAL A 1 729 ? -25.826 -18.033 27.996 1.00 28.52 729 VAL A CA 1
ATOM 5530 C C . VAL A 1 729 ? -25.428 -19.410 28.517 1.00 28.52 729 VAL A C 1
ATOM 5532 O O . VAL A 1 729 ? -24.496 -19.534 29.305 1.00 28.52 729 VAL A O 1
ATOM 5535 N N . THR A 1 730 ? -26.182 -20.432 28.129 1.00 26.34 730 THR A N 1
ATOM 5536 C CA . THR A 1 730 ? -25.890 -21.834 28.430 1.00 26.34 730 THR A CA 1
ATOM 5537 C C . THR A 1 730 ? -24.537 -22.226 27.850 1.00 26.34 730 THR A C 1
ATOM 5539 O O . THR A 1 730 ? -24.351 -22.147 26.635 1.00 26.34 730 THR A O 1
ATOM 5542 N N . ASP A 1 731 ? -23.622 -22.660 28.719 1.00 24.34 731 ASP A N 1
ATOM 5543 C CA . ASP A 1 731 ? -22.355 -23.285 28.346 1.00 24.34 731 ASP A CA 1
ATOM 5544 C C . ASP A 1 731 ? -22.625 -24.477 27.420 1.00 24.34 731 ASP A C 1
ATOM 5546 O O . ASP A 1 731 ? -23.187 -25.496 27.828 1.00 24.34 731 ASP A O 1
ATOM 5550 N N . ILE A 1 732 ? -22.215 -24.351 26.160 1.00 26.42 732 ILE A N 1
ATOM 5551 C CA . ILE A 1 732 ? -22.011 -25.505 25.290 1.00 26.42 732 ILE A CA 1
ATOM 5552 C C . ILE A 1 732 ? -20.569 -25.932 25.544 1.00 26.42 732 ILE A C 1
ATOM 5554 O O . ILE A 1 732 ? -19.629 -25.182 25.287 1.00 26.42 732 ILE A O 1
ATOM 5558 N N . THR A 1 733 ? -20.407 -27.115 26.125 1.00 23.95 733 THR A N 1
ATOM 5559 C CA . THR A 1 733 ? -19.106 -27.722 26.407 1.00 23.95 733 THR A CA 1
ATOM 5560 C C . THR A 1 733 ? -18.274 -27.833 25.122 1.00 23.95 733 THR A C 1
ATOM 5562 O O . THR A 1 733 ? -18.821 -28.223 24.087 1.00 23.95 733 THR A O 1
ATOM 5565 N N . PRO A 1 734 ? -16.961 -27.528 25.147 1.00 27.47 734 PRO A N 1
ATOM 5566 C CA . PRO A 1 734 ? -16.116 -27.705 23.976 1.00 27.47 734 PRO A CA 1
ATOM 5567 C C . PRO A 1 734 ? -16.017 -29.196 23.652 1.00 27.47 734 PRO A C 1
ATOM 5569 O O . PRO A 1 734 ? -15.545 -29.988 24.470 1.00 27.47 734 PRO A O 1
ATOM 5572 N N . THR A 1 735 ? -16.432 -29.592 22.451 1.00 25.88 735 THR A N 1
ATOM 5573 C CA . THR A 1 735 ? -16.005 -30.865 21.873 1.00 25.88 735 THR A CA 1
ATOM 5574 C C . THR A 1 735 ? -14.505 -30.777 21.625 1.00 25.88 735 THR A C 1
ATOM 5576 O O . THR A 1 735 ? -14.046 -30.022 20.772 1.00 25.88 735 THR A O 1
ATOM 5579 N N . THR A 1 736 ? -13.738 -31.532 22.405 1.00 27.84 736 THR A N 1
ATOM 5580 C CA . THR A 1 736 ? -12.319 -31.794 22.176 1.00 27.84 736 THR A CA 1
ATOM 5581 C C . THR A 1 736 ? -12.145 -32.474 20.822 1.00 27.84 736 THR A C 1
ATOM 5583 O O . THR A 1 736 ? -12.374 -33.679 20.706 1.00 27.84 736 THR A O 1
ATOM 5586 N N . THR A 1 737 ? -11.738 -31.730 19.798 1.00 27.14 737 THR A N 1
ATOM 5587 C CA . THR A 1 737 ? -11.223 -32.321 18.561 1.00 27.14 737 THR A CA 1
ATOM 5588 C C . THR A 1 737 ? -9.719 -32.514 18.720 1.00 27.14 737 THR A C 1
ATOM 5590 O O . THR A 1 737 ? -8.969 -31.568 18.960 1.00 27.14 737 THR A O 1
ATOM 5593 N N . THR A 1 738 ? -9.302 -33.774 18.666 1.00 26.45 738 THR A N 1
ATOM 5594 C CA . THR A 1 738 ? -7.923 -34.243 18.795 1.00 26.45 738 THR A CA 1
ATOM 5595 C C . THR A 1 738 ? -7.025 -33.605 17.734 1.00 26.45 738 THR A C 1
ATOM 5597 O O . THR A 1 738 ? -7.371 -33.536 16.559 1.00 26.45 738 THR A O 1
ATOM 5600 N N . ILE A 1 739 ? -5.864 -33.136 18.181 1.00 28.78 739 ILE A N 1
ATOM 5601 C CA . ILE A 1 739 ? -4.799 -32.555 17.371 1.00 28.78 739 ILE A CA 1
ATOM 5602 C C . ILE A 1 739 ? -4.091 -33.679 16.600 1.00 28.78 739 ILE A C 1
ATOM 5604 O O . ILE A 1 739 ? -3.516 -34.565 17.224 1.00 28.78 739 ILE A O 1
ATOM 5608 N N . CYS A 1 740 ? -4.096 -33.621 15.266 1.00 23.27 740 CYS A N 1
ATOM 5609 C CA . CYS A 1 740 ? -3.081 -34.294 14.456 1.00 23.27 740 CYS A CA 1
ATOM 5610 C C . CYS A 1 740 ? -1.832 -33.396 14.393 1.00 23.27 740 CYS A C 1
ATOM 5612 O O . CYS A 1 740 ? -1.919 -32.202 14.079 1.00 23.27 740 CYS A O 1
ATOM 5614 N N . GLU A 1 741 ? -0.699 -33.970 14.786 1.00 26.92 741 GLU A N 1
ATOM 5615 C CA . GLU A 1 741 ? 0.657 -33.494 14.511 1.00 26.92 741 GLU A CA 1
ATOM 5616 C C . GLU A 1 741 ? 1.080 -34.063 13.153 1.00 26.92 741 GLU A C 1
ATOM 5618 O O . GLU A 1 741 ? 0.955 -35.268 12.963 1.00 26.92 741 GLU A O 1
ATOM 5623 N N . GLU A 1 742 ? 1.582 -33.232 12.240 1.00 27.06 742 GLU A N 1
ATOM 5624 C CA . GLU A 1 742 ? 2.530 -33.663 11.204 1.00 27.06 742 GLU A CA 1
ATOM 5625 C C . GLU A 1 742 ? 3.595 -32.563 11.025 1.00 27.06 742 GLU A C 1
ATOM 5627 O O . GLU A 1 742 ? 3.307 -31.376 11.215 1.00 27.06 742 GLU A O 1
ATOM 5632 N N . GLU A 1 743 ? 4.826 -33.029 10.790 1.00 29.92 743 GLU A N 1
ATOM 5633 C CA . GLU A 1 743 ? 6.145 -32.379 10.931 1.00 29.92 743 GLU A CA 1
ATOM 5634 C C . GLU A 1 743 ? 6.431 -31.207 9.967 1.00 29.92 743 GLU A C 1
ATOM 5636 O O . GLU A 1 743 ? 6.053 -31.296 8.778 1.00 29.92 743 GLU A O 1
#

Foldseek 3Di:
DVVVVVVVVVVVVVVPPPPPPLQQDEADDVPDGADPPGSYHYDDPPDDDAFAEEAPVRVVPDDPDDFQRWYQHPVVRFIWTDHPHDIDGPPDPVPPPLLAQPDWDQDPNAIWHWHDFLLFIWTLAFAQQNDRAPDQQRPSRFGFWAQALAAPQQLRPLPAAADCDAAADSCNPDNHQHQHPDPPQHSHPVDDLPSQDDDDVNRARDPPQKGFAAPVRVCSRCVPPFASVSVCVDSSNQHQSAWQDSHHRDGDRQWGKEFHSACDPQFGKIWTGHHGGTDIDTDHSSIIHITIMIGSDRSDVFPWQKWFFADQFFDKFQEKDADPVRKIKTWWWHQGDDAEGIWIKIFIAHNSRHTPDIDTDDDHHWHDTWQYKDQFPQRWMWIWWDTRQWIKIFTAHNVRHTLDIDTDDLQGRWIWAYWDQAPQRKIWTWWWGQSDDAAGIFIWIFIDHNSRHGDWIWGWFYNWHWTWAEKDQAPQLWIKTWWWTPHDDAAEIFIKIFTGGNRRATDWIFTWAANYHWIFHYKDAFPQRWIKTWWWYCGDDAAGIWIKIFIAHPVRDGAWIKTWAAHYHDIWAEWDQAPQRWIKTWWWHCRDDAARIFIKIWIAHNRRHGDWIKTKADHYYWIWNYWDQGPLRWIKTWTWYQHFDDNRRHITIMIIIAHPSRGHDDDDDDDDDDDDDDGRTTDRDDMDMDIDPDIRMDTDDIDTDMDTIDIDIRDDPDDDDDDPPPPPDDDDDDDDDDDDDDD